Protein AF-A0A8T2MWF8-F1 (afdb_monomer)

Solvent-accessible surface area (backbone atoms only — not comparable to full-atom values): 26848 Å² total; per-residue (Å²): 131,88,81,82,77,78,81,75,65,73,73,80,50,35,11,86,84,80,70,41,70,46,53,64,22,20,60,49,97,89,69,56,54,30,21,46,65,60,54,48,57,58,42,64,73,38,58,89,72,64,57,40,62,39,92,86,79,60,53,71,37,74,70,79,80,86,86,55,73,34,67,65,62,41,50,52,52,53,50,49,60,63,66,68,69,82,64,92,77,83,88,85,64,70,54,54,98,90,49,38,56,17,71,78,52,86,74,86,47,35,28,26,58,32,22,31,74,75,77,71,43,28,22,18,70,69,55,41,52,52,51,56,65,74,38,70,93,57,92,72,57,71,42,71,44,59,85,58,54,69,78,44,36,30,89,87,73,78,34,58,40,58,27,26,31,64,75,80,71,42,71,34,22,75,64,43,46,70,57,89,44,55,89,55,56,67,44,47,32,69,62,52,47,56,53,53,51,52,52,48,54,52,50,50,52,53,51,51,51,52,48,54,53,51,53,51,53,51,50,52,51,51,50,52,53,52,52,52,57,49,55,73,71,50,80,85,76,84,75,75,89,78,78,61,58,43,56,97,90,51,38,52,17,69,79,50,92,66,89,35,32,34,24,58,30,21,31,74,75,77,65,42,28,23,19,71,70,55,40,52,51,51,50,70,76,39,75,90,59,89,68,55,70,44,69,46,58,75,66,59,68,81,47,38,30,92,88,72,79,34,58,41,57,29,26,31,64,76,79,72,41,71,35,22,77,64,43,47,71,54,89,44,51,88,51,57,67,44,46,36,70,59,51,49,57,62,61,42,52,63,50,52,53,51,50,53,52,50,52,52,53,48,53,53,49,54,49,52,51,49,54,49,54,52,51,53,53,50,52,51,52,53,53,50,51,54,50,54,51,50,54,50,54,52,52,54,51,51,55,52,51,54,49,53,52,51,54,54,52,51,52,52,51,54,51,49,50,55,51,50,57,53,49,51,59,48,49,54,50,51,52,52,52,52,52,52,51,53,52,52,49,52,53,50,55,54,48,74,71,52,87,52,66,67,62,38,65,67,45,51,64,64,75,67,62,128

Secondary structure (DSSP, 8-state):
---------GGGGB-TTT-SBPSSEEE-TTS-EEEHHHHHHHHHHHGGGS-EE-TTT--EESSPPPP-B-HHHHHHHHHHHHHS--S------B--TTPPBPSS-SSSPBBP-EEETTTTEEE-HHHHHHHHHHTTTS---EEE--S-SGGGB-TTT--B--EEETTTTEEE-HHHHHTTTTTS-EEEHHHHHHHHHHHHHHHHHHHHHHHHHHHHHHHHHHHHHHHHHHHTTSPPPPPSPP--B--TTPPBPSS-SSSPBBP-EEETTTTEEE-HHHHHHHHHHSTT----EEE--S-GGGGB-TTTS-B--EEETTTTEEE-HHHHHTTTTTS-EEEHHHHHHHHHHHHHHHHHHHHHHHHHHHHHHHHHHHHHHHHHHHHHHHHHHHHHHHHHHHHHHHHHHHHHHHHHHHHHHHHHHHHHHHHHHHHHHHHHHHHHHHHHHHHHT---HHHHHHHHHHHS--

pLDDT: mean 81.5, std 14.9, range [29.67, 98.25]

Nearest PDB structures (foldseek):
  5fer-assembly1_A  TM=9.367E-01  e=1.842E-07  Homo sapiens
  5eya-assembly1_F  TM=9.290E-01  e=5.741E-07  Homo sapiens
  6yxe-assembly1_A-3  TM=8.287E-01  e=5.771E-05  Homo sapiens
  2csv-assembly1_A  TM=7.452E-01  e=5.263E-04  Homo sapiens
  7z36-assembly1_B  TM=4.537E-01  e=7.914E-05  Homo sapiens

Radius of gyration: 51.23 Å; Cα contacts (8 Å, |Δi|>4): 463; chains: 1; bounding box: 120×43×158 Å

Mean predicted aligned error: 21.96 Å

Foldseek 3Di:
DDDPPPPDDQQVQAAPQVRHRAALWWAFPVRDIHHPVRQVVQVVVVVVVCWRADPPPRDIDPHDDDTDRDPVSVVVSVVCVVVVPPDDDDDDWDDDDPFAFFPPDDDRTTGFQKAWLVVLTTHRPVVVVVVVVVCVPPDTDIDGGDPCSVVQADPVPRAGQQKAFPVVRDRDGPVCCVPVVPPTDMDTPVVVVVVVVVVVVVVVVVVVVVVVVVVVVVVVVVVVVVVVVVVVVDDDDDDPDDQAQDDVPFQFFPPDPPRTHGFFKAFLVVRTTHRPVVVVVVCVVDPPDPTDIDGRDPDSVQQADPVPRAGQQKAFPVVRDGDGPVCCVPVVPPTDMDTPVVVCVVVVVVVVVVVVVVVVVVVVVVVVVVVVVVVVVVVVVVVVVVVVVVVVVVVVVVVVVVVVVVVVVVVVVVVVVVVVVVVVVVVVVVVVVVVVVVVLVVVVVVLVPDPPPVVNVVCVVVSPPD

Sequence (466 aa):
MAGASIAVDQDQFSCSICQDLLKDPVTIPCGHSYCMGCIKDCWDQDDHTGVYSCPQCRQTFTPRPVLNRNILVAKMVEELKKTGLQAAPPAHCYTGPGDEACDVCTGTKLKAVKSCLVCLASYCETHLKLHNEISLGKRHKLIDASGHLQEKICSHHDKLLEVYCRTDQQCICYLCTMDEHKGHDTVSAAAEWTEKQKQLGVTQRRCQQRIQEREKELQDLRQAVQSYKKLKKTGLQAAPPAHCYSGPGDVACDVCTGRKLKAIKSCLVCLASYCETHLKLHNELNPGKRHKLIDATGNLQEKICSHHDKLLEIYCRTDQQCICYLCTMDEHKGHDTVSAAAERTEKQKPLDVRRKRCLQRIQEREKELQDLRQAVQSLTRSAQAAVEDSERIFTELIRSIERRRSEVKELIRDQEKAAVSRAEGLLERLEQEIAELRRRDAELEQLSHTEDHIHFLQHQRRVLAV

Organism: NCBI:txid121402

Structure (mmCIF, N/CA/C/O backbone):
data_AF-A0A8T2MWF8-F1
#
_entry.id   AF-A0A8T2MWF8-F1
#
loop_
_atom_site.group_PDB
_atom_site.id
_atom_site.type_symbol
_atom_site.label_atom_id
_atom_site.label_alt_id
_atom_site.label_comp_id
_atom_site.label_asym_id
_atom_site.label_entity_id
_atom_site.label_seq_id
_atom_site.pdbx_PDB_ins_code
_atom_site.Cartn_x
_atom_site.Cartn_y
_atom_site.Cartn_z
_atom_site.occupancy
_atom_site.B_iso_or_equiv
_atom_site.auth_seq_id
_atom_site.auth_comp_id
_atom_site.auth_asym_id
_atom_site.auth_atom_id
_atom_site.pdbx_PDB_model_num
ATOM 1 N N . MET A 1 1 ? 1.978 -14.863 25.498 1.00 33.28 1 MET A N 1
ATOM 2 C CA . MET A 1 1 ? 0.849 -14.891 26.449 1.00 33.28 1 MET A CA 1
ATOM 3 C C . MET A 1 1 ? -0.321 -15.543 25.743 1.00 33.28 1 MET A C 1
ATOM 5 O O . MET A 1 1 ? -0.628 -15.135 24.631 1.00 33.28 1 MET A O 1
ATOM 9 N N . ALA A 1 2 ? -0.854 -16.621 26.317 1.00 31.38 2 ALA A N 1
ATOM 10 C CA . ALA A 1 2 ? -1.935 -17.405 25.733 1.00 31.38 2 ALA A CA 1
ATOM 11 C C . ALA A 1 2 ? -3.207 -16.549 25.642 1.00 31.38 2 ALA A C 1
ATOM 13 O O . ALA A 1 2 ? -3.684 -16.045 26.657 1.00 31.38 2 ALA A O 1
ATOM 14 N N . GLY A 1 3 ? -3.719 -16.351 24.427 1.00 30.62 3 GLY A N 1
ATOM 15 C CA . GLY A 1 3 ? -5.010 -15.713 24.203 1.00 30.62 3 GLY A CA 1
ATOM 16 C C . GLY A 1 3 ? -6.114 -16.699 24.556 1.00 30.62 3 GLY A C 1
ATOM 17 O O . GLY A 1 3 ? -6.364 -17.639 23.805 1.00 30.62 3 GLY A O 1
ATOM 18 N N . ALA A 1 4 ? -6.750 -16.505 25.707 1.00 30.47 4 ALA A N 1
ATOM 19 C CA . ALA A 1 4 ? -7.978 -17.206 26.042 1.00 30.47 4 ALA A CA 1
ATOM 20 C C . ALA A 1 4 ? -9.086 -16.706 25.102 1.00 30.47 4 ALA A C 1
ATOM 22 O O . ALA A 1 4 ? -9.646 -15.631 25.303 1.00 30.47 4 ALA A O 1
ATOM 23 N N . SER A 1 5 ? -9.366 -17.470 24.046 1.00 32.91 5 SER A N 1
ATOM 24 C CA . SER A 1 5 ? -10.594 -17.308 23.270 1.00 32.91 5 SER A CA 1
ATOM 25 C C . SER A 1 5 ? -11.723 -17.895 24.108 1.00 32.91 5 SER A C 1
ATOM 27 O O . SER A 1 5 ? -11.821 -19.112 24.251 1.00 32.91 5 SER A O 1
ATOM 29 N N . ILE A 1 6 ? -12.533 -17.036 24.724 1.00 39.38 6 ILE A N 1
ATOM 30 C CA . ILE A 1 6 ? -13.800 -17.458 25.321 1.00 39.38 6 ILE A CA 1
ATOM 31 C C . ILE A 1 6 ? -14.712 -17.786 24.139 1.00 39.38 6 ILE A C 1
ATOM 33 O O . ILE A 1 6 ? -15.120 -16.884 23.411 1.00 39.38 6 ILE A O 1
ATOM 37 N N . ALA A 1 7 ? -14.970 -19.072 23.905 1.00 40.97 7 ALA A N 1
ATOM 38 C CA . ALA A 1 7 ? -16.003 -19.503 22.976 1.00 40.97 7 ALA A CA 1
ATOM 39 C C . ALA A 1 7 ? -17.346 -19.013 23.532 1.00 40.97 7 ALA A C 1
ATOM 41 O O . ALA A 1 7 ? -17.855 -19.546 24.515 1.00 40.97 7 ALA A O 1
ATOM 42 N N . VAL A 1 8 ? -17.858 -17.920 22.970 1.00 50.97 8 VAL A N 1
ATOM 43 C CA . VAL A 1 8 ? -19.196 -17.421 23.278 1.00 50.97 8 VAL A CA 1
ATOM 44 C C . VAL A 1 8 ? -20.177 -18.353 22.580 1.00 50.97 8 VAL A C 1
ATOM 46 O O . VAL A 1 8 ? -20.137 -18.490 21.359 1.00 50.97 8 VAL A O 1
ATOM 49 N N . ASP A 1 9 ? -21.007 -19.025 23.370 1.00 55.78 9 ASP A N 1
ATOM 50 C CA . ASP A 1 9 ? -21.969 -20.008 22.886 1.00 55.78 9 ASP A CA 1
ATOM 51 C C . ASP A 1 9 ? -23.024 -19.327 21.996 1.00 55.78 9 ASP A C 1
ATOM 53 O O . ASP A 1 9 ? -23.631 -18.322 22.386 1.00 55.78 9 ASP A O 1
ATOM 57 N N . GLN A 1 10 ? -23.210 -19.837 20.776 1.00 58.00 10 GLN A N 1
ATOM 58 C CA . GLN A 1 10 ? -24.023 -19.205 19.726 1.00 58.00 10 GLN A CA 1
ATOM 59 C C . GLN A 1 10 ? -25.510 -19.118 20.118 1.00 58.00 10 GLN A C 1
ATOM 61 O O . GLN A 1 10 ? -26.229 -18.220 19.668 1.00 58.00 10 GLN A O 1
ATOM 66 N N . ASP A 1 11 ? -25.933 -19.983 21.039 1.00 62.59 11 ASP A N 1
ATOM 67 C CA . ASP A 1 11 ? -27.295 -20.075 21.556 1.00 62.59 11 ASP A CA 1
ATOM 68 C C . ASP A 1 11 ? -27.720 -18.836 22.363 1.00 62.59 11 ASP A C 1
ATOM 70 O O . ASP A 1 11 ? -28.906 -18.498 22.387 1.00 62.59 11 ASP A O 1
ATOM 74 N N . GLN A 1 12 ? -26.776 -18.084 22.949 1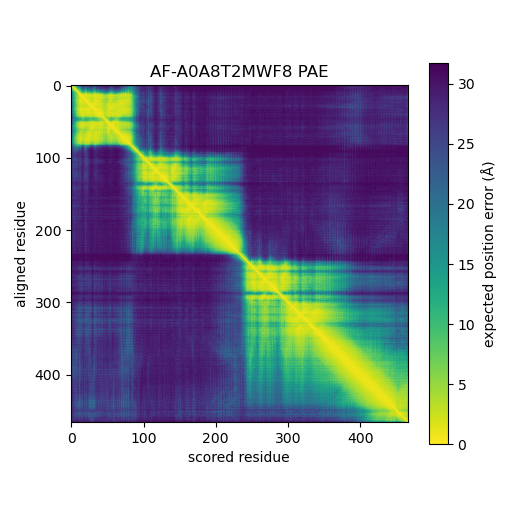.00 69.31 12 GLN A N 1
ATOM 75 C CA . GLN A 1 12 ? -27.076 -16.897 23.771 1.00 69.31 12 GLN A CA 1
ATOM 76 C C . GLN A 1 12 ? -27.609 -15.697 22.973 1.00 69.31 12 GLN A C 1
ATOM 78 O O . GLN A 1 12 ? -28.171 -14.768 23.553 1.00 69.31 12 GLN A O 1
ATOM 83 N N . PHE A 1 13 ? -27.443 -15.707 21.649 1.00 82.44 13 PHE A N 1
ATOM 84 C CA . PHE A 1 13 ? -27.857 -14.615 20.764 1.00 82.44 13 PHE A CA 1
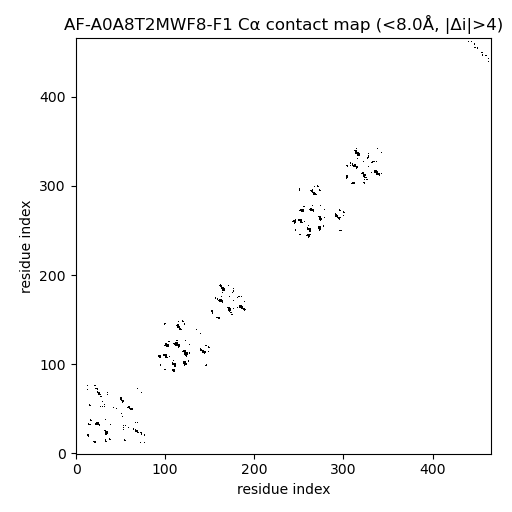ATOM 85 C C . PHE A 1 13 ? -28.941 -15.038 19.769 1.00 82.44 13 PHE A C 1
ATOM 87 O O . PHE A 1 13 ? -29.175 -14.351 18.771 1.00 82.44 13 PHE A O 1
ATOM 94 N N . SER A 1 14 ? -29.604 -16.161 20.036 1.00 88.00 14 SER A N 1
ATOM 95 C CA . SER A 1 14 ? -30.736 -16.648 19.257 1.00 88.00 14 SER A CA 1
ATOM 96 C C . SER A 1 14 ? -32.048 -16.002 19.719 1.00 88.00 14 SER A C 1
ATOM 98 O O . SER A 1 14 ? -32.272 -15.727 20.899 1.00 88.00 14 SER A O 1
ATOM 100 N N . CYS A 1 15 ? -32.933 -15.713 18.773 1.00 91.62 15 CYS A N 1
ATOM 101 C CA . CYS A 1 15 ? -34.287 -15.274 19.055 1.00 91.62 15 CYS A CA 1
ATOM 102 C C . CYS A 1 15 ? -35.143 -16.494 19.376 1.00 91.62 15 CYS A C 1
ATOM 104 O O . CYS A 1 15 ? -35.329 -17.357 18.530 1.00 91.62 15 CYS A O 1
ATOM 106 N N . SER A 1 16 ? -35.759 -16.538 20.550 1.00 88.75 16 SER A N 1
ATOM 107 C CA . SER A 1 16 ? -36.618 -17.661 20.956 1.00 88.75 16 SER A CA 1
ATOM 108 C C . SER A 1 16 ? -37.921 -17.808 20.149 1.00 88.75 16 SER A C 1
ATOM 110 O O . SER A 1 16 ? -38.573 -18.843 20.244 1.00 88.75 16 SER A O 1
ATOM 112 N N . ILE A 1 17 ? -38.297 -16.805 19.342 1.00 90.00 17 ILE A N 1
ATOM 113 C CA . ILE A 1 17 ? -39.486 -16.850 18.473 1.00 90.00 17 ILE A CA 1
ATOM 114 C C . ILE A 1 17 ? -39.148 -17.505 17.128 1.00 90.00 17 ILE A C 1
ATOM 116 O O . ILE A 1 17 ? -39.787 -18.476 16.741 1.00 90.00 17 ILE A O 1
ATOM 120 N N . CYS A 1 18 ? -38.146 -16.984 16.408 1.00 91.06 18 CYS A N 1
ATOM 121 C CA . CYS A 1 18 ? -37.778 -17.494 15.081 1.00 91.06 18 CYS A CA 1
ATOM 122 C C . CYS A 1 18 ? -36.615 -18.493 15.096 1.00 91.06 18 CYS A C 1
ATOM 124 O O . CYS A 1 18 ? -36.265 -19.011 14.045 1.00 91.06 18 CYS A O 1
ATOM 126 N N . GLN A 1 19 ? -36.001 -18.729 16.258 1.00 86.19 19 GLN A N 1
ATOM 127 C CA . GLN A 1 19 ? -34.853 -19.620 16.492 1.00 86.19 19 GLN A CA 1
ATOM 128 C C . GLN A 1 19 ? -33.569 -19.249 15.723 1.00 86.19 19 GLN A C 1
ATOM 130 O O . GLN A 1 19 ? -32.552 -19.923 15.847 1.00 86.19 19 GLN A O 1
ATOM 135 N N . ASP A 1 20 ? -33.578 -18.127 14.998 1.00 85.62 20 ASP A N 1
ATOM 136 C CA . ASP A 1 20 ? -32.415 -17.561 14.312 1.00 85.62 20 ASP A CA 1
ATOM 137 C C . ASP A 1 20 ? -31.615 -16.611 15.214 1.00 85.62 20 ASP A C 1
ATOM 139 O O . ASP A 1 20 ? -32.136 -16.024 16.162 1.00 85.62 20 ASP A O 1
ATOM 143 N N . LEU A 1 21 ? -30.362 -16.346 14.835 1.00 88.12 21 LEU A N 1
ATOM 144 C CA . LEU A 1 21 ? -29.558 -15.253 15.385 1.00 88.12 21 LEU A CA 1
ATOM 145 C C . LEU A 1 21 ? -30.295 -13.903 15.265 1.00 88.12 21 LEU A C 1
ATOM 147 O O . LEU A 1 21 ? -30.810 -13.559 14.197 1.00 88.12 21 LEU A O 1
ATOM 151 N N . LEU A 1 22 ? -30.306 -13.123 16.348 1.00 89.75 22 LEU A N 1
ATOM 152 C CA . LEU A 1 22 ? -31.108 -11.902 16.468 1.00 89.75 22 LEU A CA 1
ATOM 153 C C . LEU A 1 22 ? -30.873 -10.900 15.314 1.00 89.75 22 LEU A C 1
ATOM 155 O O . LEU A 1 22 ? -29.758 -10.420 15.089 1.00 89.75 22 LEU A O 1
ATOM 159 N N . LYS A 1 23 ? -31.950 -10.531 14.610 1.00 89.56 23 LYS A N 1
ATOM 160 C CA . LYS A 1 23 ? -31.994 -9.481 13.574 1.00 89.56 23 LYS A CA 1
ATOM 161 C C . LYS A 1 23 ? -32.647 -8.237 14.164 1.00 89.56 23 LYS A C 1
ATOM 163 O O . LYS A 1 23 ? -33.778 -8.313 14.634 1.00 89.56 23 LYS A O 1
ATOM 168 N N . ASP A 1 24 ? -31.922 -7.119 14.165 1.00 91.94 24 ASP A N 1
ATOM 169 C CA . ASP A 1 24 ? -32.314 -5.895 14.878 1.00 91.94 24 ASP A CA 1
ATOM 170 C C . ASP A 1 24 ? -32.779 -6.199 16.312 1.00 91.94 24 ASP A C 1
ATOM 172 O O . ASP A 1 24 ? -33.961 -6.053 16.629 1.00 91.94 24 ASP A O 1
ATOM 176 N N . PRO A 1 25 ? -31.864 -6.688 17.175 1.00 93.50 25 PRO A N 1
ATOM 177 C CA . PRO A 1 25 ? -32.222 -7.147 18.507 1.00 93.50 25 PRO A CA 1
ATOM 178 C C . PRO A 1 25 ? -32.888 -6.034 19.302 1.00 93.50 25 PRO A C 1
ATOM 180 O O . PRO A 1 25 ? -32.384 -4.912 19.358 1.00 93.50 25 PRO A O 1
ATOM 183 N N . VAL A 1 26 ? -33.979 -6.371 19.971 1.00 93.25 26 VAL A N 1
ATOM 184 C CA . VAL A 1 26 ? -34.636 -5.536 20.973 1.00 93.25 26 VAL A CA 1
ATOM 185 C C . VAL A 1 26 ? -34.670 -6.276 22.286 1.00 93.25 26 VAL A C 1
ATOM 187 O O . VAL A 1 26 ? -34.922 -7.476 22.312 1.00 93.25 26 VAL A O 1
ATOM 190 N N . THR A 1 27 ? -34.433 -5.553 23.372 1.00 93.38 27 THR A N 1
ATOM 191 C CA . THR A 1 27 ? -34.508 -6.098 24.725 1.00 93.38 27 THR A CA 1
ATOM 192 C C . THR A 1 27 ? -35.708 -5.475 25.414 1.00 93.38 27 THR A C 1
ATOM 194 O O . THR A 1 27 ? -35.763 -4.257 25.578 1.00 93.38 27 THR A O 1
ATOM 197 N N . ILE A 1 28 ? -36.684 -6.303 25.777 1.00 91.81 28 ILE A N 1
ATOM 198 C CA . ILE A 1 28 ? -37.899 -5.852 26.466 1.00 91.81 28 ILE A CA 1
ATOM 199 C C . ILE A 1 28 ? -37.637 -5.733 27.983 1.00 91.81 28 ILE A C 1
ATOM 201 O O . ILE A 1 28 ? -36.626 -6.256 28.456 1.00 91.81 28 ILE A O 1
ATOM 205 N N . PRO A 1 29 ? -38.509 -5.083 28.782 1.00 91.12 29 PRO A N 1
ATOM 206 C CA . PRO A 1 29 ? -38.202 -4.744 30.179 1.00 91.12 29 PRO A CA 1
ATOM 207 C C . PRO A 1 29 ? -37.847 -5.922 31.100 1.00 91.12 29 PRO A C 1
ATOM 209 O O . PRO A 1 29 ? -37.135 -5.728 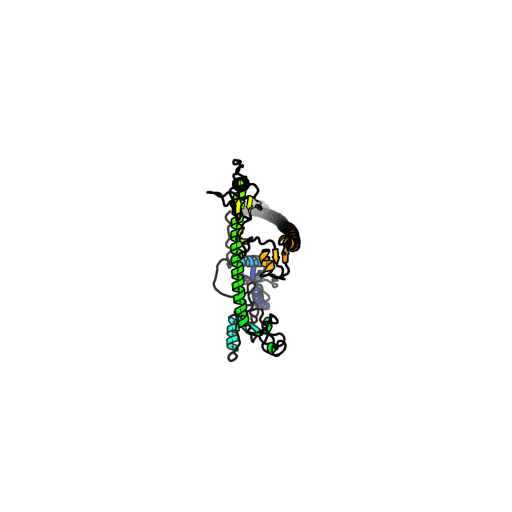32.079 1.00 91.12 29 PRO A O 1
ATOM 212 N N . CYS A 1 30 ? -38.282 -7.148 30.786 1.00 91.31 30 CYS A N 1
ATOM 213 C CA . CYS A 1 30 ? -37.876 -8.347 31.529 1.00 91.31 30 CYS A CA 1
ATOM 214 C C . CYS A 1 30 ? -36.455 -8.849 31.198 1.00 91.31 30 CYS A C 1
ATOM 216 O O . CYS A 1 30 ? -36.062 -9.907 31.676 1.00 91.31 30 CYS A O 1
ATOM 218 N N . GLY A 1 31 ? -35.711 -8.167 30.321 1.00 88.12 31 GLY A N 1
ATOM 219 C CA . GLY A 1 31 ? -34.334 -8.507 29.942 1.00 88.12 31 GLY A CA 1
ATOM 220 C C . GLY A 1 31 ? -34.185 -9.517 28.797 1.00 88.12 31 GLY A C 1
ATOM 221 O O . GLY A 1 31 ? -33.076 -9.713 28.305 1.00 88.12 31 GLY A O 1
ATOM 222 N N . HIS A 1 32 ? -35.275 -10.123 28.319 1.00 92.56 32 HIS A N 1
ATOM 223 C CA . HIS A 1 32 ? -35.236 -11.038 27.173 1.00 92.56 32 HIS A CA 1
ATOM 224 C C . HIS A 1 32 ? -35.086 -10.272 25.857 1.00 92.56 32 HIS A C 1
ATOM 226 O O . HIS A 1 32 ? -35.653 -9.187 25.695 1.00 92.56 32 HIS A O 1
ATOM 232 N N . SER A 1 33 ? -34.319 -10.844 24.925 1.00 93.12 33 SER A N 1
ATOM 233 C CA . SER A 1 33 ? -34.022 -10.216 23.639 1.00 93.12 33 SER A CA 1
ATOM 234 C C . SER A 1 33 ? -34.607 -10.998 22.468 1.00 93.12 33 SER A C 1
ATOM 236 O O . SER A 1 33 ? -34.521 -12.221 22.415 1.00 93.12 33 SER A O 1
ATOM 238 N N . TYR A 1 34 ? -35.186 -10.272 21.516 1.00 94.38 34 TYR A N 1
ATOM 239 C CA . TYR A 1 34 ? -35.872 -10.821 20.346 1.00 94.38 34 TYR A CA 1
ATOM 240 C C . TYR A 1 34 ? -35.505 -10.028 19.095 1.00 94.38 34 TYR A C 1
ATOM 242 O O . TYR A 1 34 ? -34.995 -8.912 19.191 1.00 94.38 34 TYR A O 1
ATOM 250 N N . CYS A 1 35 ? -35.783 -10.572 17.912 1.00 95.19 35 CYS A N 1
ATOM 251 C CA . CYS A 1 35 ? -35.792 -9.758 16.702 1.00 95.19 35 CYS A CA 1
ATOM 252 C C . CYS A 1 35 ? -36.917 -8.723 16.816 1.00 95.19 35 CYS A C 1
ATOM 254 O O . CYS A 1 35 ? -38.028 -9.084 17.212 1.00 95.19 35 CYS A O 1
ATOM 256 N N . MET A 1 36 ? -36.654 -7.471 16.430 1.00 93.19 36 MET A N 1
ATOM 257 C CA . MET A 1 36 ? -37.656 -6.394 16.429 1.00 93.19 36 MET A CA 1
ATOM 258 C C . MET A 1 36 ? -38.968 -6.830 15.763 1.00 93.19 36 MET A C 1
ATOM 260 O O . MET A 1 36 ? -40.035 -6.658 16.343 1.00 93.19 36 MET A O 1
ATOM 264 N N . GLY A 1 37 ? -38.878 -7.429 14.569 1.00 92.25 37 GLY A N 1
ATOM 265 C CA . GLY A 1 37 ? -40.047 -7.928 13.838 1.00 92.25 37 GLY A CA 1
ATOM 266 C C . GLY A 1 37 ? -40.797 -9.005 14.618 1.00 92.25 37 GLY A C 1
ATOM 267 O O . GLY A 1 37 ? -41.984 -8.863 14.867 1.00 92.25 37 GLY A O 1
ATOM 268 N N . CYS A 1 38 ? -40.086 -10.022 15.113 1.00 94.00 38 CYS A N 1
ATOM 269 C CA . CYS A 1 38 ? -40.707 -11.160 15.790 1.00 94.00 38 CYS A CA 1
ATOM 270 C C . CYS A 1 38 ? -41.505 -10.770 17.040 1.00 94.00 38 CYS A C 1
ATOM 272 O O . CYS A 1 38 ? -42.605 -11.276 17.238 1.00 94.00 38 CYS A O 1
ATOM 274 N N . ILE A 1 39 ? -40.973 -9.888 17.894 1.00 92.88 39 ILE A N 1
ATOM 275 C CA . ILE A 1 39 ? -41.712 -9.467 19.094 1.00 92.88 39 ILE A CA 1
ATOM 276 C C . ILE A 1 39 ? -42.838 -8.488 18.755 1.00 92.88 39 ILE A C 1
ATOM 278 O O . ILE A 1 39 ? -43.869 -8.487 19.423 1.00 92.88 39 ILE A O 1
ATOM 282 N N . LYS A 1 40 ? -42.663 -7.675 17.707 1.00 91.00 40 LYS A N 1
ATOM 283 C CA . LYS A 1 40 ? -43.710 -6.779 17.230 1.00 91.00 40 LYS A CA 1
ATOM 284 C C . LYS A 1 40 ? -44.900 -7.583 16.708 1.00 91.00 40 LYS A C 1
ATOM 286 O O . LYS A 1 40 ? -45.997 -7.362 17.201 1.00 91.00 40 LYS A O 1
ATOM 291 N N . ASP A 1 41 ? -44.656 -8.561 15.838 1.00 89.88 41 ASP A N 1
ATOM 292 C CA . ASP A 1 41 ? -45.683 -9.449 15.284 1.00 89.88 41 ASP A CA 1
ATOM 293 C C . ASP A 1 41 ? -46.377 -10.268 16.382 1.00 89.88 41 ASP A C 1
ATOM 295 O O . ASP A 1 41 ? -47.588 -10.466 16.340 1.00 89.88 41 ASP A O 1
ATOM 299 N N . CYS A 1 42 ? -45.621 -10.714 17.393 1.00 87.75 42 CYS A N 1
ATOM 300 C CA . CYS A 1 42 ? -46.171 -11.417 18.552 1.00 87.75 42 CYS A CA 1
ATOM 301 C C . CYS A 1 42 ? -47.150 -10.536 19.342 1.00 87.75 42 CYS A C 1
ATOM 303 O O . CYS A 1 42 ? -48.225 -10.993 19.709 1.00 87.75 42 CYS A O 1
ATOM 305 N N . TRP A 1 43 ? -46.798 -9.275 19.602 1.00 90.56 43 TRP A N 1
ATOM 306 C CA . TRP A 1 43 ? -47.667 -8.351 20.336 1.00 90.56 43 TRP A CA 1
ATOM 307 C C . TRP A 1 43 ? -48.805 -7.782 19.489 1.00 90.56 43 TRP A C 1
ATOM 309 O O . TRP A 1 43 ? -49.869 -7.520 20.036 1.00 90.56 43 TRP A O 1
ATOM 319 N N . ASP A 1 44 ? -48.616 -7.636 18.176 1.00 85.88 44 ASP A N 1
ATOM 320 C CA . ASP A 1 44 ? -49.666 -7.193 17.250 1.00 85.88 44 ASP A CA 1
ATOM 321 C C . ASP A 1 44 ? -50.828 -8.207 17.188 1.00 85.88 44 ASP A C 1
ATOM 323 O O . ASP A 1 44 ? -51.973 -7.821 16.963 1.00 85.88 44 ASP A O 1
ATOM 327 N N . GLN A 1 45 ? -50.569 -9.496 17.445 1.00 77.12 45 GLN A N 1
ATOM 328 C CA . GLN A 1 45 ? -51.623 -10.514 17.576 1.00 77.12 45 GLN A CA 1
ATOM 329 C C . GLN A 1 45 ? -52.446 -10.345 18.864 1.00 77.12 45 GLN A C 1
ATOM 331 O O . GLN A 1 45 ? -53.654 -10.578 18.850 1.00 77.12 45 GLN A O 1
ATOM 336 N N . ASP A 1 46 ? -51.823 -9.873 19.946 1.00 71.62 46 ASP A N 1
ATOM 337 C CA . ASP A 1 46 ? -52.426 -9.741 21.280 1.00 71.62 46 ASP A CA 1
ATOM 338 C C . ASP A 1 46 ? -53.015 -8.342 21.563 1.00 71.62 46 ASP A C 1
ATOM 340 O O . ASP A 1 46 ? -53.604 -8.126 22.627 1.00 71.62 46 ASP A O 1
ATOM 344 N N . ASP A 1 47 ? -52.922 -7.400 20.611 1.00 73.00 47 ASP A N 1
ATOM 345 C CA . ASP A 1 47 ? -53.354 -5.992 20.741 1.00 73.00 47 ASP A CA 1
ATOM 346 C C . ASP A 1 47 ? -54.820 -5.849 21.220 1.00 73.00 47 ASP A C 1
ATOM 348 O O . ASP A 1 47 ? -55.166 -4.897 21.920 1.00 73.00 47 ASP A O 1
ATOM 352 N N . HIS A 1 48 ? -55.684 -6.823 20.912 1.00 66.69 48 HIS A N 1
ATOM 353 C CA . HIS A 1 48 ? -57.099 -6.843 21.305 1.00 66.69 48 HIS A CA 1
ATOM 354 C C . HIS A 1 48 ? -57.335 -7.094 22.808 1.00 66.69 48 HIS A C 1
ATOM 356 O O . HIS A 1 48 ? -58.407 -6.774 23.321 1.00 66.69 48 HIS A O 1
ATOM 362 N N . THR A 1 49 ? -56.352 -7.648 23.523 1.00 74.38 49 THR A N 1
ATOM 363 C CA . THR A 1 49 ? -56.441 -7.930 24.969 1.00 74.38 49 THR A CA 1
ATOM 364 C C . THR A 1 49 ? -55.898 -6.792 25.835 1.00 74.38 49 THR A C 1
ATOM 366 O O . THR A 1 49 ? -56.183 -6.733 27.030 1.00 74.38 49 THR A O 1
ATOM 369 N N . GLY A 1 50 ? -55.108 -5.882 25.248 1.00 80.25 50 GLY A N 1
ATOM 370 C CA . GLY A 1 50 ? -54.458 -4.774 25.950 1.00 80.25 50 GLY A CA 1
ATOM 371 C C . GLY A 1 50 ? -53.348 -5.181 26.930 1.00 80.25 50 GLY A C 1
ATOM 372 O O . GLY A 1 50 ? -52.775 -4.298 27.569 1.00 80.25 50 GLY A O 1
ATOM 373 N N . VAL A 1 51 ? -53.027 -6.478 27.045 1.00 84.88 51 VAL A N 1
ATOM 374 C CA . VAL A 1 51 ? -52.012 -7.035 27.953 1.00 84.88 51 VAL A CA 1
ATOM 375 C C . VAL A 1 51 ? -50.942 -7.758 27.138 1.00 84.88 51 VAL A C 1
ATOM 377 O O . VAL A 1 51 ? -51.213 -8.765 26.494 1.00 84.88 51 VAL A O 1
ATOM 380 N N . TYR A 1 52 ? -49.700 -7.279 27.203 1.00 90.19 52 TYR A N 1
ATOM 381 C CA . TYR A 1 52 ? -48.604 -7.789 26.373 1.00 90.19 52 TYR A CA 1
ATOM 382 C C . TYR A 1 52 ? -47.705 -8.711 27.176 1.00 90.19 52 TYR A C 1
ATOM 384 O O . TYR A 1 52 ? -47.178 -8.297 28.205 1.00 90.19 52 TYR A O 1
ATOM 392 N N . SER A 1 53 ? -47.482 -9.938 26.715 1.00 90.88 53 SER A N 1
ATOM 393 C CA . SER A 1 53 ? -46.686 -10.920 27.458 1.00 90.88 53 SER A CA 1
ATOM 394 C C . SER A 1 53 ? -45.322 -11.161 26.819 1.00 90.88 53 SER A C 1
ATOM 396 O O . SER A 1 53 ? -45.168 -11.134 25.600 1.00 90.88 53 SER A O 1
ATOM 398 N N . CYS A 1 54 ? -44.306 -11.411 27.642 1.00 92.81 54 CYS A N 1
ATOM 399 C CA . CYS A 1 54 ? -43.011 -11.910 27.187 1.00 92.81 54 CYS A CA 1
ATOM 400 C C . CYS A 1 54 ? -43.134 -13.380 26.731 1.00 92.81 54 CYS A C 1
ATOM 402 O O . CYS A 1 54 ? -43.522 -14.214 27.551 1.00 92.81 54 CYS A O 1
ATOM 404 N N . PRO A 1 55 ? -42.731 -13.746 25.501 1.00 90.12 55 PRO A N 1
ATOM 405 C CA . PRO A 1 55 ? -42.804 -15.134 25.029 1.00 90.12 55 PRO A CA 1
ATOM 406 C C . PRO A 1 55 ? -42.002 -16.148 25.862 1.00 90.12 55 PRO A C 1
ATOM 408 O O . PRO A 1 55 ? -42.397 -17.305 25.967 1.00 90.12 55 PRO A O 1
ATOM 411 N N . GLN A 1 56 ? -40.894 -15.724 26.482 1.00 91.69 56 GLN A N 1
ATOM 412 C CA . GLN A 1 56 ? -40.018 -16.614 27.257 1.00 91.69 56 GLN A CA 1
ATOM 413 C C . GLN A 1 56 ? -40.440 -16.771 28.723 1.00 91.69 56 GLN A C 1
ATOM 415 O O . GLN A 1 56 ? -40.560 -17.892 29.206 1.00 91.69 56 GLN A O 1
ATOM 420 N N . CYS A 1 57 ? -40.666 -15.668 29.446 1.00 92.38 57 CYS A N 1
ATOM 421 C CA . CYS A 1 57 ? -40.973 -15.714 30.885 1.00 92.38 57 CYS A CA 1
ATOM 422 C C . CYS A 1 57 ? -42.434 -15.421 31.231 1.00 92.38 57 CYS A C 1
ATOM 424 O O . CYS A 1 57 ? -42.792 -15.455 32.405 1.00 92.38 57 CYS A O 1
ATOM 426 N N . ARG A 1 58 ? -43.272 -15.112 30.232 1.00 91.75 58 ARG A N 1
ATOM 427 C CA . ARG A 1 58 ? -44.699 -14.781 30.386 1.00 91.75 58 ARG A CA 1
ATOM 428 C C . ARG A 1 58 ? -44.995 -13.574 31.280 1.00 91.75 58 ARG A C 1
ATOM 430 O O . ARG A 1 58 ? -46.142 -13.357 31.648 1.00 91.75 58 ARG A O 1
ATOM 437 N N . GLN A 1 59 ? -43.988 -12.760 31.603 1.00 91.62 59 GLN A N 1
ATOM 438 C CA . GLN A 1 59 ? -44.203 -11.493 32.295 1.00 91.62 59 GLN A CA 1
ATOM 439 C C . GLN A 1 59 ? -45.076 -10.572 31.436 1.00 91.62 59 GLN A C 1
ATOM 441 O O . GLN A 1 59 ? -44.785 -10.381 30.255 1.00 91.62 59 GLN A O 1
ATOM 446 N N . THR A 1 60 ? -46.127 -10.020 32.037 1.00 91.44 60 THR A N 1
ATOM 447 C CA . THR A 1 60 ? -47.108 -9.148 31.383 1.00 91.44 60 THR A CA 1
ATOM 448 C C . THR A 1 60 ? -46.737 -7.672 31.524 1.00 91.44 60 THR A C 1
ATOM 450 O O . THR A 1 60 ? -46.204 -7.257 32.555 1.00 91.44 60 THR A O 1
ATOM 453 N N . PHE A 1 61 ? -47.084 -6.860 30.528 1.00 87.56 61 PHE A N 1
ATOM 454 C CA . PHE A 1 61 ? -46.830 -5.424 30.480 1.00 87.56 61 PHE A CA 1
ATOM 455 C C . PHE A 1 61 ? -48.088 -4.662 30.058 1.00 87.56 61 PHE A C 1
ATOM 457 O O . PHE A 1 61 ? -48.748 -5.026 29.085 1.00 87.56 61 PHE A O 1
ATOM 464 N N . THR A 1 62 ? -48.380 -3.576 30.774 1.00 87.12 62 THR A N 1
ATOM 465 C CA . THR A 1 62 ? -49.443 -2.607 30.474 1.00 87.12 62 THR A CA 1
ATOM 466 C C . THR A 1 62 ? -48.963 -1.220 30.922 1.00 87.12 62 THR A C 1
ATOM 468 O O . THR A 1 62 ? -48.732 -1.049 32.123 1.00 87.12 62 THR A O 1
ATOM 471 N N . PRO A 1 63 ? -48.782 -0.220 30.036 1.00 85.25 63 PRO A N 1
ATOM 472 C CA . PRO A 1 63 ? -49.055 -0.203 28.590 1.00 85.25 63 PRO A CA 1
ATOM 473 C C . PRO A 1 63 ? -48.009 -0.965 27.748 1.00 85.25 63 PRO A C 1
ATOM 475 O O . PRO A 1 63 ? -47.017 -1.465 28.281 1.00 85.25 63 PRO A O 1
ATOM 478 N N . ARG A 1 64 ? -48.229 -1.049 26.424 1.00 89.25 64 ARG A N 1
ATOM 479 C CA . ARG A 1 64 ? -47.323 -1.710 25.464 1.00 89.25 64 ARG A CA 1
ATOM 480 C C . ARG A 1 64 ? -45.897 -1.148 25.570 1.00 89.25 64 ARG A C 1
ATOM 482 O O . ARG A 1 64 ? -45.726 0.065 25.416 1.00 89.25 64 ARG A O 1
ATOM 489 N N . PRO A 1 65 ? -44.865 -1.981 25.796 1.00 88.31 65 PRO A N 1
ATOM 490 C CA . PRO A 1 65 ? -43.493 -1.494 25.856 1.00 88.31 65 PRO A CA 1
ATOM 491 C C . PRO A 1 65 ? -43.026 -0.907 24.521 1.00 88.31 65 PRO A C 1
ATOM 493 O O . PRO A 1 65 ? -43.276 -1.467 23.453 1.00 88.31 65 PRO A O 1
ATOM 496 N N . VAL A 1 66 ? -42.287 0.201 24.585 1.00 89.06 66 VAL A N 1
ATOM 497 C CA . VAL A 1 66 ? -41.650 0.801 23.407 1.00 89.06 66 VAL A CA 1
ATOM 498 C C . VAL A 1 66 ? -40.442 -0.039 23.003 1.00 89.06 66 VAL A C 1
ATOM 500 O O . VAL A 1 66 ? -39.540 -0.277 23.808 1.00 89.06 66 VAL A O 1
ATOM 503 N N . LEU A 1 67 ? -40.407 -0.468 21.743 1.00 91.06 67 LEU A N 1
ATOM 504 C CA . LEU A 1 67 ? -39.322 -1.276 21.201 1.00 91.06 67 LEU A CA 1
ATOM 505 C C . LEU A 1 67 ? -38.246 -0.382 20.580 1.00 91.06 67 LEU A C 1
ATOM 507 O O . LEU A 1 67 ? -38.490 0.307 19.593 1.00 91.06 67 LEU A O 1
ATOM 511 N N . ASN A 1 68 ? -37.037 -0.430 21.135 1.00 88.56 68 ASN A N 1
ATOM 512 C CA . ASN A 1 68 ? -35.859 0.244 20.593 1.00 88.56 68 ASN A CA 1
ATOM 513 C C . ASN A 1 68 ? -34.763 -0.781 20.303 1.00 88.56 68 ASN A C 1
ATOM 515 O O . ASN A 1 68 ? -34.545 -1.703 21.093 1.00 88.56 68 ASN A O 1
ATOM 519 N N . ARG A 1 69 ? -34.044 -0.604 19.188 1.00 90.44 69 ARG A N 1
ATOM 520 C CA . ARG A 1 69 ? -32.914 -1.469 18.824 1.00 90.44 69 ARG A CA 1
ATOM 521 C C . ARG A 1 69 ? -31.836 -1.407 19.908 1.00 90.44 69 ARG A C 1
ATOM 523 O O . ARG A 1 69 ? -31.306 -0.339 20.212 1.00 90.44 69 ARG A O 1
ATOM 530 N N . ASN A 1 70 ? -31.465 -2.562 20.448 1.00 89.31 70 ASN A N 1
ATOM 531 C CA . ASN A 1 70 ? -30.366 -2.701 21.387 1.00 89.31 70 ASN A CA 1
ATOM 532 C C . ASN A 1 70 ? -29.031 -2.717 20.628 1.00 89.31 70 ASN A C 1
ATOM 534 O O . ASN A 1 70 ? -28.627 -3.720 20.037 1.00 89.31 70 ASN A O 1
ATOM 538 N N . ILE A 1 71 ? -28.338 -1.580 20.662 1.00 85.62 71 ILE A N 1
ATOM 539 C CA . ILE A 1 71 ? -27.072 -1.362 19.950 1.00 85.62 71 ILE A CA 1
ATOM 540 C C . ILE A 1 71 ? -25.971 -2.320 20.440 1.00 85.62 71 ILE A C 1
ATOM 542 O O . ILE A 1 71 ? -25.142 -2.747 19.639 1.00 85.62 71 ILE A O 1
ATOM 546 N N . LEU A 1 72 ? -25.952 -2.676 21.730 1.00 81.50 72 LEU A N 1
ATOM 547 C CA . LEU A 1 72 ? -24.922 -3.552 22.298 1.00 81.50 72 LEU A CA 1
ATOM 548 C C . LEU A 1 72 ? -25.102 -4.996 21.828 1.00 81.50 72 LEU A C 1
ATOM 550 O O . LEU A 1 72 ? -24.160 -5.579 21.300 1.00 81.50 72 LEU A O 1
ATOM 554 N N . VAL A 1 73 ? -26.320 -5.537 21.930 1.00 85.50 73 VAL A N 1
ATOM 555 C CA . VAL A 1 73 ? -26.629 -6.895 21.447 1.00 85.50 73 VAL A CA 1
ATOM 556 C C . VAL A 1 73 ? -26.419 -6.983 19.934 1.00 85.50 73 VAL A C 1
ATOM 558 O O . VAL A 1 73 ? -25.862 -7.964 19.451 1.00 85.50 73 VAL A O 1
ATOM 561 N N . ALA A 1 74 ? -26.766 -5.930 19.183 1.00 86.56 74 ALA A N 1
ATOM 562 C CA . ALA A 1 74 ? -26.511 -5.869 17.744 1.00 86.56 74 ALA A CA 1
ATOM 563 C C . ALA A 1 74 ? -25.012 -5.956 17.413 1.00 86.56 74 ALA A C 1
ATOM 565 O O . ALA A 1 74 ? -24.626 -6.755 16.564 1.00 86.56 74 ALA A O 1
ATOM 566 N N . LYS A 1 75 ? -24.161 -5.197 18.119 1.00 83.12 75 LYS A N 1
ATOM 567 C CA . LYS A 1 75 ? -22.701 -5.260 17.941 1.00 83.12 75 LYS A CA 1
ATOM 568 C C . LYS A 1 75 ? -22.131 -6.630 18.308 1.00 83.12 75 LYS A C 1
ATOM 570 O O . LYS A 1 75 ? -21.282 -7.138 17.589 1.00 83.12 75 LYS A O 1
ATOM 575 N N . MET A 1 76 ? -22.606 -7.250 19.388 1.00 79.62 76 MET A N 1
ATOM 576 C CA . MET A 1 76 ? -22.150 -8.587 19.796 1.00 79.62 76 MET A CA 1
ATOM 577 C C . MET A 1 76 ? -22.534 -9.659 18.767 1.00 79.62 76 MET A C 1
ATOM 579 O O . MET A 1 76 ? -21.704 -10.491 18.413 1.00 79.62 76 MET A O 1
ATOM 583 N N . VAL A 1 77 ? -23.751 -9.590 18.218 1.00 82.50 77 VAL A N 1
ATOM 584 C CA . VAL A 1 77 ? -24.215 -10.445 17.113 1.00 82.50 77 VAL A CA 1
ATOM 585 C C . VAL A 1 77 ? -23.366 -10.248 15.852 1.00 82.50 77 VAL A C 1
ATOM 587 O O . VAL A 1 77 ? -23.051 -11.213 15.159 1.00 82.50 77 VAL A O 1
ATOM 590 N N . GLU A 1 78 ? -22.985 -9.010 15.534 1.00 82.81 78 GLU A N 1
ATOM 591 C CA . GLU A 1 78 ? -22.108 -8.699 14.400 1.00 82.81 78 GLU A CA 1
ATOM 592 C C . GLU A 1 78 ? -20.684 -9.242 14.594 1.00 82.81 78 GLU A C 1
ATOM 594 O O . GLU A 1 78 ? -20.120 -9.810 13.660 1.00 82.81 78 GLU A O 1
ATOM 599 N N . GLU A 1 79 ? -20.113 -9.129 15.793 1.00 73.38 79 GLU A N 1
ATOM 600 C CA . GLU A 1 79 ? -18.792 -9.692 16.106 1.00 73.38 79 GLU A CA 1
ATOM 601 C C . GLU A 1 79 ? -18.799 -11.229 16.119 1.00 73.38 79 GLU A C 1
ATOM 603 O O . GLU A 1 79 ? -17.863 -11.845 15.607 1.00 73.38 79 GLU A O 1
ATOM 608 N N . LEU A 1 80 ? -19.881 -11.861 16.588 1.00 70.31 80 LEU A N 1
ATOM 609 C CA . LEU A 1 80 ? -20.094 -13.313 16.484 1.00 70.31 80 LEU A CA 1
ATOM 610 C C . LEU A 1 80 ? -20.164 -13.783 15.028 1.00 70.31 80 LEU A C 1
ATOM 612 O O . LEU A 1 80 ? -19.544 -14.783 14.669 1.00 70.31 80 LEU A O 1
ATOM 616 N N . LYS A 1 81 ? -20.845 -13.031 14.154 1.00 70.81 81 LYS A N 1
ATOM 617 C CA . LYS A 1 81 ? -20.853 -13.309 12.707 1.00 70.81 81 LYS A CA 1
ATOM 618 C C . LYS A 1 81 ? -19.452 -13.221 12.096 1.00 70.81 81 LYS A C 1
ATOM 620 O O . LYS A 1 81 ? -19.153 -13.981 11.182 1.00 70.81 81 LYS A O 1
ATOM 625 N N . LYS A 1 82 ? -18.592 -12.320 12.588 1.00 65.12 82 LYS A N 1
ATOM 626 C CA . LYS A 1 82 ? -17.203 -12.168 12.115 1.00 65.12 82 LYS A CA 1
ATOM 627 C C . LYS A 1 82 ? -16.273 -13.266 12.637 1.00 65.12 82 LYS A C 1
ATOM 629 O O . LYS A 1 82 ? -15.387 -13.693 11.905 1.00 65.12 82 LYS A O 1
ATOM 634 N N . THR A 1 83 ? -16.469 -13.729 13.873 1.00 52.56 83 THR A N 1
ATOM 635 C CA . THR A 1 83 ? -15.635 -14.772 14.507 1.00 52.56 83 THR A CA 1
ATOM 636 C C . THR A 1 83 ? -16.059 -16.199 14.144 1.00 52.56 83 THR A C 1
ATOM 638 O O . THR A 1 83 ? -15.201 -17.072 14.064 1.00 52.56 83 THR A O 1
ATOM 641 N N . GLY A 1 84 ? -17.337 -16.437 13.824 1.00 47.00 84 GLY A N 1
ATOM 642 C CA . GLY A 1 84 ? -17.856 -17.729 13.346 1.00 47.00 84 GLY A CA 1
ATOM 643 C C . GLY A 1 84 ? -17.504 -18.088 11.892 1.00 47.00 84 GLY A C 1
ATOM 644 O O . GLY A 1 84 ? -17.847 -19.172 11.426 1.00 47.00 84 GLY A O 1
ATOM 645 N N . LEU A 1 85 ? -16.799 -17.215 11.163 1.00 38.56 85 LEU A N 1
ATOM 646 C CA . LEU A 1 85 ? -16.361 -17.427 9.776 1.00 38.56 85 LEU A CA 1
ATOM 647 C C . LEU A 1 85 ? -14.883 -17.867 9.695 1.00 38.56 85 LEU A C 1
ATOM 649 O O . LEU A 1 85 ? -14.092 -17.316 8.934 1.00 38.56 85 LEU A O 1
ATOM 653 N N . GLN A 1 86 ? -14.502 -18.890 10.465 1.00 40.25 86 GLN A N 1
ATOM 654 C CA . GLN A 1 86 ? -13.360 -19.767 10.152 1.00 40.25 86 GLN A CA 1
ATOM 655 C C . GLN A 1 86 ? -13.753 -21.241 10.307 1.00 40.25 86 GLN A C 1
ATOM 657 O O . GLN A 1 86 ? -13.163 -22.011 11.054 1.00 40.25 86 GLN A O 1
ATOM 662 N N . ALA A 1 87 ? -14.764 -21.645 9.552 1.00 29.67 87 ALA A N 1
ATOM 663 C CA . ALA A 1 87 ? -14.957 -23.026 9.145 1.00 29.67 87 ALA A CA 1
ATOM 664 C C . ALA A 1 87 ? -15.487 -22.959 7.717 1.00 29.67 87 ALA A C 1
ATOM 666 O O . ALA A 1 87 ? -16.510 -22.328 7.474 1.00 29.67 87 ALA A O 1
ATOM 667 N N . ALA A 1 88 ? -14.748 -23.511 6.757 1.00 42.62 88 ALA A N 1
ATOM 668 C CA . ALA A 1 88 ? -15.178 -23.539 5.365 1.00 42.62 88 ALA A CA 1
ATOM 669 C C . ALA A 1 88 ? -16.446 -24.400 5.215 1.00 42.62 88 ALA A C 1
ATOM 671 O O . ALA A 1 88 ? -16.442 -25.533 5.703 1.00 42.62 88 ALA A O 1
ATOM 672 N N . PRO A 1 89 ? -17.483 -23.931 4.492 1.00 32.72 89 PRO A N 1
ATOM 673 C CA . PRO A 1 89 ? -18.499 -24.828 3.955 1.00 32.72 89 PRO A CA 1
ATOM 674 C C . PRO A 1 89 ? -18.704 -24.653 2.435 1.00 32.72 89 PRO A C 1
ATOM 676 O O . PRO A 1 89 ? -18.342 -23.624 1.854 1.00 32.72 89 PRO A O 1
ATOM 679 N N . PRO A 1 90 ? -19.283 -25.663 1.764 1.00 40.38 90 PRO A N 1
ATOM 680 C CA . PRO A 1 90 ? -19.453 -25.681 0.320 1.00 40.38 90 PRO A CA 1
ATOM 681 C C . PRO A 1 90 ? -20.675 -24.865 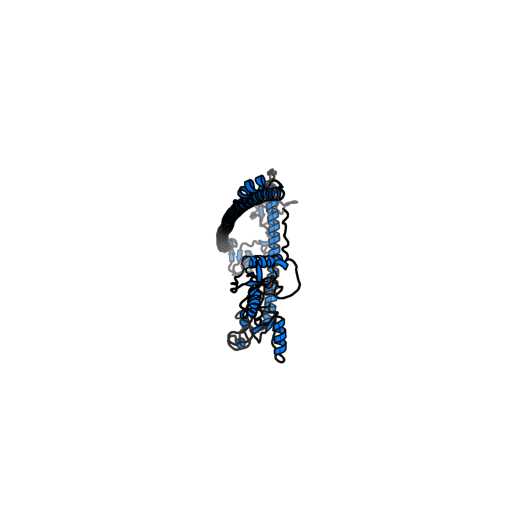-0.132 1.00 40.38 90 PRO A C 1
ATOM 683 O O . PRO A 1 90 ? -21.719 -24.897 0.506 1.00 40.38 90 PRO A O 1
ATOM 686 N N . ALA A 1 91 ? -20.509 -24.183 -1.271 1.00 41.69 91 ALA A N 1
ATOM 687 C CA . ALA A 1 91 ? -21.520 -23.685 -2.213 1.00 41.69 91 ALA A CA 1
ATOM 688 C C . ALA A 1 91 ? -22.835 -23.099 -1.636 1.00 41.69 91 ALA A C 1
ATOM 690 O O . ALA A 1 91 ? -23.767 -23.833 -1.335 1.00 41.69 91 ALA A O 1
ATOM 691 N N . HIS A 1 92 ? -22.955 -21.760 -1.596 1.00 40.25 92 HIS A N 1
ATOM 692 C CA . HIS A 1 92 ? -23.869 -20.976 -2.460 1.00 40.25 92 HIS A CA 1
ATOM 693 C C . HIS A 1 92 ? -24.133 -19.531 -1.952 1.00 40.25 92 HIS A C 1
ATOM 695 O O . HIS A 1 92 ? -24.828 -19.298 -0.972 1.00 40.25 92 HIS A O 1
ATOM 701 N N . CYS A 1 93 ? -23.647 -18.567 -2.747 1.00 49.84 93 CYS A N 1
ATOM 702 C CA . CYS A 1 93 ? -24.420 -17.444 -3.310 1.00 49.84 93 CYS A CA 1
ATOM 703 C C . CYS A 1 93 ? -24.935 -16.281 -2.427 1.00 49.84 93 CYS A C 1
ATOM 705 O O . CYS A 1 93 ? -26.088 -15.879 -2.591 1.00 49.84 93 CYS A O 1
ATOM 707 N N . TYR A 1 94 ? -24.068 -15.608 -1.664 1.00 45.47 94 TYR A N 1
ATOM 708 C CA . TYR A 1 94 ? -24.277 -14.182 -1.336 1.00 45.47 94 TYR A CA 1
ATOM 709 C C . TYR A 1 94 ? -23.285 -13.301 -2.100 1.00 45.47 94 TYR A C 1
ATOM 711 O O . TYR A 1 94 ? -22.144 -13.708 -2.308 1.00 45.47 94 TYR A O 1
ATOM 719 N N . THR A 1 95 ? -23.738 -12.126 -2.552 1.00 48.56 95 THR A N 1
ATOM 720 C CA . THR A 1 95 ? -22.941 -11.176 -3.342 1.00 48.56 95 THR A CA 1
ATOM 721 C C . THR A 1 95 ? -21.845 -10.537 -2.486 1.00 48.56 95 THR A C 1
ATOM 723 O O . THR A 1 95 ? -22.141 -9.725 -1.606 1.00 48.56 95 THR A O 1
ATOM 726 N N . GLY A 1 96 ? -20.586 -10.896 -2.733 1.00 51.97 96 GLY A N 1
ATOM 727 C CA . GLY A 1 96 ? -19.416 -10.169 -2.247 1.00 51.97 96 GLY A CA 1
ATOM 728 C C . GLY A 1 96 ? -19.106 -8.920 -3.091 1.00 51.97 96 GLY A C 1
ATOM 729 O O . GLY A 1 96 ? -19.782 -8.652 -4.087 1.00 51.97 96 GLY A O 1
ATOM 730 N N . PRO A 1 97 ? -18.078 -8.134 -2.722 1.00 38.16 97 PRO A N 1
ATOM 731 C CA . PRO A 1 97 ? -17.634 -6.985 -3.509 1.00 38.16 97 PRO A CA 1
ATOM 732 C C . PRO A 1 97 ? -17.181 -7.442 -4.907 1.00 38.16 97 PRO A C 1
ATOM 734 O O . PRO A 1 97 ? -16.156 -8.108 -5.037 1.00 38.16 97 PRO A O 1
ATOM 737 N N . GLY A 1 98 ? -17.962 -7.103 -5.937 1.00 51.41 98 GLY A N 1
ATOM 738 C CA . GLY A 1 98 ? -17.731 -7.511 -7.330 1.00 51.41 98 GLY A CA 1
ATOM 739 C C . GLY A 1 98 ? -18.616 -8.657 -7.841 1.00 51.41 98 GLY A C 1
ATOM 740 O O . GLY A 1 98 ? -18.457 -9.058 -8.990 1.00 51.41 98 GLY A O 1
ATOM 741 N N . ASP A 1 99 ? -19.540 -9.185 -7.030 1.00 61.75 99 ASP A N 1
ATOM 742 C CA . ASP A 1 99 ? -20.523 -10.175 -7.482 1.00 61.75 99 ASP A CA 1
ATOM 743 C C . ASP A 1 99 ? -21.786 -9.516 -8.052 1.00 61.75 99 ASP A C 1
ATOM 745 O O . ASP A 1 99 ? -22.389 -8.642 -7.427 1.00 61.75 99 ASP A O 1
ATOM 749 N N . GLU A 1 100 ? -22.235 -10.010 -9.206 1.00 69.62 100 GLU A N 1
ATOM 750 C CA . GLU A 1 100 ? -23.447 -9.533 -9.872 1.00 69.62 100 GLU A CA 1
ATOM 751 C C . GLU A 1 100 ? -24.719 -10.015 -9.173 1.00 69.62 100 GLU A C 1
ATOM 753 O O . GLU A 1 100 ? -24.859 -11.196 -8.839 1.00 69.62 100 GLU A O 1
ATOM 758 N N . ALA A 1 101 ? -25.663 -9.101 -8.956 1.00 81.44 101 ALA A N 1
ATOM 759 C CA . ALA A 1 101 ? -26.890 -9.351 -8.207 1.00 81.44 101 ALA A CA 1
ATOM 760 C C . ALA A 1 101 ? -28.049 -9.787 -9.120 1.00 81.44 101 ALA A C 1
ATOM 762 O O . ALA A 1 101 ? -28.154 -9.363 -10.266 1.00 81.44 101 ALA A O 1
ATOM 763 N N . CYS A 1 102 ? -28.951 -10.626 -8.609 1.00 83.25 102 CYS A N 1
ATOM 764 C CA . CYS A 1 102 ? -30.174 -10.986 -9.318 1.00 83.25 102 CYS A CA 1
ATOM 765 C C . CYS A 1 102 ? -31.178 -9.823 -9.336 1.00 83.25 102 CYS A C 1
ATOM 767 O O . CYS A 1 102 ? -31.499 -9.257 -8.288 1.00 83.25 102 CYS A O 1
ATOM 769 N N . ASP A 1 103 ? -31.726 -9.529 -10.515 1.00 80.56 103 ASP A N 1
ATOM 770 C CA . ASP A 1 103 ? -32.651 -8.413 -10.749 1.00 80.56 103 ASP A CA 1
ATOM 771 C C . ASP A 1 103 ? -34.095 -8.706 -10.322 1.00 80.56 103 ASP A C 1
ATOM 773 O O . ASP A 1 103 ? -34.875 -7.784 -10.107 1.00 80.56 103 ASP A O 1
ATOM 777 N N . VAL A 1 104 ? -34.447 -9.985 -10.162 1.00 80.31 104 VAL A N 1
ATOM 778 C CA . VAL A 1 104 ? -35.814 -10.439 -9.841 1.00 80.31 104 VAL A CA 1
ATOM 779 C C . VAL A 1 104 ? -36.030 -10.634 -8.334 1.00 80.31 104 VAL A C 1
ATOM 781 O O . VAL A 1 104 ? -37.162 -10.635 -7.862 1.00 80.31 104 VAL A O 1
ATOM 784 N N . CYS A 1 105 ? -34.957 -10.783 -7.550 1.00 81.69 105 CYS A N 1
ATOM 785 C CA . CYS A 1 105 ? -35.057 -10.965 -6.102 1.00 81.69 105 CYS A CA 1
ATOM 786 C C . CYS A 1 105 ? -35.713 -9.758 -5.417 1.00 81.69 105 CYS A C 1
ATOM 788 O O . CYS A 1 105 ? -35.178 -8.651 -5.442 1.00 81.69 105 CYS A O 1
ATOM 790 N N . THR A 1 106 ? -36.816 -9.998 -4.712 1.00 63.88 106 THR A N 1
ATOM 791 C CA . THR A 1 106 ? -37.420 -9.032 -3.790 1.00 63.88 106 THR A CA 1
ATOM 792 C C . THR A 1 106 ? -36.777 -9.180 -2.406 1.00 63.88 106 THR A C 1
ATOM 794 O O . THR A 1 106 ? -36.924 -10.223 -1.771 1.00 63.88 106 THR A O 1
ATOM 797 N N . GLY A 1 107 ? -36.046 -8.161 -1.938 1.00 71.94 107 GLY A N 1
ATOM 798 C CA . GLY A 1 107 ? -35.320 -8.180 -0.656 1.00 71.94 107 GLY A CA 1
ATOM 799 C C . GLY A 1 107 ? -33.798 -8.288 -0.824 1.00 71.94 107 GLY A C 1
ATOM 800 O O . GLY A 1 107 ? -33.213 -7.579 -1.642 1.00 71.94 107 GLY A O 1
ATOM 801 N N . THR A 1 108 ? -33.134 -9.147 -0.040 1.00 67.50 108 THR A N 1
ATOM 802 C CA . THR A 1 108 ? -31.687 -9.403 -0.178 1.00 67.50 108 THR A CA 1
ATOM 803 C C . THR A 1 108 ? -31.409 -10.081 -1.519 1.00 67.50 108 THR A C 1
ATOM 805 O O . THR A 1 108 ? -31.863 -11.199 -1.765 1.00 67.50 108 THR A O 1
ATOM 808 N N . LYS A 1 109 ? -30.671 -9.405 -2.406 1.00 77.25 109 LYS A N 1
ATOM 809 C CA . LYS A 1 109 ? -30.391 -9.922 -3.749 1.00 77.25 109 LYS A CA 1
ATOM 810 C C . LYS A 1 109 ? -29.396 -11.082 -3.693 1.00 77.25 109 LYS A C 1
ATOM 812 O O . LYS A 1 109 ? -28.317 -10.962 -3.120 1.00 77.25 109 LYS A O 1
ATOM 817 N N . LEU A 1 110 ? -29.764 -12.202 -4.311 1.00 77.69 110 LEU A N 1
ATOM 818 C CA . LEU A 1 110 ? -28.886 -13.362 -4.468 1.00 77.69 110 LEU A CA 1
ATOM 819 C C . LEU A 1 110 ? -27.894 -13.136 -5.611 1.00 77.69 110 LEU A C 1
ATOM 821 O O . LEU A 1 110 ? -28.188 -12.393 -6.549 1.00 77.69 110 LEU A O 1
ATOM 825 N N . LYS A 1 111 ? -26.750 -13.829 -5.569 1.00 84.00 111 LYS A N 1
ATOM 826 C CA . LYS A 1 111 ? -25.782 -13.820 -6.674 1.00 84.00 111 LYS A CA 1
ATOM 827 C C . LYS A 1 111 ? -26.436 -14.341 -7.956 1.00 84.00 111 LYS A C 1
ATOM 829 O O . LYS A 1 111 ? -26.988 -15.445 -7.977 1.00 84.00 111 LYS A O 1
ATOM 834 N N . ALA A 1 112 ? -26.367 -13.550 -9.018 1.00 82.75 112 ALA A N 1
ATOM 835 C CA . ALA A 1 112 ? -26.788 -13.967 -10.340 1.00 82.75 112 ALA A CA 1
ATOM 836 C C . ALA A 1 112 ? -25.824 -15.023 -10.898 1.00 82.75 112 ALA A C 1
ATOM 838 O O . ALA A 1 112 ? -24.607 -14.928 -10.745 1.00 82.75 112 ALA A O 1
ATOM 839 N N . VAL A 1 113 ? -26.382 -16.040 -11.553 1.00 82.38 113 VAL A N 1
ATOM 840 C CA . VAL A 1 113 ? -25.631 -17.124 -12.205 1.00 82.38 113 VAL A CA 1
ATOM 841 C C . VAL A 1 113 ? -25.629 -16.970 -13.724 1.00 82.38 113 VAL A C 1
ATOM 843 O O . VAL A 1 113 ? -24.642 -17.304 -14.377 1.00 82.38 113 VAL A O 1
ATOM 846 N N . LYS A 1 114 ? -26.706 -16.419 -14.295 1.00 83.19 114 LYS A N 1
ATOM 847 C CA . LYS A 1 114 ? -26.827 -16.140 -15.727 1.00 83.19 114 LYS A CA 1
ATOM 848 C C . LYS A 1 114 ? -27.549 -14.826 -15.960 1.00 83.19 114 LYS A C 1
ATOM 850 O O . LYS A 1 114 ? -28.434 -14.458 -15.194 1.00 83.19 114 LYS A O 1
ATOM 855 N N . SER A 1 115 ? -27.235 -14.185 -17.072 1.00 85.00 115 SER A N 1
ATOM 856 C CA . SER A 1 115 ? -27.967 -13.031 -17.581 1.00 85.00 115 SER A CA 1
ATOM 857 C C . SER A 1 115 ? -28.609 -13.361 -18.921 1.00 85.00 115 SER A C 1
ATOM 859 O O . SER A 1 115 ? -27.994 -14.007 -19.772 1.00 85.00 115 SER A O 1
ATOM 861 N N . CYS A 1 116 ? -29.846 -12.920 -19.125 1.00 82.62 116 CYS A N 1
ATOM 862 C CA . CYS A 1 116 ? -30.537 -13.044 -20.399 1.00 82.62 116 CYS A CA 1
ATOM 863 C C . CYS A 1 116 ? -30.324 -11.786 -21.236 1.00 82.62 116 CYS A C 1
ATOM 865 O O . CYS A 1 116 ? -30.694 -10.692 -20.824 1.00 82.62 116 CYS A O 1
ATOM 867 N N . LEU A 1 117 ? -29.788 -11.956 -22.444 1.00 73.31 117 LEU A N 1
ATOM 868 C CA . LEU A 1 117 ? -29.569 -10.852 -23.382 1.00 73.31 117 LEU A CA 1
ATOM 869 C C . LEU A 1 117 ? -30.858 -10.347 -24.045 1.00 73.31 117 LEU A C 1
ATOM 871 O O . LEU A 1 117 ? -30.842 -9.301 -24.677 1.00 73.31 117 LEU A O 1
ATOM 875 N N . VAL A 1 118 ? -31.956 -11.098 -23.924 1.00 77.62 118 VAL A N 1
ATOM 876 C CA . VAL A 1 118 ? -33.272 -10.715 -24.457 1.00 77.62 118 VAL A CA 1
ATOM 877 C C . VAL A 1 118 ? -34.087 -9.969 -23.400 1.00 77.62 118 VAL A C 1
ATOM 879 O O . VAL A 1 118 ? -34.691 -8.952 -23.705 1.00 77.62 118 VAL A O 1
ATOM 882 N N . CYS A 1 119 ? -34.076 -10.449 -22.153 1.00 80.94 119 CYS A N 1
ATOM 883 C CA . CYS A 1 119 ? -34.786 -9.812 -21.039 1.00 80.94 119 CYS A CA 1
ATOM 884 C C . CYS A 1 119 ? -33.978 -8.692 -20.364 1.00 80.94 119 CYS A C 1
ATOM 886 O O . CYS A 1 119 ? -34.512 -8.026 -19.485 1.00 80.94 119 CYS A O 1
ATOM 888 N N . LEU A 1 120 ? -32.696 -8.534 -20.727 1.00 76.62 120 LEU A N 1
ATOM 889 C CA . LEU A 1 120 ? -31.741 -7.599 -20.116 1.00 76.62 120 LEU A CA 1
ATOM 890 C C . LEU A 1 120 ? -31.706 -7.687 -18.582 1.00 76.62 120 LEU A C 1
ATOM 892 O O . LEU A 1 120 ? -31.572 -6.683 -17.892 1.00 76.62 120 LEU A O 1
ATOM 896 N N . ALA A 1 121 ? -31.821 -8.910 -18.060 1.00 81.25 121 ALA A N 1
ATOM 897 C CA . ALA A 1 121 ? -31.896 -9.181 -16.631 1.00 81.25 121 ALA A CA 1
ATOM 898 C C . ALA A 1 121 ? -30.985 -10.346 -16.229 1.00 81.25 121 ALA A C 1
ATOM 900 O O . ALA A 1 121 ? -30.791 -11.310 -16.980 1.00 81.25 121 ALA A O 1
ATOM 901 N N . SER A 1 122 ? -30.446 -10.248 -15.021 1.00 87.38 122 SER A N 1
ATOM 902 C CA . SER A 1 122 ? -29.593 -11.221 -14.355 1.00 87.38 122 SER A CA 1
ATOM 903 C C . SER A 1 122 ? -30.395 -12.034 -13.339 1.00 87.38 122 SER A C 1
ATOM 905 O O . SER A 1 122 ? -31.111 -11.503 -12.488 1.00 87.38 122 SER A O 1
ATOM 907 N N . TYR A 1 123 ? -30.264 -13.354 -13.404 1.00 84.12 123 TYR A N 1
ATOM 908 C CA . TYR A 1 123 ? -31.040 -14.303 -12.616 1.00 84.12 123 TYR A CA 1
ATOM 909 C C . TYR A 1 123 ? -30.122 -15.114 -11.705 1.00 84.12 123 TYR A C 1
ATOM 911 O O . TYR A 1 123 ? -29.097 -15.638 -12.146 1.00 84.12 123 TYR A O 1
ATOM 919 N N . CYS A 1 124 ? -30.492 -15.248 -10.431 1.00 84.94 124 CYS A N 1
ATOM 920 C CA . CYS A 1 124 ? -29.954 -16.295 -9.567 1.00 84.94 124 CYS A CA 1
ATOM 921 C C . CYS A 1 124 ? -30.506 -17.663 -9.997 1.00 84.94 124 CYS A C 1
ATOM 923 O O . CYS A 1 124 ? -31.444 -17.739 -10.788 1.00 84.94 124 CYS A O 1
ATOM 925 N N . GLU A 1 125 ? -29.939 -18.747 -9.470 1.00 82.69 125 GLU A N 1
ATOM 926 C CA . GLU A 1 125 ? -30.280 -20.121 -9.871 1.00 82.69 125 GLU A CA 1
ATOM 927 C C . GLU A 1 125 ? -31.792 -20.410 -9.817 1.00 82.69 125 GLU A C 1
ATOM 929 O O . GLU A 1 125 ? -32.348 -21.028 -10.724 1.00 82.69 125 GLU A O 1
ATOM 934 N N . THR A 1 126 ? -32.484 -19.916 -8.787 1.00 80.19 126 THR A N 1
ATOM 935 C CA . THR A 1 126 ? -33.931 -20.113 -8.615 1.00 80.19 126 THR A CA 1
ATOM 936 C C . THR A 1 126 ? -34.744 -19.340 -9.652 1.00 80.19 126 THR A C 1
ATOM 938 O O . THR A 1 126 ? -35.619 -19.911 -10.301 1.00 80.19 126 THR A O 1
ATOM 941 N N . HIS A 1 127 ? -34.428 -18.062 -9.871 1.00 84.31 127 HIS A N 1
ATOM 942 C CA . HIS A 1 127 ? -35.124 -17.245 -10.866 1.00 84.31 127 HIS A CA 1
ATOM 943 C C . HIS A 1 127 ? -34.764 -17.619 -12.305 1.00 84.31 127 HIS A C 1
ATOM 945 O O . HIS A 1 127 ? -35.576 -17.411 -13.201 1.00 84.31 127 HIS A O 1
ATOM 951 N N . LEU A 1 128 ? -33.589 -18.208 -12.540 1.00 84.12 128 LEU A N 1
ATOM 952 C CA . LEU A 1 128 ? -33.202 -18.721 -13.851 1.00 84.12 128 LEU A CA 1
ATOM 953 C C . LEU A 1 128 ? -34.042 -19.944 -14.230 1.00 84.12 128 LEU A C 1
ATOM 955 O O . LEU A 1 128 ? -34.501 -20.040 -15.368 1.00 84.12 128 LEU A O 1
ATOM 959 N N . LYS A 1 129 ? -34.262 -20.863 -13.281 1.00 79.81 129 LYS A N 1
ATOM 960 C CA . LYS A 1 129 ? -35.140 -22.025 -13.481 1.00 79.81 129 LYS A CA 1
ATOM 961 C C . LYS A 1 129 ? -36.556 -21.579 -13.837 1.00 79.81 129 LYS A C 1
ATOM 963 O O . LYS A 1 129 ? -37.058 -21.969 -14.886 1.00 79.81 129 LYS A O 1
ATOM 968 N N . LEU A 1 130 ? -37.118 -20.657 -13.054 1.00 78.88 130 LEU A N 1
ATOM 969 C CA . LEU A 1 130 ? -38.438 -20.085 -13.325 1.00 78.88 130 LEU A CA 1
ATOM 970 C C . LEU A 1 130 ? -38.495 -19.364 -14.686 1.00 78.88 130 LEU A C 1
ATOM 972 O O . LEU A 1 130 ? -39.441 -19.540 -15.449 1.00 78.88 130 LEU A O 1
ATOM 976 N N . HIS A 1 131 ? -37.463 -18.590 -15.038 1.00 81.06 131 HIS A N 1
ATOM 977 C CA . HIS A 1 131 ? -37.367 -17.934 -16.345 1.00 81.06 131 HIS A CA 1
ATOM 978 C C . HIS A 1 131 ? -37.387 -18.945 -17.505 1.00 81.06 131 HIS A C 1
ATOM 980 O O . HIS A 1 131 ? -38.043 -18.701 -18.520 1.00 81.06 131 HIS A O 1
ATOM 986 N N . ASN A 1 132 ? -36.695 -20.079 -17.367 1.00 78.31 132 ASN A N 1
ATOM 987 C CA . ASN A 1 132 ? -36.663 -21.126 -18.391 1.00 78.31 132 ASN A CA 1
ATOM 988 C C . ASN A 1 132 ? -38.010 -21.853 -18.525 1.00 78.31 132 ASN A C 1
ATOM 990 O O . ASN A 1 132 ? -38.406 -22.181 -19.641 1.00 78.31 132 ASN A O 1
ATOM 994 N N . GLU A 1 133 ? -38.720 -22.060 -17.415 1.00 79.19 133 GLU A N 1
ATOM 995 C CA . GLU A 1 133 ? -40.059 -22.666 -17.391 1.00 79.19 133 GLU A CA 1
ATOM 996 C C . GLU A 1 133 ? -41.122 -21.752 -18.019 1.00 79.19 133 GLU A C 1
ATOM 998 O O . GLU A 1 133 ? -41.964 -22.211 -18.785 1.00 79.19 133 GLU A O 1
ATOM 1003 N N . ILE A 1 134 ? -41.062 -20.442 -17.761 1.00 74.69 134 ILE A N 1
ATOM 1004 C CA . ILE A 1 134 ? -42.012 -19.466 -18.323 1.00 74.69 134 ILE A CA 1
ATOM 1005 C C . ILE A 1 134 ? -41.736 -19.203 -19.812 1.00 74.69 134 ILE A C 1
ATOM 1007 O O . ILE A 1 134 ? -42.657 -18.948 -20.587 1.00 74.69 134 ILE A O 1
ATOM 1011 N N . SER A 1 135 ? -40.474 -19.281 -20.241 1.00 67.00 135 SER A N 1
ATOM 1012 C CA . SER A 1 135 ? -40.062 -18.968 -21.619 1.00 67.00 135 SER A CA 1
ATOM 1013 C C . SER A 1 135 ? -40.227 -20.137 -22.602 1.00 67.00 135 SER A C 1
ATOM 1015 O O . SER A 1 135 ? -39.627 -20.120 -23.681 1.00 67.00 135 SER A O 1
ATOM 1017 N N . LEU A 1 136 ? -41.029 -21.156 -22.268 1.00 51.41 136 LEU A N 1
ATOM 1018 C CA . LEU A 1 136 ? -41.270 -22.322 -23.123 1.00 51.41 136 LEU A CA 1
ATOM 1019 C C . LEU A 1 136 ? -41.715 -21.897 -24.536 1.00 51.41 136 LEU A C 1
ATOM 1021 O O . LEU A 1 136 ? -42.775 -21.311 -24.739 1.00 51.41 136 LEU A O 1
ATOM 1025 N N . GLY A 1 137 ? -40.861 -22.184 -25.524 1.00 55.41 137 GLY A N 1
ATOM 1026 C CA . GLY A 1 137 ? -41.078 -21.869 -26.941 1.00 55.41 137 GLY A CA 1
ATOM 1027 C C . GLY A 1 137 ? -40.323 -20.644 -27.479 1.00 55.41 137 GLY A C 1
ATOM 1028 O O . GLY A 1 137 ? -40.208 -20.509 -28.697 1.00 55.41 137 GLY A O 1
ATOM 1029 N N . LYS A 1 138 ? -39.734 -19.787 -26.629 1.00 59.28 138 LYS A N 1
ATOM 1030 C CA . LYS A 1 138 ? -38.869 -18.667 -27.054 1.00 59.28 138 LYS A CA 1
ATOM 1031 C C . LYS A 1 138 ? -37.409 -18.954 -26.694 1.00 59.28 138 LYS A C 1
ATOM 1033 O O . LYS A 1 138 ? -37.062 -19.138 -25.533 1.00 59.28 138 LYS A O 1
ATOM 1038 N N . ARG A 1 139 ? -36.515 -18.983 -27.690 1.00 56.84 139 ARG A N 1
ATOM 1039 C CA . ARG A 1 139 ? -35.072 -19.187 -27.456 1.00 56.84 139 ARG A CA 1
ATOM 1040 C C . ARG A 1 139 ? -34.432 -17.900 -26.927 1.00 56.84 139 ARG A C 1
ATOM 1042 O O . ARG A 1 139 ? -34.029 -17.045 -27.709 1.00 56.84 139 ARG A O 1
ATOM 1049 N N . HIS A 1 140 ? -34.336 -17.765 -25.608 1.00 76.56 140 HIS A N 1
ATOM 1050 C CA . HIS A 1 140 ? -33.600 -16.680 -24.955 1.00 76.56 140 HIS A CA 1
ATOM 1051 C C . HIS A 1 140 ? -32.097 -17.014 -24.864 1.00 76.56 140 HIS A C 1
ATOM 1053 O O . HIS A 1 140 ? -31.724 -18.097 -24.414 1.00 76.56 140 HIS A O 1
ATOM 1059 N N . LYS A 1 141 ? -31.218 -16.093 -25.290 1.00 77.31 141 LYS A N 1
ATOM 1060 C CA . LYS A 1 141 ? -29.751 -16.261 -25.223 1.00 77.31 141 LYS A CA 1
ATOM 1061 C C . LYS A 1 141 ? -29.249 -15.886 -23.823 1.00 77.31 141 LYS A C 1
ATOM 1063 O O . LYS A 1 141 ? -29.342 -14.724 -23.425 1.00 77.31 141 LYS A O 1
ATOM 1068 N N . LEU A 1 142 ? -28.733 -16.873 -23.092 1.00 80.25 142 LEU A N 1
ATOM 1069 C CA . LEU A 1 142 ? -28.190 -16.726 -21.738 1.00 80.25 142 LEU A CA 1
ATOM 1070 C C . LEU A 1 142 ? -26.655 -16.682 -21.766 1.00 80.25 142 LEU A C 1
ATOM 1072 O O . LEU A 1 142 ? -26.026 -17.484 -22.456 1.00 80.25 142 LEU A O 1
ATOM 1076 N N . ILE A 1 143 ? -26.062 -15.781 -20.989 1.00 78.62 143 ILE A N 1
ATOM 1077 C CA . ILE A 1 143 ? -24.612 -15.676 -20.756 1.00 78.62 143 ILE A CA 1
ATOM 1078 C C . ILE A 1 143 ? -24.309 -15.753 -19.257 1.00 78.62 143 ILE A C 1
ATOM 1080 O O . ILE A 1 143 ? -25.230 -15.682 -18.446 1.00 78.62 143 ILE A O 1
ATOM 1084 N N . ASP A 1 144 ? -23.038 -15.905 -18.881 1.00 80.12 144 ASP A N 1
ATOM 1085 C CA . ASP A 1 144 ? -22.626 -15.786 -17.475 1.00 80.12 144 ASP A CA 1
ATOM 1086 C C . ASP A 1 144 ? -22.990 -14.406 -16.917 1.00 80.12 144 ASP A C 1
ATOM 1088 O O . ASP A 1 144 ? -22.988 -13.411 -17.652 1.00 80.12 144 ASP A O 1
ATOM 1092 N N . ALA A 1 145 ? -23.351 -14.374 -15.631 1.00 74.56 145 ALA A N 1
ATOM 1093 C CA . ALA A 1 145 ? -23.808 -13.161 -14.965 1.00 74.56 145 ALA A CA 1
ATOM 1094 C C . ALA A 1 145 ? -22.810 -12.007 -15.144 1.00 74.56 145 ALA A C 1
ATOM 1096 O O . ALA A 1 145 ? -21.608 -12.167 -14.933 1.00 74.56 145 ALA A O 1
ATOM 1097 N N . SER A 1 146 ? -23.315 -10.853 -15.577 1.00 71.69 146 SER A N 1
ATOM 1098 C CA . SER A 1 146 ? -22.511 -9.679 -15.919 1.00 71.69 146 SER A CA 1
ATOM 1099 C C . SER A 1 146 ? -23.322 -8.415 -15.640 1.00 71.69 146 SER A C 1
ATOM 1101 O O . SER A 1 146 ? -24.453 -8.327 -16.101 1.00 71.69 146 SER A O 1
ATOM 1103 N N . GLY A 1 147 ? -22.757 -7.436 -14.932 1.00 64.19 147 GLY A N 1
ATOM 1104 C CA . GLY A 1 147 ? -23.461 -6.216 -14.491 1.00 64.19 147 GLY A CA 1
ATOM 1105 C C . GLY A 1 147 ? -23.610 -5.152 -15.561 1.00 64.19 147 GLY A C 1
ATOM 1106 O O . GLY A 1 147 ? -24.341 -4.181 -15.405 1.00 64.19 147 GLY A O 1
ATOM 1107 N N . HIS A 1 148 ? -22.949 -5.370 -16.690 1.00 66.50 148 HIS A N 1
ATOM 1108 C CA . HIS A 1 148 ? -22.857 -4.440 -17.802 1.00 66.50 148 HIS A CA 1
ATOM 1109 C C . HIS A 1 148 ? -23.703 -4.928 -18.987 1.00 66.50 148 HIS A C 1
ATOM 1111 O O . HIS A 1 148 ? -23.248 -4.927 -20.129 1.00 66.50 148 HIS A O 1
ATOM 1117 N N . LEU A 1 149 ? -24.923 -5.430 -18.741 1.00 66.62 149 LEU A N 1
ATOM 1118 C CA . LEU A 1 149 ? -25.805 -5.894 -19.827 1.00 66.62 149 LEU A CA 1
ATOM 1119 C C . LEU A 1 149 ? -26.215 -4.750 -20.748 1.00 66.62 149 LEU A C 1
ATOM 1121 O O . LEU A 1 149 ? -26.223 -4.935 -21.961 1.00 66.62 149 LEU A O 1
ATOM 1125 N N . GLN A 1 150 ? -26.472 -3.568 -20.182 1.00 66.44 150 GLN A N 1
ATOM 1126 C CA . GLN A 1 150 ? -26.832 -2.379 -20.951 1.00 66.44 150 GLN A CA 1
ATOM 1127 C C . GLN A 1 150 ? -25.695 -1.927 -21.879 1.00 66.44 150 GLN A C 1
ATOM 1129 O O . GLN A 1 150 ? -25.946 -1.506 -23.001 1.00 66.44 150 GLN A O 1
ATOM 1134 N N . GLU A 1 151 ? -24.437 -2.090 -21.459 1.00 71.25 151 GLU A N 1
ATOM 1135 C CA . GLU A 1 151 ? -23.252 -1.761 -22.270 1.00 71.25 151 GLU A CA 1
ATOM 1136 C C . GLU A 1 151 ? -23.039 -2.732 -23.441 1.00 71.25 151 GLU A C 1
ATOM 1138 O O . GLU A 1 151 ? -22.254 -2.456 -24.344 1.00 71.25 151 GLU A O 1
ATOM 1143 N N . LYS A 1 152 ? -23.737 -3.876 -23.454 1.00 75.12 152 LYS A N 1
ATOM 1144 C CA . LYS A 1 152 ? -23.705 -4.852 -24.555 1.00 75.12 152 LYS A CA 1
ATOM 1145 C C . LYS A 1 152 ? -24.777 -4.583 -25.610 1.00 75.12 152 LYS A C 1
ATOM 1147 O O . LYS A 1 152 ? -24.867 -5.339 -26.582 1.00 75.12 152 LYS A O 1
ATOM 1152 N N . ILE A 1 153 ? -25.572 -3.530 -25.429 1.00 75.19 153 ILE A N 1
ATOM 1153 C CA . ILE A 1 153 ? -26.659 -3.130 -26.317 1.00 75.19 153 ILE A CA 1
ATOM 1154 C C . ILE A 1 153 ? -26.310 -1.799 -26.979 1.00 75.19 153 ILE A C 1
ATOM 1156 O O . ILE A 1 153 ? -25.835 -0.862 -26.345 1.00 75.19 153 ILE A O 1
ATOM 1160 N N . CYS A 1 154 ? -26.545 -1.715 -28.283 1.00 80.25 154 CYS A N 1
ATOM 1161 C CA . CYS A 1 154 ? -26.400 -0.480 -29.034 1.00 80.25 154 CYS A CA 1
ATOM 1162 C C . CYS A 1 154 ? -27.438 0.541 -28.572 1.00 80.25 154 CYS A C 1
ATOM 1164 O O . CYS A 1 154 ? -28.637 0.309 -28.715 1.00 80.25 154 CYS A O 1
ATOM 1166 N N . SER A 1 155 ? -26.968 1.698 -28.110 1.00 81.38 155 SER A N 1
ATOM 1167 C CA . SER A 1 155 ? -27.797 2.827 -27.676 1.00 81.38 155 SER A CA 1
ATOM 1168 C C . SER A 1 155 ? -28.751 3.352 -28.753 1.00 81.38 155 SER A C 1
ATOM 1170 O O . SER A 1 155 ? -29.791 3.907 -28.417 1.00 81.38 155 SER A O 1
ATOM 1172 N N . HIS A 1 156 ? -28.409 3.187 -30.034 1.00 78.62 156 HIS A N 1
ATOM 1173 C CA . HIS A 1 156 ? -29.194 3.706 -31.159 1.00 78.62 156 HIS A CA 1
ATOM 1174 C C . HIS A 1 156 ? -30.229 2.710 -31.686 1.00 78.62 156 HIS A C 1
ATOM 1176 O O . HIS A 1 156 ? -31.310 3.107 -32.111 1.00 78.62 156 HIS A O 1
ATOM 1182 N N . HIS A 1 157 ? -29.905 1.417 -31.659 1.00 78.88 157 HIS A N 1
ATOM 1183 C CA . HIS A 1 157 ? -30.678 0.390 -32.363 1.00 78.88 157 HIS A CA 1
ATOM 1184 C C . HIS A 1 157 ? -31.308 -0.660 -31.446 1.00 78.88 157 HIS A C 1
ATOM 1186 O O . HIS A 1 157 ? -32.061 -1.508 -31.927 1.00 78.88 157 HIS A O 1
ATOM 1192 N N . ASP A 1 158 ? -30.973 -0.644 -30.154 1.00 75.75 158 ASP A N 1
ATOM 1193 C CA . ASP A 1 158 ? -31.421 -1.635 -29.173 1.00 75.75 158 ASP A CA 1
ATOM 1194 C C . ASP A 1 158 ? -31.127 -3.083 -29.631 1.00 75.75 158 ASP A C 1
ATOM 1196 O O . ASP A 1 158 ? -31.932 -4.011 -29.526 1.00 75.75 158 ASP A O 1
ATOM 1200 N N . LYS A 1 159 ? -29.953 -3.263 -30.257 1.00 78.19 159 LYS A N 1
ATOM 1201 C CA . LYS A 1 159 ? -29.421 -4.547 -30.745 1.00 78.19 159 LYS A CA 1
ATOM 1202 C C . LYS A 1 159 ? -28.077 -4.851 -30.102 1.00 78.19 159 LYS A C 1
ATOM 1204 O O . LYS A 1 159 ? -27.308 -3.940 -29.806 1.00 78.19 159 LYS A O 1
ATOM 1209 N N . LEU A 1 160 ? -27.772 -6.137 -29.942 1.00 74.75 160 LEU A N 1
ATOM 1210 C CA . LEU A 1 160 ? -26.512 -6.597 -29.359 1.00 74.75 160 LEU A CA 1
ATOM 1211 C C . LEU A 1 160 ? -25.294 -6.138 -30.168 1.00 74.75 160 LEU A C 1
ATOM 1213 O O . LEU A 1 160 ? -25.287 -6.180 -31.402 1.00 74.75 160 LEU A O 1
ATOM 1217 N N . LEU A 1 161 ? -24.243 -5.757 -29.446 1.00 84.00 161 LEU A N 1
ATOM 1218 C CA . LEU A 1 161 ? -22.954 -5.365 -30.007 1.00 84.00 161 LEU A CA 1
ATOM 1219 C C . LEU A 1 161 ? -22.114 -6.600 -30.386 1.00 84.00 161 LEU A C 1
ATOM 1221 O O . LEU A 1 161 ? -21.145 -6.949 -29.715 1.00 84.00 161 LEU A O 1
ATOM 1225 N N . GLU A 1 162 ? -22.522 -7.314 -31.438 1.00 81.88 162 GLU A N 1
ATOM 1226 C CA . GLU A 1 162 ? -21.872 -8.563 -31.880 1.00 81.88 162 GLU A CA 1
ATOM 1227 C C . GLU A 1 162 ? -20.767 -8.354 -32.934 1.00 81.88 162 GLU A C 1
ATOM 1229 O O . GLU A 1 162 ? -20.077 -9.308 -33.310 1.00 81.88 162 GLU A O 1
ATOM 1234 N N . VAL A 1 163 ? -20.560 -7.118 -33.392 1.00 83.50 163 VAL A N 1
ATOM 1235 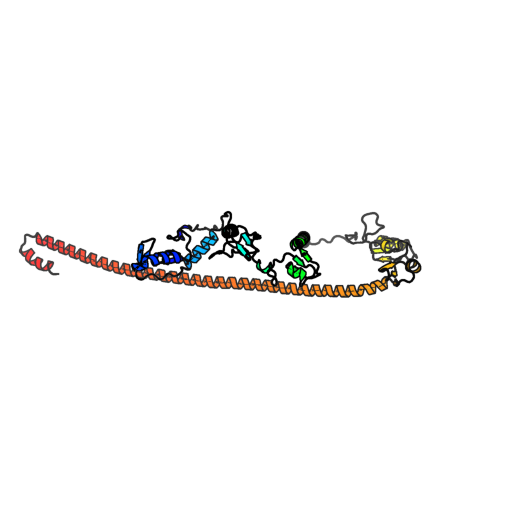C CA . VAL A 1 163 ? -19.556 -6.745 -34.398 1.00 83.50 163 VAL A CA 1
ATOM 1236 C C . VAL A 1 163 ? -18.520 -5.823 -33.759 1.00 83.50 163 VAL A C 1
ATOM 1238 O O . VAL A 1 163 ? -18.861 -4.973 -32.947 1.00 83.50 163 VAL A O 1
ATOM 1241 N N . TYR A 1 164 ? -17.248 -5.975 -34.109 1.00 86.50 164 TYR A N 1
ATOM 1242 C CA . TYR A 1 164 ? -16.176 -5.068 -33.713 1.00 86.50 164 TYR A CA 1
ATOM 1243 C C . TYR A 1 164 ? -15.675 -4.303 -34.933 1.00 86.50 164 TYR A C 1
ATOM 1245 O O . TYR A 1 164 ? -15.240 -4.906 -35.917 1.00 86.50 164 TYR A O 1
ATOM 1253 N N . CYS A 1 165 ? -15.725 -2.977 -34.860 1.00 87.81 165 CYS A N 1
ATOM 1254 C CA . CYS A 1 165 ? -15.131 -2.100 -35.855 1.00 87.81 165 CYS A CA 1
ATOM 1255 C C . CYS A 1 165 ? -13.669 -1.844 -35.485 1.00 87.81 165 CYS A C 1
ATOM 1257 O O . CYS A 1 165 ? -13.388 -1.215 -34.467 1.00 87.81 165 CYS A O 1
ATOM 1259 N N . ARG A 1 166 ? -12.728 -2.315 -36.305 1.00 87.31 166 ARG A N 1
ATOM 1260 C CA . ARG A 1 166 ? -11.288 -2.096 -36.099 1.00 87.31 166 ARG A CA 1
ATOM 1261 C C . ARG A 1 166 ? -10.871 -0.666 -36.401 1.00 87.31 166 ARG A C 1
ATOM 1263 O O . ARG A 1 166 ? -9.968 -0.163 -35.738 1.00 87.31 166 ARG A O 1
ATOM 1270 N N . THR A 1 167 ? -11.540 -0.024 -37.358 1.00 90.12 167 THR A N 1
ATOM 1271 C CA . THR A 1 167 ? -11.297 1.379 -37.717 1.00 90.12 167 THR A CA 1
ATOM 1272 C C . THR A 1 167 ? -11.539 2.297 -36.518 1.00 90.12 167 THR A C 1
ATOM 1274 O O . THR A 1 167 ? -10.666 3.088 -36.173 1.00 90.12 167 THR A O 1
ATOM 1277 N N . ASP A 1 168 ? -12.670 2.119 -35.829 1.00 83.44 168 ASP A N 1
ATOM 1278 C CA . ASP A 1 168 ? -13.074 2.979 -34.703 1.00 83.44 168 ASP A CA 1
ATOM 1279 C C . ASP A 1 168 ? -12.811 2.352 -33.328 1.00 83.44 168 ASP A C 1
ATOM 1281 O O . ASP A 1 168 ? -13.072 2.963 -32.298 1.00 83.44 168 ASP A O 1
ATOM 1285 N N . GLN A 1 169 ? -12.287 1.126 -33.305 1.00 84.75 169 GLN A N 1
ATOM 1286 C CA . GLN A 1 169 ? -11.934 0.360 -32.107 1.00 84.75 169 GLN A CA 1
ATOM 1287 C C . GLN A 1 169 ? -13.079 0.159 -31.101 1.00 84.75 169 GLN A C 1
ATOM 1289 O O . GLN A 1 169 ? -12.847 0.113 -29.891 1.00 84.75 169 GLN A O 1
ATOM 1294 N N . GLN A 1 170 ? -14.305 -0.035 -31.587 1.00 85.12 170 GLN A N 1
ATOM 1295 C CA . GLN A 1 170 ? -15.491 -0.190 -30.740 1.00 85.12 170 GLN A CA 1
ATOM 1296 C C . GLN A 1 170 ? -16.388 -1.355 -31.164 1.00 85.12 170 GLN A C 1
ATOM 1298 O O . GLN A 1 170 ? -16.438 -1.740 -32.337 1.00 85.12 170 GLN A O 1
ATOM 1303 N N . CYS A 1 171 ? -17.119 -1.911 -30.194 1.00 83.88 171 CYS A N 1
ATOM 1304 C CA . CYS A 1 171 ? -18.174 -2.883 -30.460 1.00 83.88 171 CYS A CA 1
ATOM 1305 C C . CYS A 1 171 ? -19.426 -2.150 -30.967 1.00 83.88 171 CYS A C 1
ATOM 1307 O O . CYS A 1 171 ? -19.879 -1.192 -30.349 1.00 83.88 171 CYS A O 1
ATOM 1309 N N . ILE A 1 172 ? -19.990 -2.617 -32.076 1.00 87.12 172 ILE A N 1
ATOM 1310 C CA . ILE A 1 172 ? -21.166 -2.069 -32.759 1.00 87.12 172 ILE A CA 1
ATOM 1311 C C . ILE A 1 172 ? -22.192 -3.186 -33.011 1.00 87.12 172 ILE A C 1
ATOM 1313 O O . ILE A 1 172 ? -21.866 -4.375 -32.963 1.00 87.12 172 ILE A O 1
ATOM 1317 N N . CYS A 1 173 ? -23.447 -2.826 -33.288 1.00 84.06 173 CYS A N 1
ATOM 1318 C CA . CYS A 1 173 ? -24.454 -3.796 -33.733 1.00 84.06 173 CYS A CA 1
ATOM 1319 C C . CYS A 1 173 ? -24.455 -3.949 -35.264 1.00 84.06 173 CYS A C 1
ATOM 1321 O O . CYS A 1 173 ? -23.879 -3.131 -35.978 1.00 84.06 173 CYS A O 1
ATOM 1323 N N . TYR A 1 174 ? -25.143 -4.970 -35.782 1.00 81.12 174 TYR A N 1
ATOM 1324 C CA . TYR A 1 174 ? -25.189 -5.236 -37.228 1.00 81.12 174 TYR A CA 1
ATOM 1325 C C . TYR A 1 174 ? -25.850 -4.109 -38.047 1.00 81.12 174 TYR A C 1
ATOM 1327 O O . TYR A 1 174 ? -25.508 -3.934 -39.214 1.00 81.12 174 TYR A O 1
ATOM 1335 N N . LEU A 1 175 ? -26.774 -3.341 -37.450 1.00 85.62 175 LEU A N 1
ATOM 1336 C CA . LEU A 1 175 ? -27.407 -2.189 -38.108 1.00 85.62 175 LEU A CA 1
ATOM 1337 C C . LEU A 1 175 ? -26.410 -1.034 -38.265 1.00 85.62 175 LEU A C 1
ATOM 1339 O O . LEU A 1 175 ? -26.247 -0.514 -39.362 1.00 85.62 175 LEU A O 1
ATOM 1343 N N . CYS A 1 176 ? -25.610 -0.755 -37.230 1.00 85.94 176 CYS A N 1
ATOM 1344 C CA . CYS A 1 176 ? -24.522 0.227 -37.298 1.00 85.94 176 CYS A CA 1
ATOM 1345 C C . CYS A 1 176 ? -23.519 -0.065 -38.425 1.00 85.94 176 CYS A C 1
ATOM 1347 O O . CYS A 1 176 ? -22.975 0.870 -39.001 1.00 85.94 176 CYS A O 1
ATOM 1349 N N . THR A 1 177 ? -23.270 -1.337 -38.759 1.00 86.31 177 THR A N 1
ATOM 1350 C CA . THR A 1 177 ? -22.394 -1.713 -39.884 1.00 86.31 177 THR A CA 1
ATOM 1351 C C . THR A 1 177 ? -22.954 -1.265 -41.237 1.00 86.31 177 THR A C 1
ATOM 1353 O O . THR A 1 177 ? -22.188 -0.994 -42.160 1.00 86.31 177 THR A O 1
ATOM 1356 N N . MET A 1 178 ? -24.280 -1.210 -41.374 1.00 84.31 178 MET A N 1
ATOM 1357 C CA . MET A 1 178 ? -24.959 -0.815 -42.612 1.00 84.31 178 MET A CA 1
ATOM 1358 C C . MET A 1 178 ? -25.198 0.697 -42.702 1.00 84.31 178 MET A C 1
ATOM 1360 O O . MET A 1 178 ? -25.289 1.216 -43.817 1.00 84.31 178 MET A O 1
ATOM 1364 N N . ASP A 1 179 ? -25.243 1.376 -41.554 1.00 87.81 179 ASP A N 1
ATOM 1365 C CA . ASP A 1 179 ? -25.497 2.810 -41.435 1.00 87.81 179 ASP A CA 1
ATOM 1366 C C . ASP A 1 179 ? -24.190 3.596 -41.208 1.00 87.81 179 ASP A C 1
ATOM 1368 O O . ASP A 1 179 ? -23.448 3.874 -42.150 1.00 87.81 179 ASP A O 1
ATOM 1372 N N . GLU A 1 180 ? -23.888 3.943 -39.954 1.00 84.12 180 GLU A N 1
ATOM 1373 C CA . GLU A 1 180 ? -22.803 4.860 -39.571 1.00 84.12 180 GLU A CA 1
ATOM 1374 C C . GLU A 1 180 ? -21.394 4.321 -39.861 1.00 84.12 180 GLU A C 1
ATOM 1376 O O . GLU A 1 180 ? -20.490 5.095 -40.158 1.00 84.12 180 GLU A O 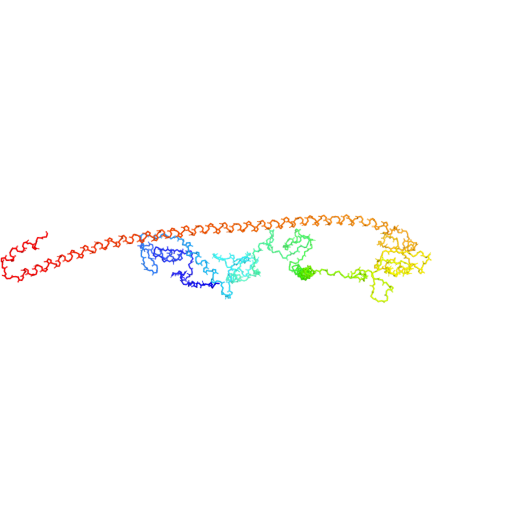1
ATOM 1381 N N . HIS A 1 181 ? -21.203 2.999 -39.816 1.00 84.94 181 HIS A N 1
ATOM 1382 C CA . HIS A 1 181 ? -19.907 2.339 -40.025 1.00 84.94 181 HIS A CA 1
ATOM 1383 C C . HIS A 1 181 ? -19.795 1.669 -41.400 1.00 84.94 181 HIS A C 1
ATOM 1385 O O . HIS A 1 181 ? -19.034 0.712 -41.590 1.00 84.94 181 HIS A O 1
ATOM 1391 N N . LYS A 1 182 ? -20.561 2.154 -42.382 1.00 87.31 182 LYS A N 1
ATOM 1392 C CA . LYS A 1 182 ? -20.561 1.599 -43.733 1.00 87.31 182 LYS A CA 1
ATOM 1393 C C . LYS A 1 182 ? -19.192 1.770 -44.398 1.00 87.31 182 LYS A C 1
ATOM 1395 O O . LYS A 1 182 ? -18.754 2.878 -44.687 1.00 87.31 182 LYS A O 1
ATOM 1400 N N . GLY A 1 183 ? -18.546 0.644 -44.704 1.00 85.19 183 GLY A N 1
ATOM 1401 C CA . GLY A 1 183 ? -17.231 0.604 -45.356 1.00 85.19 183 GLY A CA 1
ATOM 1402 C C . GLY A 1 183 ? -16.033 0.574 -44.399 1.00 85.19 183 GLY A C 1
ATOM 1403 O O . GLY A 1 183 ? -14.898 0.599 -44.870 1.00 85.19 183 GLY A O 1
ATOM 1404 N N . HIS A 1 184 ? -16.255 0.502 -43.084 1.00 92.06 184 HIS A N 1
ATOM 1405 C CA . HIS A 1 184 ? -15.180 0.308 -42.107 1.00 92.06 184 HIS A CA 1
ATOM 1406 C C . HIS A 1 184 ? -14.724 -1.161 -42.038 1.00 92.06 184 HIS A C 1
ATOM 1408 O O . HIS A 1 184 ? -15.465 -2.068 -42.421 1.00 92.06 184 HIS A O 1
ATOM 1414 N N . ASP A 1 185 ? -13.505 -1.407 -41.537 1.00 91.44 185 ASP A N 1
ATOM 1415 C CA . ASP A 1 185 ? -13.022 -2.774 -41.297 1.00 91.44 185 ASP A CA 1
ATOM 1416 C C . ASP A 1 185 ? -13.740 -3.349 -40.074 1.00 91.44 185 ASP A C 1
ATOM 1418 O O . ASP A 1 185 ? -13.450 -2.990 -38.928 1.00 91.44 185 ASP A O 1
ATOM 1422 N N . THR A 1 186 ? -14.710 -4.223 -40.326 1.00 89.25 186 THR A N 1
ATOM 1423 C CA . THR A 1 186 ? -15.529 -4.841 -39.288 1.00 89.25 186 THR A CA 1
ATOM 1424 C C . THR A 1 186 ? -15.366 -6.350 -39.279 1.00 89.25 186 THR A C 1
ATOM 1426 O O . THR A 1 186 ? -15.456 -7.010 -40.314 1.00 89.25 186 THR A O 1
ATOM 1429 N N . VAL A 1 187 ? -15.217 -6.909 -38.085 1.00 87.88 187 VAL A N 1
ATOM 1430 C CA . VAL A 1 187 ? -15.154 -8.353 -37.839 1.00 87.88 187 VAL A CA 1
ATOM 1431 C C . VAL A 1 187 ? -16.151 -8.736 -36.752 1.00 87.88 187 VAL A C 1
ATOM 1433 O O . VAL A 1 187 ? -16.639 -7.881 -36.020 1.00 87.88 187 VAL A O 1
ATOM 1436 N N . SER A 1 188 ? -16.466 -10.023 -36.596 1.00 85.81 188 SER A N 1
ATOM 1437 C CA . SER A 1 188 ? -17.272 -10.441 -35.440 1.00 85.81 188 SER A CA 1
ATOM 1438 C C . SER A 1 188 ? -16.527 -10.155 -34.131 1.00 85.81 188 SER A C 1
ATOM 1440 O O . SER A 1 188 ? -15.317 -10.390 -34.034 1.00 85.81 188 SER A O 1
ATOM 1442 N N . ALA A 1 189 ? -17.249 -9.705 -33.104 1.00 80.88 189 ALA A N 1
ATOM 1443 C CA . ALA A 1 189 ? -16.670 -9.423 -31.793 1.00 80.88 189 ALA A CA 1
ATOM 1444 C C . ALA A 1 189 ? -15.992 -10.664 -31.181 1.00 80.88 189 ALA A C 1
ATOM 1446 O O . ALA A 1 189 ? -14.960 -10.546 -30.529 1.00 80.88 189 ALA A O 1
ATOM 1447 N N . ALA A 1 190 ? -16.506 -11.870 -31.454 1.00 75.62 190 ALA A N 1
ATOM 1448 C CA . ALA A 1 190 ? -15.904 -13.127 -31.002 1.00 75.62 190 ALA A CA 1
ATOM 1449 C C . ALA A 1 190 ? -14.538 -13.415 -31.658 1.00 75.62 190 ALA A C 1
ATOM 1451 O O . ALA A 1 190 ? -13.606 -13.881 -30.991 1.00 75.62 190 ALA A O 1
ATOM 1452 N N . ALA A 1 191 ? -14.404 -13.129 -32.957 1.00 78.69 191 ALA A N 1
ATOM 1453 C CA . ALA A 1 191 ? -13.144 -13.303 -33.674 1.00 78.69 191 ALA A CA 1
ATOM 1454 C C . ALA A 1 191 ? -12.085 -12.308 -33.180 1.00 78.69 191 ALA A C 1
ATOM 1456 O O . ALA A 1 191 ? -10.964 -12.716 -32.872 1.00 78.69 191 ALA A O 1
ATOM 1457 N N . GLU A 1 192 ? -12.452 -11.031 -33.029 1.00 82.94 192 GLU A N 1
ATOM 1458 C CA . GLU A 1 192 ? -11.530 -10.020 -32.503 1.00 82.94 192 GLU A CA 1
ATOM 1459 C C . GLU A 1 192 ? -11.146 -10.302 -31.049 1.00 82.94 192 GLU A C 1
ATOM 1461 O O . GLU A 1 192 ? -9.973 -10.214 -30.692 1.00 82.94 192 GLU A O 1
ATOM 1466 N N . TRP A 1 193 ? -12.105 -10.715 -30.215 1.00 72.88 193 TRP A N 1
ATOM 1467 C CA . TRP A 1 193 ? -11.840 -11.111 -28.834 1.00 72.88 193 TRP A CA 1
ATOM 1468 C C . TRP A 1 193 ? -10.797 -12.228 -28.763 1.00 72.88 193 TRP A C 1
ATOM 1470 O O . TRP A 1 193 ? -9.850 -12.138 -27.986 1.00 72.88 193 TRP A O 1
ATOM 1480 N N . THR A 1 194 ? -10.912 -13.244 -29.621 1.00 74.44 194 THR A N 1
ATOM 1481 C CA . THR A 1 194 ? -9.953 -14.358 -29.669 1.00 74.44 194 THR A CA 1
ATOM 1482 C C . THR A 1 194 ? -8.543 -13.878 -30.026 1.00 74.44 194 THR A C 1
ATOM 1484 O O . THR A 1 194 ? -7.562 -14.333 -29.432 1.00 74.44 194 THR A O 1
ATOM 1487 N N . GLU A 1 195 ? -8.422 -12.943 -30.969 1.00 79.94 195 GLU A N 1
ATOM 1488 C CA . GLU A 1 195 ? -7.138 -12.360 -31.371 1.00 79.94 195 GLU A CA 1
ATOM 1489 C C . GLU A 1 195 ? -6.537 -11.482 -30.260 1.00 79.94 195 GLU A C 1
ATOM 1491 O O . GLU A 1 195 ? -5.386 -11.674 -29.857 1.00 79.94 195 GLU A O 1
ATOM 1496 N N . LYS A 1 196 ? -7.332 -10.582 -29.672 1.00 74.69 196 LYS A N 1
ATOM 1497 C CA . LYS A 1 196 ? -6.904 -9.733 -28.548 1.00 74.69 196 LYS A CA 1
ATOM 1498 C C . LYS A 1 196 ? -6.515 -10.558 -27.323 1.00 74.69 196 LYS A C 1
ATOM 1500 O O . LYS A 1 196 ? -5.524 -10.239 -26.668 1.00 74.69 196 LYS A O 1
ATOM 1505 N N . GLN A 1 197 ? -7.211 -11.661 -27.055 1.00 61.97 197 GLN A N 1
ATOM 1506 C CA . GLN A 1 197 ? -6.886 -12.572 -25.959 1.00 61.97 197 GLN A CA 1
ATOM 1507 C C . GLN A 1 197 ? -5.527 -13.259 -26.167 1.00 61.97 197 GLN A C 1
ATOM 1509 O O . GLN A 1 197 ? -4.728 -13.364 -25.231 1.00 61.97 197 GLN A O 1
ATOM 1514 N N . LYS A 1 198 ? -5.200 -13.664 -27.403 1.00 77.81 198 LYS A N 1
ATOM 1515 C CA . LYS A 1 198 ? -3.860 -14.177 -27.742 1.00 77.81 198 LYS A CA 1
ATOM 1516 C C . LYS A 1 198 ? -2.782 -13.109 -27.537 1.00 77.81 198 LYS A C 1
ATOM 1518 O O . LYS A 1 198 ? -1.742 -13.402 -26.941 1.00 77.81 198 LYS A O 1
ATOM 1523 N N . GLN A 1 199 ? -3.030 -11.875 -27.979 1.00 75.00 199 GLN A N 1
ATOM 1524 C CA . GLN A 1 199 ? -2.101 -10.747 -27.808 1.00 75.00 199 GLN A CA 1
ATOM 1525 C C . GLN A 1 199 ? -1.868 -10.401 -26.330 1.00 75.00 199 GLN A C 1
ATOM 1527 O O . GLN A 1 199 ? -0.724 -10.169 -25.919 1.00 75.00 199 GLN A O 1
ATOM 1532 N N . LEU A 1 200 ? -2.922 -10.436 -25.508 1.00 61.09 200 LEU A N 1
ATOM 1533 C CA . LEU A 1 200 ? -2.826 -10.285 -24.057 1.00 61.09 200 LEU A CA 1
ATOM 1534 C C . LEU A 1 200 ? -1.975 -11.398 -23.442 1.00 61.09 200 LEU A C 1
ATOM 1536 O O . LEU A 1 200 ? -1.058 -11.097 -22.683 1.00 61.09 200 LEU A O 1
ATOM 1540 N N . GLY A 1 201 ? -2.177 -12.658 -23.836 1.00 73.38 201 GLY A N 1
ATOM 1541 C CA . GLY A 1 201 ? -1.367 -13.780 -23.352 1.00 73.38 201 GLY A CA 1
ATOM 1542 C C . GLY A 1 201 ? 0.120 -13.682 -23.729 1.00 73.38 201 GLY A C 1
ATOM 1543 O O . GLY A 1 201 ? 0.995 -14.073 -22.955 1.00 73.38 201 GLY A O 1
ATOM 1544 N N . VAL A 1 202 ? 0.452 -13.135 -24.904 1.00 77.44 202 VAL A N 1
ATOM 1545 C CA . VAL A 1 202 ? 1.848 -12.836 -25.288 1.00 77.44 202 VAL A CA 1
ATOM 1546 C C . VAL A 1 202 ? 2.421 -11.700 -24.437 1.00 77.44 202 VAL A C 1
ATOM 1548 O O . VAL A 1 202 ? 3.542 -11.808 -23.934 1.00 77.44 202 VAL A O 1
ATOM 1551 N N . THR A 1 203 ? 1.655 -10.627 -24.242 1.00 70.94 203 THR A N 1
ATOM 1552 C CA . THR A 1 203 ? 2.074 -9.471 -23.437 1.00 70.94 203 THR A CA 1
ATOM 1553 C C . THR A 1 203 ? 2.270 -9.852 -21.969 1.00 70.94 203 THR A C 1
ATOM 1555 O O . THR A 1 203 ? 3.285 -9.494 -21.375 1.00 70.94 203 THR A O 1
ATOM 1558 N N . GLN A 1 204 ? 1.366 -10.653 -21.404 1.00 71.75 204 GLN A N 1
ATOM 1559 C CA . GLN A 1 204 ? 1.453 -11.174 -20.042 1.00 71.75 204 GLN A CA 1
ATOM 1560 C C . GLN A 1 204 ? 2.714 -12.020 -19.848 1.00 71.75 204 GLN A C 1
ATOM 1562 O O . GLN A 1 204 ? 3.463 -11.771 -18.905 1.00 71.75 204 GLN A O 1
ATOM 1567 N N . ARG A 1 205 ? 3.000 -12.955 -20.768 1.00 82.62 205 ARG A N 1
ATOM 1568 C CA . ARG A 1 205 ? 4.235 -13.757 -20.734 1.00 82.62 205 ARG A CA 1
ATOM 1569 C C . ARG A 1 205 ? 5.488 -12.881 -20.790 1.00 82.62 205 ARG A C 1
ATOM 1571 O O . ARG A 1 205 ? 6.407 -13.082 -20.003 1.00 82.62 205 ARG A O 1
ATOM 1578 N N . ARG A 1 206 ? 5.503 -11.856 -21.652 1.00 82.56 206 ARG A N 1
ATOM 1579 C CA . ARG A 1 206 ? 6.608 -10.882 -21.731 1.00 82.56 206 ARG A CA 1
ATOM 1580 C C . ARG A 1 206 ? 6.785 -10.104 -20.425 1.00 82.56 206 ARG A C 1
ATOM 1582 O O . ARG A 1 206 ? 7.913 -9.883 -19.993 1.00 82.56 206 ARG A O 1
ATOM 1589 N N . CYS A 1 207 ? 5.693 -9.681 -19.790 1.00 65.88 207 CYS A N 1
ATOM 1590 C CA . CYS A 1 207 ? 5.740 -9.009 -18.493 1.00 65.88 207 CYS A CA 1
ATOM 1591 C C . CYS A 1 207 ? 6.272 -9.935 -17.394 1.00 65.88 207 CYS A C 1
ATOM 1593 O O . CYS A 1 207 ? 7.158 -9.526 -16.651 1.00 65.88 207 CYS A O 1
ATOM 1595 N N . GLN A 1 208 ? 5.797 -11.182 -17.329 1.00 72.06 208 GLN A N 1
ATOM 1596 C CA . GLN A 1 208 ? 6.283 -12.183 -16.373 1.00 72.06 208 GLN A CA 1
ATOM 1597 C C . GLN A 1 208 ? 7.780 -12.457 -16.543 1.00 72.06 208 GLN A C 1
ATOM 1599 O O . GLN A 1 208 ? 8.513 -12.449 -15.559 1.00 72.06 208 GLN A O 1
ATOM 1604 N N . GLN A 1 209 ? 8.255 -12.606 -17.782 1.00 82.38 209 GLN A N 1
ATOM 1605 C CA . GLN A 1 209 ? 9.679 -12.785 -18.066 1.00 82.38 209 GLN A CA 1
ATOM 1606 C C . GLN A 1 209 ? 10.512 -11.589 -17.578 1.00 82.38 209 GLN A C 1
ATOM 1608 O O . GLN A 1 209 ? 11.521 -11.769 -16.903 1.00 82.38 209 GLN A O 1
ATOM 1613 N N . ARG A 1 210 ? 10.058 -10.356 -17.843 1.00 79.88 210 ARG A N 1
ATOM 1614 C CA . ARG A 1 210 ? 10.736 -9.142 -17.358 1.00 79.88 210 ARG A CA 1
ATOM 1615 C C . ARG A 1 210 ? 10.750 -9.046 -15.834 1.00 79.88 210 ARG A C 1
ATOM 1617 O O . ARG A 1 210 ? 11.718 -8.535 -15.283 1.00 79.88 210 ARG A O 1
ATOM 1624 N N . ILE A 1 211 ? 9.692 -9.497 -15.159 1.00 75.12 211 ILE A N 1
ATOM 1625 C CA . ILE A 1 211 ? 9.648 -9.552 -13.692 1.00 75.12 211 ILE A CA 1
ATOM 1626 C C . ILE A 1 211 ? 10.718 -10.523 -13.187 1.00 75.12 211 ILE A C 1
ATOM 1628 O O . ILE A 1 211 ? 11.549 -10.117 -12.383 1.00 75.12 211 ILE A O 1
ATOM 1632 N N . GLN A 1 212 ? 10.775 -11.741 -13.733 1.00 82.00 212 GLN A N 1
ATOM 1633 C CA . GLN A 1 212 ? 11.776 -12.747 -13.355 1.00 82.00 212 GLN A CA 1
ATOM 1634 C C . GLN A 1 212 ? 13.217 -12.265 -13.597 1.00 82.00 212 GLN A C 1
ATOM 1636 O O . GLN A 1 212 ? 14.081 -12.427 -12.736 1.00 82.00 212 GLN A O 1
ATOM 1641 N N . GLU A 1 213 ? 13.484 -11.627 -14.741 1.00 85.19 213 GLU A N 1
ATOM 1642 C CA . GLU A 1 213 ? 14.791 -11.024 -15.040 1.00 85.19 213 GLU A CA 1
ATOM 1643 C C . GLU A 1 213 ? 15.163 -9.946 -14.009 1.00 85.19 213 GLU A C 1
ATOM 1645 O O . GLU A 1 213 ? 16.279 -9.945 -13.489 1.00 85.19 213 GLU A O 1
ATOM 1650 N N . ARG A 1 214 ? 14.221 -9.062 -13.652 1.00 76.56 214 ARG A N 1
ATOM 1651 C CA . ARG A 1 214 ? 14.456 -7.994 -12.667 1.00 76.56 214 ARG A CA 1
ATOM 1652 C C . ARG A 1 214 ? 14.608 -8.515 -11.245 1.00 76.56 214 ARG A C 1
ATOM 1654 O O . ARG A 1 214 ? 15.414 -7.970 -10.495 1.00 76.56 214 ARG A O 1
ATOM 1661 N N . GLU A 1 215 ? 13.881 -9.561 -10.870 1.00 77.38 215 GLU A N 1
ATOM 1662 C CA . GLU A 1 215 ? 14.046 -10.235 -9.581 1.00 77.38 215 GLU A CA 1
ATOM 1663 C C . GLU A 1 215 ? 15.441 -10.857 -9.458 1.00 77.38 215 GLU A C 1
ATOM 1665 O O . GLU A 1 215 ? 16.098 -10.683 -8.427 1.00 77.38 215 GLU A O 1
ATOM 1670 N N . LYS A 1 216 ? 15.934 -11.491 -10.531 1.00 89.69 216 LYS A N 1
ATOM 1671 C CA . LYS A 1 216 ? 17.296 -12.031 -10.593 1.00 89.69 216 LYS A CA 1
ATOM 1672 C C . LYS A 1 216 ? 18.356 -10.931 -10.491 1.00 89.69 216 LYS A C 1
ATOM 1674 O O . LYS A 1 216 ? 19.228 -11.014 -9.630 1.00 89.69 216 LYS A O 1
ATOM 1679 N N . GLU A 1 217 ? 18.250 -9.868 -11.292 1.00 86.44 217 GLU A N 1
ATOM 1680 C CA . GLU A 1 217 ? 19.164 -8.715 -11.212 1.00 86.44 217 GLU A CA 1
ATOM 1681 C C . GLU A 1 217 ? 19.190 -8.101 -9.802 1.00 86.44 217 GLU A C 1
ATOM 1683 O O . GLU A 1 217 ? 20.246 -7.732 -9.285 1.00 86.44 217 GLU A O 1
ATOM 1688 N N . LEU A 1 218 ? 18.027 -8.006 -9.153 1.00 77.81 218 LEU A N 1
ATOM 1689 C CA . LEU A 1 218 ? 17.897 -7.471 -7.802 1.00 77.81 218 LEU A CA 1
ATOM 1690 C C . LEU A 1 218 ? 18.555 -8.386 -6.758 1.00 77.81 218 LEU A C 1
ATOM 1692 O O . LEU A 1 218 ? 19.149 -7.891 -5.795 1.00 77.81 218 LEU A O 1
ATOM 1696 N N . GLN A 1 219 ? 18.492 -9.704 -6.942 1.00 87.44 219 GLN A N 1
ATOM 1697 C CA . GLN A 1 219 ? 19.203 -10.668 -6.106 1.00 87.44 219 GLN A CA 1
ATOM 1698 C C . GLN A 1 219 ? 20.726 -10.563 -6.284 1.00 87.44 219 GLN A C 1
ATOM 1700 O O . GLN A 1 219 ? 21.443 -10.497 -5.280 1.00 87.44 219 GLN A O 1
ATOM 1705 N N . ASP A 1 220 ? 21.210 -10.451 -7.522 1.00 86.31 220 ASP A N 1
ATOM 1706 C CA . ASP A 1 220 ? 22.634 -10.277 -7.837 1.00 86.31 220 ASP A CA 1
ATOM 1707 C C . ASP A 1 220 ? 23.176 -8.964 -7.244 1.00 86.31 220 ASP A C 1
ATOM 1709 O O . ASP A 1 220 ? 24.219 -8.943 -6.585 1.00 86.31 220 ASP A O 1
ATOM 1713 N N . LEU A 1 221 ? 22.420 -7.867 -7.370 1.00 76.69 221 LEU A N 1
ATOM 1714 C CA . LEU A 1 221 ? 22.739 -6.576 -6.750 1.00 76.69 221 LEU A CA 1
ATOM 1715 C C . LEU A 1 221 ? 22.788 -6.666 -5.221 1.00 76.69 221 LEU A C 1
ATOM 1717 O O . LEU A 1 221 ? 23.704 -6.124 -4.599 1.00 76.69 221 LEU A O 1
ATOM 1721 N N . ARG A 1 222 ? 21.838 -7.370 -4.590 1.00 80.56 222 ARG A N 1
ATOM 1722 C CA . ARG A 1 222 ? 21.858 -7.602 -3.135 1.00 80.56 222 ARG A CA 1
ATOM 1723 C C . ARG A 1 222 ? 23.114 -8.360 -2.712 1.00 80.56 222 ARG A C 1
ATOM 1725 O O . ARG A 1 222 ? 23.740 -7.964 -1.727 1.00 80.56 222 ARG A O 1
ATOM 1732 N N . GLN A 1 223 ? 23.506 -9.399 -3.450 1.00 84.75 223 GLN A N 1
ATOM 1733 C CA . GLN A 1 223 ? 24.740 -10.143 -3.183 1.00 84.75 223 GLN A CA 1
ATOM 1734 C C . GLN A 1 223 ? 25.982 -9.267 -3.374 1.00 84.75 223 GLN A C 1
ATOM 1736 O O . GLN A 1 223 ? 26.837 -9.237 -2.492 1.00 84.75 223 GLN A O 1
ATOM 1741 N N . ALA A 1 224 ? 26.064 -8.486 -4.454 1.00 77.94 224 ALA A N 1
ATOM 1742 C CA . ALA A 1 224 ? 27.174 -7.566 -4.699 1.00 77.94 224 ALA A CA 1
ATOM 1743 C C . ALA A 1 224 ? 27.315 -6.519 -3.580 1.00 77.94 224 ALA A C 1
ATOM 1745 O O . ALA A 1 224 ? 28.416 -6.281 -3.081 1.00 77.94 224 ALA A O 1
ATOM 1746 N N . VAL A 1 225 ? 26.199 -5.952 -3.108 1.00 74.38 225 VAL A N 1
ATOM 1747 C CA . VAL A 1 225 ? 26.180 -5.007 -1.980 1.00 74.38 225 VAL A CA 1
ATOM 1748 C C . VAL A 1 225 ? 26.628 -5.678 -0.679 1.00 74.38 225 VAL A C 1
ATOM 1750 O O . VAL A 1 225 ? 27.369 -5.076 0.100 1.00 74.38 225 VAL A O 1
ATOM 1753 N N . GLN A 1 226 ? 26.215 -6.921 -0.420 1.00 75.81 226 GLN A N 1
ATOM 1754 C CA . GLN A 1 226 ? 26.675 -7.680 0.747 1.00 75.81 226 GLN A CA 1
ATOM 1755 C C . GLN A 1 226 ? 28.174 -8.006 0.668 1.00 75.81 226 GLN A C 1
ATOM 1757 O O . GLN A 1 226 ? 28.881 -7.836 1.661 1.00 75.81 226 GLN A O 1
ATOM 1762 N N . SER A 1 227 ? 28.674 -8.406 -0.502 1.00 73.62 227 SER A N 1
ATOM 1763 C CA . SER A 1 227 ? 30.099 -8.646 -0.758 1.00 73.62 227 SER A CA 1
ATOM 1764 C C . SER A 1 227 ? 30.926 -7.371 -0.585 1.00 73.62 227 SER A C 1
ATOM 1766 O O . SER A 1 227 ? 31.956 -7.395 0.083 1.00 73.62 227 SER A O 1
ATOM 1768 N N . TYR A 1 228 ? 30.434 -6.228 -1.067 1.00 66.25 228 TYR A N 1
ATOM 1769 C CA . TYR A 1 228 ? 31.064 -4.923 -0.855 1.00 66.25 228 TYR A CA 1
ATOM 1770 C C . TYR A 1 228 ? 31.084 -4.517 0.629 1.00 66.25 228 TYR A C 1
ATOM 1772 O O . TYR A 1 228 ? 32.101 -4.051 1.141 1.00 66.25 228 TYR A O 1
ATOM 1780 N N . LYS A 1 229 ? 29.993 -4.762 1.370 1.00 67.69 229 LYS A N 1
ATOM 1781 C CA . LYS A 1 229 ? 29.948 -4.552 2.830 1.00 67.69 229 LYS A CA 1
ATOM 1782 C C . LYS A 1 229 ? 30.933 -5.454 3.585 1.00 67.69 229 LYS A C 1
ATOM 1784 O O . LYS A 1 229 ? 31.493 -5.007 4.584 1.00 67.69 229 LYS A O 1
ATOM 1789 N N . LYS A 1 230 ? 31.158 -6.691 3.120 1.00 65.44 230 LYS A N 1
ATOM 1790 C CA . LYS A 1 230 ? 32.177 -7.606 3.667 1.00 65.44 230 LYS A CA 1
ATOM 1791 C C . LYS A 1 230 ? 33.595 -7.110 3.368 1.00 65.44 230 LYS A C 1
ATOM 1793 O O . LYS A 1 230 ? 34.395 -7.032 4.292 1.00 65.44 230 LYS A O 1
ATOM 1798 N N . LEU A 1 231 ? 33.865 -6.676 2.135 1.00 58.22 231 LEU A N 1
ATOM 1799 C CA . LEU A 1 231 ? 35.151 -6.093 1.729 1.00 58.22 231 LEU A CA 1
ATOM 1800 C C . LEU A 1 231 ? 35.497 -4.823 2.520 1.00 58.22 231 LEU A C 1
ATOM 1802 O O . LEU A 1 231 ? 36.659 -4.603 2.830 1.00 58.22 231 LEU A O 1
ATOM 1806 N N . LYS A 1 232 ? 34.500 -4.026 2.926 1.00 51.19 232 LYS A N 1
ATOM 1807 C CA . LYS A 1 232 ? 34.705 -2.844 3.782 1.00 51.19 232 LYS A CA 1
ATOM 1808 C C . LYS A 1 232 ? 35.019 -3.187 5.254 1.00 51.19 232 LYS A C 1
ATOM 1810 O O . LYS A 1 232 ? 35.462 -2.310 5.989 1.00 51.19 232 LYS A O 1
ATOM 1815 N N . LYS A 1 233 ? 34.780 -4.431 5.700 1.00 48.31 233 LYS A N 1
ATOM 1816 C CA . LYS A 1 233 ? 35.065 -4.919 7.069 1.00 48.31 233 LYS A CA 1
ATOM 1817 C C . LYS A 1 233 ? 36.444 -5.571 7.219 1.00 48.31 233 LYS A C 1
ATOM 1819 O O . LYS A 1 233 ? 36.940 -5.667 8.335 1.00 48.31 233 LYS A O 1
ATOM 1824 N N . THR A 1 234 ? 37.071 -5.982 6.127 1.00 41.50 234 THR A N 1
ATOM 1825 C CA . THR A 1 234 ? 38.472 -6.420 6.087 1.00 41.50 234 THR A CA 1
ATOM 1826 C C . THR A 1 234 ? 39.322 -5.270 5.565 1.00 41.50 234 THR A C 1
ATOM 1828 O O . THR A 1 234 ? 39.217 -4.913 4.395 1.00 41.50 234 THR A O 1
ATOM 1831 N N . GLY A 1 235 ? 40.124 -4.659 6.440 1.00 42.72 235 GLY A N 1
ATOM 1832 C CA . GLY A 1 235 ? 41.056 -3.596 6.064 1.00 42.72 235 GLY A CA 1
ATOM 1833 C C . GLY A 1 235 ? 41.923 -4.013 4.875 1.00 42.72 235 GLY A C 1
ATOM 1834 O O . GLY A 1 235 ? 42.448 -5.126 4.845 1.00 42.72 235 GLY A O 1
ATOM 1835 N N . LEU A 1 236 ? 42.033 -3.122 3.885 1.00 40.41 236 LEU A N 1
ATOM 1836 C CA . LEU A 1 236 ? 42.872 -3.322 2.709 1.00 40.41 236 LEU A CA 1
ATOM 1837 C C . LEU A 1 236 ? 44.331 -3.520 3.139 1.00 40.41 236 LEU A C 1
ATOM 1839 O O . LEU A 1 236 ? 44.961 -2.588 3.635 1.00 40.41 236 LEU A O 1
ATOM 1843 N N . GLN A 1 237 ? 44.887 -4.698 2.867 1.00 32.69 237 GLN A N 1
ATOM 1844 C CA . GLN A 1 237 ? 46.314 -4.812 2.595 1.00 32.69 237 GLN A CA 1
ATOM 1845 C C . GLN A 1 237 ? 46.532 -4.522 1.112 1.00 32.69 237 GLN A C 1
ATOM 1847 O O . GLN A 1 237 ? 45.953 -5.168 0.237 1.00 32.69 237 GLN A O 1
ATOM 1852 N N . ALA A 1 238 ? 47.336 -3.494 0.852 1.00 36.78 238 ALA A N 1
ATOM 1853 C CA . ALA A 1 238 ? 47.792 -3.137 -0.476 1.00 36.78 238 ALA A CA 1
ATOM 1854 C C . ALA A 1 238 ? 48.643 -4.278 -1.049 1.00 36.78 238 ALA A C 1
ATOM 1856 O O . ALA A 1 238 ? 49.634 -4.692 -0.448 1.00 36.78 238 ALA A O 1
ATOM 1857 N N . ALA A 1 239 ? 48.233 -4.779 -2.213 1.00 34.03 239 ALA A N 1
ATOM 1858 C CA . ALA A 1 239 ? 49.039 -5.684 -3.016 1.00 34.03 239 ALA A CA 1
ATOM 1859 C C . ALA A 1 239 ? 50.163 -4.906 -3.744 1.00 34.03 239 ALA A C 1
ATOM 1861 O O . ALA A 1 239 ? 50.008 -3.704 -3.984 1.00 34.03 239 ALA A O 1
ATOM 1862 N N . PRO A 1 240 ? 51.280 -5.569 -4.106 1.00 39.16 240 PRO A N 1
ATOM 1863 C CA . PRO A 1 240 ? 52.444 -4.949 -4.749 1.00 39.16 240 PRO A CA 1
ATOM 1864 C C . PRO A 1 240 ? 52.119 -4.442 -6.172 1.00 39.16 240 PRO A C 1
ATOM 1866 O O . PRO A 1 240 ? 51.043 -4.754 -6.689 1.00 39.16 240 PRO A O 1
ATOM 1869 N N . PRO A 1 241 ? 53.017 -3.676 -6.827 1.00 42.75 241 PRO A N 1
ATOM 1870 C CA . PRO A 1 241 ? 52.688 -2.914 -8.029 1.00 42.75 241 PRO A CA 1
ATOM 1871 C C . PRO A 1 241 ? 52.106 -3.806 -9.129 1.00 42.75 241 PRO A C 1
ATOM 1873 O O . PRO A 1 241 ? 52.713 -4.788 -9.554 1.00 42.75 241 PRO A O 1
ATOM 1876 N N . ALA A 1 242 ? 50.896 -3.456 -9.562 1.00 42.84 242 ALA A N 1
ATOM 1877 C CA . ALA A 1 242 ? 50.114 -4.221 -10.514 1.00 42.84 242 ALA A CA 1
ATOM 1878 C C . ALA A 1 242 ? 50.803 -4.281 -11.884 1.00 42.84 242 ALA A C 1
ATOM 1880 O O . ALA A 1 242 ? 50.925 -3.276 -12.583 1.00 42.84 242 ALA A O 1
ATOM 1881 N N . HIS A 1 243 ? 51.159 -5.485 -12.326 1.00 54.69 243 HIS A N 1
ATOM 1882 C CA . HIS A 1 243 ? 51.199 -5.766 -13.754 1.00 54.69 243 HIS A CA 1
ATOM 1883 C C . HIS A 1 243 ? 49.747 -5.821 -14.261 1.00 54.69 243 HIS A C 1
ATOM 1885 O O . HIS A 1 243 ? 48.969 -6.687 -13.862 1.00 54.69 243 HIS A O 1
ATOM 1891 N N . CYS A 1 244 ? 49.358 -4.856 -15.100 1.00 62.28 244 CYS A N 1
ATOM 1892 C CA . CYS A 1 244 ? 47.998 -4.714 -15.630 1.00 62.28 244 CYS A CA 1
ATOM 1893 C C . CYS A 1 244 ? 47.677 -5.803 -16.669 1.00 62.28 244 CYS A C 1
ATOM 1895 O O . CYS A 1 244 ? 47.855 -5.620 -17.878 1.00 62.28 244 CYS A O 1
ATOM 1897 N N . TYR A 1 245 ? 47.194 -6.950 -16.202 1.00 74.88 245 TYR A N 1
ATOM 1898 C CA . TYR A 1 245 ? 46.573 -7.965 -17.055 1.00 74.88 245 TYR A CA 1
ATOM 1899 C C . TYR A 1 245 ? 45.249 -7.446 -17.642 1.00 74.88 245 TYR A C 1
ATOM 1901 O O . TYR A 1 245 ? 44.570 -6.650 -16.995 1.00 74.88 245 TYR A O 1
ATOM 1909 N N . SER A 1 246 ? 44.877 -7.874 -18.856 1.00 76.50 246 SER A N 1
ATOM 1910 C CA . SER A 1 246 ? 43.624 -7.420 -19.486 1.00 76.50 246 SER A CA 1
ATOM 1911 C C . SER A 1 246 ? 42.397 -8.009 -18.776 1.00 76.50 246 SER A C 1
ATOM 1913 O O . SER A 1 246 ? 42.276 -9.234 -18.689 1.00 76.50 246 SER A O 1
ATOM 1915 N N . GLY A 1 247 ? 41.488 -7.157 -18.292 1.00 75.81 247 GLY A N 1
ATOM 1916 C CA . GLY A 1 247 ? 40.198 -7.552 -17.719 1.00 75.81 247 GLY A CA 1
ATOM 1917 C C . GLY A 1 247 ? 39.047 -7.566 -18.742 1.00 75.81 247 GLY A C 1
ATOM 1918 O O . GLY A 1 247 ? 39.260 -7.302 -19.927 1.00 75.81 247 GLY A O 1
ATOM 1919 N N . PRO A 1 248 ? 37.804 -7.863 -18.310 1.00 61.34 248 PRO A N 1
ATOM 1920 C CA . PRO A 1 248 ? 36.626 -7.820 -19.178 1.00 61.34 248 PRO A CA 1
ATOM 1921 C C . PRO A 1 248 ? 36.415 -6.414 -19.764 1.00 61.34 248 PRO A C 1
ATOM 1923 O O . PRO A 1 248 ? 36.181 -5.462 -19.024 1.00 61.34 248 PRO A O 1
ATOM 1926 N N . GLY A 1 249 ? 36.502 -6.292 -21.092 1.00 68.38 249 GLY A N 1
ATOM 1927 C CA . GLY A 1 249 ? 36.382 -5.020 -21.820 1.00 68.38 249 GLY A CA 1
ATOM 1928 C C . GLY A 1 249 ? 37.710 -4.344 -22.187 1.00 68.38 249 GLY A C 1
ATOM 1929 O O . GLY A 1 249 ? 37.693 -3.368 -22.934 1.00 68.38 249 GLY A O 1
ATOM 1930 N N . ASP A 1 250 ? 38.854 -4.859 -21.722 1.00 82.75 250 ASP A N 1
ATOM 1931 C CA . ASP A 1 250 ? 40.171 -4.387 -22.158 1.00 82.75 250 ASP A CA 1
ATOM 1932 C C . ASP A 1 250 ? 40.599 -5.038 -23.483 1.00 82.75 250 ASP A C 1
ATOM 1934 O O . ASP A 1 250 ? 40.333 -6.212 -23.745 1.00 82.75 250 ASP A O 1
ATOM 1938 N N . VAL A 1 251 ? 41.343 -4.291 -24.302 1.00 86.19 251 VAL A N 1
ATOM 1939 C CA . VAL A 1 251 ? 42.001 -4.823 -25.504 1.00 86.19 251 VAL A CA 1
ATOM 1940 C C . VAL A 1 251 ? 43.289 -5.524 -25.082 1.00 86.19 251 VAL A C 1
ATOM 1942 O O . VAL A 1 251 ? 44.129 -4.934 -24.401 1.00 86.19 251 VAL A O 1
ATOM 1945 N N . ALA A 1 252 ? 43.445 -6.789 -25.458 1.00 89.12 252 ALA A N 1
ATOM 1946 C CA . ALA A 1 252 ? 44.595 -7.602 -25.083 1.00 89.12 252 ALA A CA 1
ATOM 1947 C C . ALA A 1 252 ? 45.789 -7.374 -26.030 1.00 89.12 252 ALA A C 1
ATOM 1949 O O . ALA A 1 252 ? 45.606 -7.097 -27.211 1.00 89.12 252 ALA A O 1
ATOM 1950 N N . CYS A 1 253 ? 47.019 -7.502 -25.526 1.00 90.06 253 CYS A N 1
ATOM 1951 C CA . CYS A 1 253 ? 48.216 -7.448 -26.364 1.00 90.06 253 CYS A CA 1
ATOM 1952 C C . CYS A 1 253 ? 48.367 -8.715 -27.220 1.00 90.06 253 CYS A C 1
ATOM 1954 O O . CYS A 1 253 ? 48.299 -9.832 -26.704 1.00 90.06 253 CYS A O 1
ATOM 1956 N N . ASP A 1 254 ? 48.638 -8.534 -28.512 1.00 87.62 254 ASP A N 1
ATOM 1957 C CA . ASP A 1 254 ? 48.713 -9.617 -29.498 1.00 87.62 254 ASP A CA 1
ATOM 1958 C C . ASP A 1 254 ? 50.055 -10.359 -29.507 1.00 87.62 254 ASP A C 1
ATOM 1960 O O . ASP A 1 254 ? 50.125 -11.492 -29.970 1.00 87.62 254 ASP A O 1
ATOM 1964 N N . VAL A 1 255 ? 51.106 -9.757 -28.942 1.00 87.25 255 VAL A N 1
ATOM 1965 C CA . VAL A 1 255 ? 52.476 -10.307 -28.934 1.00 87.25 255 VAL A CA 1
ATOM 1966 C C . VAL A 1 255 ? 52.780 -11.126 -27.671 1.00 87.25 255 VAL A C 1
ATOM 1968 O O . VAL A 1 255 ? 53.702 -11.934 -27.658 1.00 87.25 255 VAL A O 1
ATOM 1971 N N . CYS A 1 256 ? 52.008 -10.952 -26.592 1.00 89.00 256 CYS A N 1
ATOM 1972 C CA . CYS A 1 256 ? 52.230 -11.680 -25.341 1.00 89.00 256 CYS A CA 1
ATOM 1973 C C . CYS A 1 256 ? 52.079 -13.200 -25.525 1.00 89.00 256 CYS A C 1
ATOM 1975 O O . CYS A 1 256 ? 50.978 -13.700 -25.753 1.00 89.00 256 CYS A O 1
ATOM 1977 N N . THR A 1 257 ? 53.163 -13.942 -25.308 1.00 75.06 257 THR A N 1
ATOM 1978 C CA . THR A 1 257 ? 53.197 -15.409 -25.267 1.00 75.06 257 THR A CA 1
ATOM 1979 C C . THR A 1 257 ? 52.818 -15.909 -23.866 1.00 75.06 257 THR A C 1
ATOM 1981 O O . THR A 1 257 ? 53.655 -16.318 -23.069 1.00 75.06 257 THR A O 1
ATOM 1984 N N . GLY A 1 258 ? 51.537 -15.798 -23.500 1.00 80.00 258 GLY A N 1
ATOM 1985 C CA . GLY A 1 258 ? 51.036 -16.206 -22.180 1.00 80.00 258 GLY A CA 1
ATOM 1986 C C . GLY A 1 258 ? 49.777 -15.447 -21.760 1.00 80.00 258 GLY A C 1
ATOM 1987 O O . GLY A 1 258 ? 48.927 -15.130 -22.593 1.00 80.00 258 GLY A O 1
ATOM 1988 N N . ARG A 1 259 ? 49.640 -15.124 -20.463 1.00 78.44 259 ARG A N 1
ATOM 1989 C CA . ARG A 1 259 ? 48.547 -14.257 -19.988 1.00 78.44 259 ARG A CA 1
ATOM 1990 C C . ARG A 1 259 ? 48.715 -12.863 -20.603 1.00 78.44 259 ARG A C 1
ATOM 1992 O O . ARG A 1 259 ? 49.677 -12.162 -20.293 1.00 78.44 259 ARG A O 1
ATOM 1999 N N . LYS A 1 260 ? 47.780 -12.475 -21.473 1.00 86.06 260 LYS A N 1
ATOM 2000 C CA . LYS A 1 260 ? 47.865 -11.222 -22.228 1.00 86.06 260 LYS A CA 1
ATOM 2001 C C . LYS A 1 260 ? 47.757 -10.003 -21.306 1.00 86.06 260 LYS A C 1
ATOM 2003 O O . LYS A 1 260 ? 46.884 -9.915 -20.440 1.00 86.06 260 LYS A O 1
ATOM 2008 N N . LEU A 1 261 ? 48.672 -9.059 -21.500 1.00 86.12 261 LEU A N 1
ATOM 2009 C CA . LEU A 1 261 ? 48.642 -7.756 -20.840 1.00 86.12 261 LEU A CA 1
ATOM 2010 C C . LEU A 1 261 ? 47.664 -6.824 -21.555 1.00 86.12 261 LEU A C 1
ATOM 2012 O O . LEU A 1 261 ? 47.392 -6.999 -22.746 1.00 86.12 261 LEU A O 1
ATOM 2016 N N . LYS A 1 262 ? 47.166 -5.811 -20.842 1.00 89.38 262 LYS A N 1
ATOM 2017 C CA . LYS A 1 262 ? 46.366 -4.744 -21.447 1.00 89.38 262 LYS A CA 1
ATOM 2018 C C . LYS A 1 262 ? 47.189 -4.010 -22.509 1.00 89.38 262 LYS A C 1
ATOM 2020 O O . LYS A 1 262 ? 48.283 -3.513 -22.230 1.00 89.38 262 LYS A O 1
ATOM 2025 N N . ALA A 1 263 ? 46.667 -3.951 -23.728 1.00 89.25 263 ALA A N 1
ATOM 2026 C CA . ALA A 1 263 ? 47.240 -3.146 -24.788 1.00 89.25 263 ALA A CA 1
ATOM 2027 C C . ALA A 1 263 ? 46.986 -1.659 -24.518 1.00 89.25 263 ALA A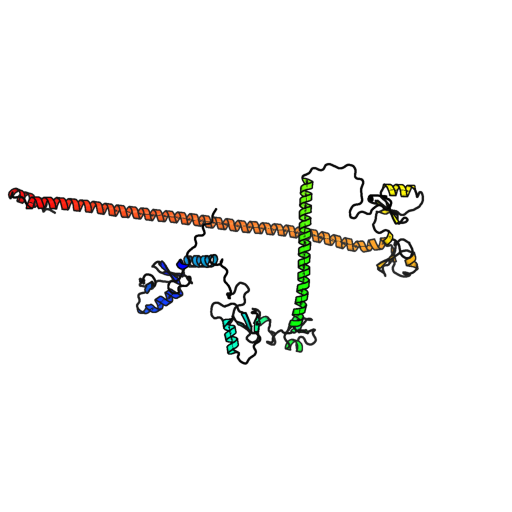 C 1
ATOM 2029 O O . ALA A 1 263 ? 45.921 -1.270 -24.039 1.00 89.25 263 ALA A O 1
ATOM 2030 N N . ILE A 1 264 ? 47.970 -0.827 -24.848 1.00 87.75 264 ILE A N 1
ATOM 2031 C CA . ILE A 1 264 ? 47.902 0.633 -24.704 1.00 87.75 264 ILE A CA 1
ATOM 2032 C C . ILE A 1 264 ? 47.791 1.332 -26.058 1.00 87.75 264 ILE A C 1
ATOM 2034 O O . ILE A 1 264 ? 47.162 2.383 -26.167 1.00 87.75 264 ILE A O 1
ATOM 2038 N N . LYS A 1 265 ? 48.363 0.730 -27.106 1.00 89.12 265 LYS A N 1
ATOM 2039 C CA . LYS A 1 265 ? 48.326 1.239 -28.473 1.00 89.12 265 LYS A CA 1
ATOM 2040 C C . LYS A 1 265 ? 48.104 0.102 -29.451 1.00 89.12 265 LYS A C 1
ATOM 2042 O O . LYS A 1 265 ? 48.558 -1.017 -29.228 1.00 89.12 265 LYS A O 1
ATOM 2047 N N . SER A 1 266 ? 47.473 0.425 -30.566 1.00 89.88 266 SER A N 1
ATOM 2048 C CA . SER A 1 266 ? 47.350 -0.453 -31.721 1.00 89.88 266 SER A CA 1
ATOM 2049 C C . SER A 1 266 ? 48.035 0.182 -32.924 1.00 89.88 266 SER A C 1
ATOM 2051 O O . SER A 1 266 ? 47.899 1.383 -33.163 1.00 89.88 266 SER A O 1
ATOM 2053 N N . CYS A 1 267 ? 48.777 -0.616 -33.687 1.00 87.25 267 CYS A N 1
ATOM 2054 C CA . CYS A 1 267 ? 49.395 -0.186 -34.936 1.00 87.25 267 CYS A CA 1
ATOM 2055 C C . CYS A 1 267 ? 48.468 -0.503 -36.104 1.00 87.25 267 CYS A C 1
ATOM 2057 O O . CYS A 1 267 ? 48.142 -1.664 -36.341 1.00 87.25 267 CYS A O 1
ATOM 2059 N N . LEU A 1 268 ? 48.089 0.524 -36.863 1.00 79.19 268 LEU A N 1
ATOM 2060 C CA . LEU A 1 268 ? 47.224 0.376 -38.037 1.00 79.19 268 LEU A CA 1
ATOM 2061 C C . LEU A 1 268 ? 47.927 -0.277 -39.235 1.00 79.19 268 LEU A C 1
ATOM 2063 O O . LEU A 1 268 ? 47.260 -0.690 -40.172 1.00 79.19 268 LEU A O 1
ATOM 2067 N N . VAL A 1 269 ? 49.260 -0.365 -39.206 1.00 81.62 269 VAL A N 1
ATOM 2068 C CA . VAL A 1 269 ? 50.058 -1.015 -40.258 1.00 81.62 269 VAL A CA 1
ATOM 2069 C C . VAL A 1 269 ? 50.278 -2.493 -39.939 1.00 81.62 269 VAL A C 1
ATOM 2071 O O . VAL A 1 269 ? 50.116 -3.340 -40.805 1.00 81.62 269 VAL A O 1
ATOM 2074 N N . CYS A 1 270 ? 50.613 -2.816 -38.686 1.00 85.56 270 CYS A N 1
ATOM 2075 C CA . CYS A 1 270 ? 50.819 -4.201 -38.250 1.00 85.56 270 CYS A CA 1
ATOM 2076 C C . CYS A 1 270 ? 49.515 -4.927 -37.898 1.00 85.56 270 CYS A C 1
ATOM 2078 O O . CYS A 1 270 ? 49.560 -6.122 -37.631 1.00 85.56 270 CYS A O 1
ATOM 2080 N N . LEU A 1 271 ? 48.391 -4.201 -37.820 1.00 83.75 271 LEU A N 1
ATOM 2081 C CA . LEU A 1 271 ? 47.086 -4.700 -37.368 1.00 83.75 271 LEU A CA 1
ATOM 2082 C C . LEU A 1 271 ? 47.160 -5.447 -36.027 1.00 83.75 271 LEU A C 1
ATOM 2084 O O . LEU A 1 271 ? 46.427 -6.400 -35.787 1.00 83.75 271 LEU A O 1
ATOM 2088 N N . ALA A 1 272 ? 48.040 -4.973 -35.142 1.00 87.06 272 ALA A N 1
ATOM 2089 C CA . ALA A 1 272 ? 48.318 -5.577 -33.846 1.00 87.06 272 ALA A CA 1
ATOM 2090 C C . ALA A 1 272 ? 48.276 -4.534 -32.723 1.00 87.06 272 ALA A C 1
ATOM 2092 O O . ALA A 1 272 ? 48.647 -3.367 -32.903 1.00 87.06 272 ALA A O 1
ATOM 2093 N N . SER A 1 273 ? 47.828 -4.977 -31.554 1.00 91.50 273 SER A N 1
ATOM 2094 C CA . SER A 1 273 ? 47.736 -4.222 -30.311 1.00 91.50 273 SER A CA 1
ATOM 2095 C C . SER A 1 273 ? 48.864 -4.610 -29.360 1.00 91.50 273 SER A C 1
ATOM 2097 O O . SER A 1 273 ? 49.135 -5.785 -29.107 1.00 91.50 273 SER A O 1
ATOM 2099 N N . TYR A 1 274 ? 49.526 -3.608 -28.793 1.00 90.50 274 TYR A N 1
ATOM 2100 C CA . TYR A 1 274 ? 50.730 -3.771 -27.990 1.00 90.50 274 TYR A CA 1
ATOM 2101 C C . TYR A 1 274 ? 50.509 -3.247 -26.570 1.00 90.50 274 TYR A C 1
ATOM 2103 O O . TYR A 1 274 ? 49.981 -2.150 -26.371 1.00 90.50 274 TYR A O 1
ATOM 2111 N N . CYS A 1 275 ? 50.927 -4.024 -25.569 1.00 89.75 275 CYS A N 1
ATOM 2112 C CA . CYS A 1 275 ? 51.166 -3.508 -24.221 1.00 89.75 275 CYS A CA 1
ATOM 2113 C C . CYS A 1 275 ? 52.430 -2.637 -24.212 1.00 89.75 275 CYS A C 1
ATOM 2115 O O . CYS A 1 275 ? 53.203 -2.666 -25.166 1.00 89.75 275 CYS A O 1
ATOM 2117 N N . GLU A 1 276 ? 52.662 -1.892 -23.131 1.00 88.19 276 GLU A N 1
ATOM 2118 C CA . GLU A 1 276 ? 53.799 -0.963 -22.998 1.00 88.19 276 GLU A CA 1
ATOM 2119 C C . GLU A 1 276 ? 55.144 -1.581 -23.411 1.00 88.19 276 GLU A C 1
ATOM 2121 O O . GLU A 1 276 ? 55.873 -1.022 -24.229 1.00 88.19 276 GLU A O 1
ATOM 2126 N N . THR A 1 277 ? 55.443 -2.787 -22.924 1.00 86.38 277 THR A N 1
ATOM 2127 C CA . THR A 1 277 ? 56.706 -3.479 -23.212 1.00 86.38 277 THR A CA 1
ATOM 2128 C C . THR A 1 277 ? 56.850 -3.849 -24.688 1.00 86.38 277 THR A C 1
ATOM 2130 O O . THR A 1 277 ? 57.887 -3.586 -25.294 1.00 86.38 277 THR A O 1
ATOM 2133 N N . HIS A 1 278 ? 55.805 -4.418 -25.294 1.00 90.31 278 HIS A N 1
ATOM 2134 C CA . HIS A 1 278 ? 55.832 -4.798 -26.706 1.00 90.31 278 HIS A CA 1
ATOM 2135 C C . HIS A 1 278 ? 55.711 -3.598 -27.646 1.00 90.31 278 HIS A C 1
ATOM 2137 O O . HIS A 1 278 ? 56.201 -3.668 -28.769 1.00 90.31 278 HIS A O 1
ATOM 2143 N N . LEU A 1 279 ? 55.115 -2.489 -27.202 1.00 87.81 279 LEU A N 1
ATOM 2144 C CA . LEU A 1 279 ? 55.074 -1.248 -27.968 1.00 87.81 279 LEU A CA 1
ATOM 2145 C C . LEU A 1 279 ? 56.466 -0.624 -28.048 1.00 87.81 279 LEU A C 1
ATOM 2147 O O . LEU A 1 279 ? 56.888 -0.189 -29.119 1.00 87.81 279 LEU A O 1
ATOM 2151 N N . LYS A 1 280 ? 57.187 -0.606 -26.922 1.00 85.25 280 LYS A N 1
ATOM 2152 C CA . LYS A 1 280 ? 58.567 -0.126 -26.869 1.00 85.25 280 LYS A CA 1
ATOM 2153 C C . LYS A 1 280 ? 59.459 -0.933 -27.814 1.00 85.25 280 LYS A C 1
ATOM 2155 O O . LYS A 1 280 ? 60.104 -0.344 -28.677 1.00 85.25 280 LYS A O 1
ATOM 2160 N N . LEU A 1 281 ? 59.383 -2.264 -27.740 1.00 85.31 281 LEU A N 1
ATOM 2161 C CA . LEU A 1 281 ? 60.106 -3.158 -28.648 1.00 85.31 281 LEU A CA 1
ATOM 2162 C C . LEU A 1 281 ? 59.705 -2.943 -30.119 1.00 85.31 281 LEU A C 1
ATOM 2164 O O . LEU A 1 281 ? 60.562 -2.882 -30.996 1.00 85.31 281 LEU A O 1
ATOM 2168 N N . HIS A 1 282 ? 58.410 -2.775 -30.406 1.00 87.19 282 HIS A N 1
ATOM 2169 C CA . HIS A 1 282 ? 57.923 -2.477 -31.755 1.00 87.19 282 HIS A CA 1
ATOM 2170 C C . HIS A 1 282 ? 58.539 -1.186 -32.322 1.00 87.19 282 HIS A C 1
ATOM 2172 O O . HIS A 1 282 ? 58.901 -1.153 -33.498 1.00 87.19 282 HIS A O 1
ATOM 2178 N N . ASN A 1 283 ? 58.678 -0.138 -31.507 1.00 84.19 283 ASN A N 1
ATOM 2179 C CA . ASN A 1 283 ? 59.272 1.130 -31.935 1.00 84.19 283 ASN A CA 1
ATOM 2180 C C . ASN A 1 283 ? 60.791 1.017 -32.141 1.00 84.19 283 ASN A C 1
ATOM 2182 O O . ASN A 1 283 ? 61.312 1.569 -33.107 1.00 84.19 283 ASN A O 1
ATOM 2186 N N . GLU A 1 284 ? 61.483 0.273 -31.275 1.00 84.56 284 GLU A N 1
ATOM 2187 C CA . GLU A 1 284 ? 62.929 0.019 -31.373 1.00 84.56 284 GLU A CA 1
ATOM 2188 C C . GLU A 1 284 ? 63.300 -0.806 -32.614 1.00 84.56 284 GLU A C 1
ATOM 2190 O O . GLU A 1 284 ? 64.316 -0.533 -33.247 1.00 84.56 284 GLU A O 1
ATOM 2195 N N . LEU A 1 285 ? 62.464 -1.778 -32.999 1.00 81.44 285 LEU A N 1
ATOM 2196 C CA . LEU A 1 285 ? 62.674 -2.622 -34.183 1.00 81.44 285 LEU A CA 1
ATOM 2197 C C . LEU A 1 285 ? 62.269 -1.951 -35.505 1.00 81.44 285 LEU A C 1
ATOM 2199 O O . LEU A 1 285 ? 62.611 -2.449 -36.577 1.00 81.44 285 LEU A O 1
ATOM 2203 N N . ASN A 1 286 ? 61.545 -0.830 -35.453 1.00 75.69 286 ASN A N 1
ATOM 2204 C CA . ASN A 1 286 ? 61.089 -0.098 -36.637 1.00 75.69 286 ASN A CA 1
ATOM 2205 C C . ASN A 1 286 ? 61.572 1.367 -36.654 1.00 75.69 286 ASN A C 1
ATOM 2207 O O . ASN A 1 286 ? 60.757 2.277 -36.851 1.00 75.69 286 ASN A O 1
ATOM 2211 N N . PRO A 1 287 ? 62.883 1.635 -36.492 1.00 64.50 287 PRO A N 1
ATOM 2212 C CA . PRO A 1 287 ? 63.395 2.995 -36.492 1.00 64.50 287 PRO A CA 1
ATOM 2213 C C . PRO A 1 287 ? 63.218 3.610 -37.887 1.00 64.50 287 PRO A C 1
ATOM 2215 O O . PRO A 1 287 ? 63.641 3.054 -38.899 1.00 64.50 287 PRO A O 1
ATOM 2218 N N . GLY A 1 288 ? 62.538 4.755 -37.953 1.00 60.69 288 GLY A N 1
ATOM 2219 C CA . GLY A 1 288 ? 62.319 5.500 -39.198 1.00 60.69 288 GLY A CA 1
ATOM 2220 C C . GLY A 1 288 ? 61.130 5.047 -40.060 1.00 60.69 288 GLY A C 1
ATOM 2221 O O . GLY A 1 288 ? 60.788 5.749 -41.013 1.00 60.69 288 GLY A O 1
ATOM 2222 N N . LYS A 1 289 ? 60.433 3.947 -39.730 1.00 62.59 289 LYS A N 1
ATOM 2223 C CA . LYS A 1 289 ? 59.166 3.585 -40.396 1.00 62.59 289 LYS A CA 1
ATOM 2224 C C . LYS A 1 289 ? 57.995 4.300 -39.717 1.00 62.59 289 LYS A C 1
ATOM 2226 O O . LYS A 1 289 ? 57.763 4.143 -38.523 1.00 62.59 289 LYS A O 1
ATOM 2231 N N . ARG A 1 290 ? 57.216 5.079 -40.480 1.00 60.78 290 ARG A N 1
ATOM 2232 C CA . ARG A 1 290 ? 56.040 5.820 -39.977 1.00 60.78 290 ARG A CA 1
ATOM 2233 C C . ARG A 1 290 ? 54.839 4.889 -39.747 1.00 60.78 290 ARG A C 1
ATOM 2235 O O . ARG A 1 290 ? 53.859 4.940 -40.484 1.00 60.78 290 ARG A O 1
ATOM 2242 N N . HIS A 1 291 ? 54.910 4.016 -38.745 1.00 79.88 291 HIS A N 1
ATOM 2243 C CA . HIS A 1 291 ? 53.760 3.223 -38.302 1.00 79.88 291 HIS A CA 1
ATOM 2244 C C . HIS A 1 291 ? 52.768 4.122 -37.542 1.00 79.88 291 HIS A C 1
ATOM 2246 O O . HIS A 1 291 ? 53.121 4.736 -36.536 1.00 79.88 291 HIS A O 1
ATOM 2252 N N . LYS A 1 292 ? 51.518 4.224 -38.021 1.00 80.81 292 LYS A N 1
ATOM 2253 C CA . LYS A 1 292 ? 50.466 5.028 -37.371 1.00 80.81 292 LYS A CA 1
ATOM 2254 C C . LYS A 1 292 ? 49.900 4.267 -36.168 1.00 80.81 292 LYS A C 1
ATOM 2256 O O . LYS A 1 292 ? 49.213 3.257 -36.335 1.00 80.81 292 LYS A O 1
ATOM 2261 N N . LEU A 1 293 ? 50.201 4.757 -34.967 1.00 84.69 293 LEU A N 1
ATOM 2262 C CA . LEU A 1 293 ? 49.721 4.216 -33.695 1.00 84.69 293 LEU A CA 1
ATOM 2263 C C . LEU A 1 293 ? 48.482 4.981 -33.217 1.00 84.69 293 LEU A C 1
ATOM 2265 O O . LEU A 1 293 ? 48.466 6.210 -33.219 1.00 84.69 293 LEU A O 1
ATOM 2269 N N . ILE A 1 294 ? 47.466 4.251 -32.767 1.00 83.69 294 ILE A N 1
ATOM 2270 C CA . ILE A 1 294 ? 46.257 4.790 -32.129 1.00 83.69 294 ILE A CA 1
ATOM 2271 C C . ILE A 1 294 ? 46.066 4.158 -30.751 1.00 83.69 294 ILE A C 1
ATOM 2273 O O . ILE A 1 294 ? 46.737 3.177 -30.433 1.00 83.69 294 ILE A O 1
ATOM 2277 N N . ASP A 1 295 ? 45.176 4.709 -29.926 1.00 86.25 295 ASP A N 1
ATOM 2278 C CA . ASP A 1 295 ? 44.806 4.075 -28.655 1.00 86.25 295 ASP A CA 1
ATOM 2279 C C . ASP A 1 295 ? 44.292 2.656 -28.886 1.00 86.25 295 ASP A C 1
ATOM 2281 O O . ASP A 1 295 ? 43.636 2.379 -29.898 1.00 86.25 295 ASP A O 1
ATOM 2285 N N . ALA A 1 296 ? 44.633 1.758 -27.958 1.00 83.75 296 ALA A N 1
ATOM 2286 C CA . ALA A 1 296 ? 44.257 0.359 -28.064 1.00 83.75 296 ALA A CA 1
ATOM 2287 C C . ALA A 1 296 ? 42.746 0.223 -28.263 1.00 83.75 296 ALA A C 1
ATOM 2289 O O . ALA A 1 296 ? 41.937 0.725 -27.483 1.00 83.75 296 ALA A O 1
ATOM 2290 N N . THR A 1 297 ? 42.375 -0.452 -29.340 1.00 81.00 297 THR A N 1
ATOM 2291 C CA . THR A 1 297 ? 40.992 -0.566 -29.797 1.00 81.00 297 THR A CA 1
ATOM 2292 C C . THR A 1 297 ? 40.754 -1.993 -30.252 1.00 81.00 297 THR A C 1
ATOM 2294 O O . THR A 1 297 ? 41.589 -2.575 -30.943 1.00 81.00 297 THR A O 1
ATOM 2297 N N . GLY A 1 298 ? 39.605 -2.554 -29.882 1.00 73.12 298 GLY A N 1
ATOM 2298 C CA . GLY A 1 298 ? 39.149 -3.804 -30.480 1.00 73.12 298 GLY A CA 1
ATOM 2299 C C . GLY A 1 298 ? 38.898 -3.619 -31.979 1.00 73.12 298 GLY A C 1
ATOM 2300 O O . GLY A 1 298 ? 38.707 -2.488 -32.443 1.00 73.12 298 GLY A O 1
ATOM 2301 N N . ASN A 1 299 ? 38.906 -4.734 -32.709 1.00 74.44 299 ASN A N 1
ATOM 2302 C CA . ASN A 1 299 ? 38.478 -4.832 -34.104 1.00 74.44 299 ASN A CA 1
ATOM 2303 C C . ASN A 1 299 ? 39.275 -3.962 -35.095 1.00 74.44 299 ASN A C 1
ATOM 2305 O O . ASN A 1 299 ? 38.711 -3.209 -35.885 1.00 74.44 299 ASN A O 1
ATOM 2309 N N . LEU A 1 300 ? 40.609 -4.063 -35.085 1.00 76.31 300 LEU A N 1
ATOM 2310 C CA . LEU A 1 300 ? 41.457 -3.362 -36.065 1.00 76.31 300 LEU A CA 1
ATOM 2311 C C . LEU A 1 300 ? 41.117 -3.729 -37.514 1.00 76.31 300 LEU A C 1
ATOM 2313 O O . LEU A 1 300 ? 41.178 -2.862 -38.382 1.00 76.31 300 LEU A O 1
ATOM 2317 N N . GLN A 1 301 ? 40.698 -4.975 -37.751 1.00 74.81 301 GLN A N 1
ATOM 2318 C CA . GLN A 1 301 ? 40.304 -5.459 -39.073 1.00 74.81 301 GLN A CA 1
ATOM 2319 C C . GLN A 1 301 ? 39.075 -4.725 -39.631 1.00 74.81 301 GLN A C 1
ATOM 2321 O O . GLN A 1 301 ? 39.029 -4.444 -40.820 1.00 74.81 301 GLN A O 1
ATOM 2326 N N . GLU A 1 302 ? 38.121 -4.327 -38.780 1.00 81.38 302 GLU A N 1
ATOM 2327 C CA . GLU A 1 302 ? 36.926 -3.565 -39.189 1.00 81.38 302 GLU A CA 1
ATOM 2328 C C . GLU A 1 302 ? 37.263 -2.135 -39.646 1.00 81.38 302 GLU A C 1
ATOM 2330 O O . GLU A 1 302 ? 36.417 -1.440 -40.202 1.00 81.38 302 GLU A O 1
ATOM 2335 N N . LYS A 1 303 ? 38.498 -1.669 -39.415 1.00 82.69 303 LYS A N 1
ATOM 2336 C CA . LYS A 1 303 ? 38.982 -0.351 -39.859 1.00 82.69 303 LYS A CA 1
ATOM 2337 C C . LYS A 1 303 ? 39.685 -0.405 -41.214 1.00 82.69 303 LYS A C 1
ATOM 2339 O O . LYS A 1 303 ? 40.133 0.635 -41.703 1.00 82.69 303 LYS A O 1
ATOM 2344 N N . ILE A 1 304 ? 39.798 -1.595 -41.801 1.00 82.44 304 ILE A N 1
ATOM 2345 C CA . ILE A 1 304 ? 40.441 -1.845 -43.086 1.00 82.44 304 ILE A CA 1
ATOM 2346 C C . ILE A 1 304 ? 39.368 -2.203 -44.111 1.00 82.44 304 ILE A C 1
ATOM 2348 O O . ILE A 1 304 ? 38.467 -2.993 -43.849 1.00 82.44 304 ILE A O 1
ATOM 2352 N N . CYS A 1 305 ? 39.462 -1.602 -45.292 1.00 86.88 305 CYS A N 1
ATOM 2353 C CA . CYS A 1 305 ? 38.614 -1.936 -46.423 1.00 86.88 305 CYS A CA 1
ATOM 2354 C C . CYS A 1 305 ? 38.884 -3.371 -46.867 1.00 86.88 305 CYS A C 1
ATOM 2356 O O . CYS A 1 305 ? 40.004 -3.683 -47.267 1.00 86.88 305 CYS A O 1
ATOM 2358 N N . SER A 1 306 ? 37.840 -4.197 -46.873 1.00 86.75 306 SER A N 1
ATOM 2359 C CA . SER A 1 306 ? 37.882 -5.597 -47.309 1.00 86.75 306 SER A CA 1
ATOM 2360 C C . SER A 1 306 ? 38.312 -5.791 -48.765 1.00 86.75 306 SER A C 1
ATOM 2362 O O . SER A 1 306 ? 38.771 -6.872 -49.110 1.00 86.75 306 SER A O 1
ATOM 2364 N N . HIS A 1 307 ? 38.151 -4.775 -49.618 1.00 83.50 307 HIS A N 1
ATOM 2365 C CA . HIS A 1 307 ? 38.454 -4.862 -51.052 1.00 83.50 307 HIS A CA 1
ATOM 2366 C C . HIS A 1 307 ? 39.854 -4.360 -51.412 1.00 83.50 307 HIS A C 1
ATOM 2368 O O . HIS A 1 307 ? 40.447 -4.817 -52.383 1.00 83.50 307 HIS A O 1
ATOM 2374 N N . HIS A 1 308 ? 40.383 -3.408 -50.641 1.00 83.25 308 HIS A N 1
ATOM 2375 C CA . HIS A 1 308 ? 41.563 -2.635 -51.036 1.00 83.25 308 HIS A CA 1
ATOM 2376 C C . HIS A 1 308 ? 42.715 -2.690 -50.025 1.00 83.25 308 HIS A C 1
ATOM 2378 O O . HIS A 1 308 ? 43.784 -2.127 -50.281 1.00 83.25 308 HIS A O 1
ATOM 2384 N N . ASP A 1 309 ? 42.496 -3.291 -48.851 1.00 81.75 309 ASP A N 1
ATOM 2385 C CA . ASP A 1 309 ? 43.454 -3.324 -47.741 1.00 81.75 309 ASP A CA 1
ATOM 2386 C C . ASP A 1 309 ? 43.991 -1.925 -47.380 1.00 81.75 309 ASP A C 1
ATOM 2388 O O . ASP A 1 309 ? 45.172 -1.715 -47.082 1.00 81.75 309 ASP A O 1
ATOM 2392 N N . LYS A 1 310 ? 43.112 -0.918 -47.464 1.00 83.69 310 LYS A N 1
ATOM 2393 C CA . LYS A 1 310 ? 43.374 0.480 -47.086 1.00 83.69 310 LYS A CA 1
ATOM 2394 C C . LYS A 1 310 ? 42.450 0.905 -45.953 1.00 83.69 310 LYS A C 1
ATOM 2396 O O . LYS A 1 310 ? 41.332 0.412 -45.843 1.00 83.69 310 LYS A O 1
ATOM 2401 N N . LEU A 1 311 ? 42.905 1.847 -45.129 1.00 81.69 311 LEU A N 1
ATOM 2402 C CA . LEU A 1 311 ? 42.133 2.359 -43.995 1.00 81.69 311 LEU A CA 1
ATOM 2403 C C . LEU A 1 311 ? 40.834 3.042 -44.441 1.00 81.69 311 LEU A C 1
ATOM 2405 O O . LEU A 1 311 ? 40.809 3.798 -45.416 1.00 81.69 311 LEU A O 1
ATOM 2409 N N . LEU A 1 312 ? 39.772 2.806 -43.674 1.00 89.31 312 LEU A N 1
ATOM 2410 C CA . LEU A 1 312 ? 38.461 3.423 -43.854 1.00 89.31 312 LEU A CA 1
ATOM 2411 C C . LEU A 1 312 ? 38.426 4.829 -43.228 1.00 89.31 312 LEU A C 1
ATOM 2413 O O . LEU A 1 312 ? 37.875 5.035 -42.147 1.00 89.31 312 LEU A O 1
ATOM 2417 N N . GLU A 1 313 ? 39.076 5.799 -43.874 1.00 88.50 313 GLU A N 1
ATOM 2418 C CA . GLU A 1 313 ? 39.202 7.180 -43.367 1.00 88.50 313 GLU A CA 1
ATOM 2419 C C . GLU A 1 313 ? 38.166 8.158 -43.957 1.00 88.50 313 GLU A C 1
ATOM 2421 O O . GLU A 1 313 ? 38.083 9.311 -43.519 1.00 88.50 313 GLU A O 1
ATOM 2426 N N . ILE A 1 314 ? 37.351 7.709 -44.914 1.00 90.88 314 ILE A N 1
ATOM 2427 C CA . ILE A 1 314 ? 36.335 8.509 -45.611 1.00 90.88 314 ILE A CA 1
ATOM 2428 C C . ILE A 1 314 ? 34.953 7.968 -45.244 1.00 90.88 314 ILE A C 1
ATOM 2430 O O . ILE A 1 314 ? 34.775 6.765 -45.105 1.00 90.88 314 ILE A O 1
ATOM 2434 N N . TYR A 1 315 ? 33.967 8.841 -45.072 1.00 94.75 315 TYR A N 1
ATOM 2435 C CA . TYR A 1 315 ? 32.572 8.472 -44.874 1.00 94.75 315 TYR A CA 1
ATOM 2436 C C . TYR A 1 315 ? 31.755 8.885 -46.093 1.00 94.75 315 TYR A C 1
ATOM 2438 O O . TYR A 1 315 ? 31.733 10.061 -46.463 1.00 94.75 315 TYR A O 1
ATOM 2446 N N . CYS A 1 316 ? 31.077 7.920 -46.705 1.00 94.19 316 CYS A N 1
ATOM 2447 C CA . CYS A 1 316 ? 30.109 8.177 -47.756 1.00 94.19 316 CYS A CA 1
ATOM 2448 C C . CYS A 1 316 ? 28.743 8.439 -47.118 1.00 94.19 316 CYS A C 1
ATOM 2450 O O . CYS A 1 316 ? 28.174 7.554 -46.482 1.00 94.19 316 CYS A O 1
ATOM 2452 N N . ARG A 1 317 ? 28.209 9.653 -47.270 1.00 92.81 317 ARG A N 1
ATOM 2453 C CA . ARG A 1 317 ? 26.889 10.032 -46.743 1.00 92.81 317 ARG A CA 1
ATOM 2454 C C . ARG A 1 317 ? 25.751 9.401 -47.527 1.00 92.81 317 ARG A C 1
ATOM 2456 O O . ARG A 1 317 ? 24.734 9.077 -46.920 1.00 92.81 317 ARG A O 1
ATOM 2463 N N . THR A 1 318 ? 25.943 9.203 -48.831 1.00 93.88 318 THR A N 1
ATOM 2464 C CA . THR A 1 318 ? 24.974 8.532 -49.703 1.00 93.88 318 THR A CA 1
ATOM 2465 C C . THR A 1 318 ? 24.694 7.112 -49.209 1.00 93.88 318 THR A C 1
ATOM 2467 O O . THR A 1 318 ? 23.541 6.770 -48.963 1.00 93.88 318 THR A O 1
ATOM 2470 N N . ASP A 1 319 ? 25.748 6.331 -48.958 1.00 91.69 319 ASP A N 1
ATOM 2471 C CA . ASP A 1 319 ? 25.627 4.917 -48.559 1.00 91.69 319 ASP A CA 1
ATOM 2472 C C . ASP A 1 319 ? 25.753 4.690 -47.046 1.00 91.69 319 ASP A C 1
ATOM 2474 O O . ASP A 1 319 ? 25.661 3.567 -46.562 1.00 91.69 319 ASP A O 1
ATOM 2478 N N . GLN A 1 320 ? 25.968 5.763 -46.283 1.00 90.94 320 GLN A N 1
ATOM 2479 C CA . GLN A 1 320 ? 26.084 5.778 -44.822 1.00 90.94 320 GLN A CA 1
ATOM 2480 C C . GLN A 1 320 ? 27.156 4.845 -44.233 1.00 90.94 320 GLN A C 1
ATOM 2482 O O . GLN A 1 320 ? 27.011 4.357 -43.108 1.00 90.94 320 GLN A O 1
ATOM 2487 N N . GLN A 1 321 ? 28.270 4.654 -44.938 1.00 91.06 321 GLN A N 1
ATOM 2488 C CA . GLN A 1 321 ? 29.347 3.752 -44.526 1.00 91.06 321 GLN A CA 1
ATOM 2489 C C . GLN A 1 321 ? 30.738 4.386 -44.624 1.00 91.06 321 GLN A C 1
ATOM 2491 O O . GLN A 1 321 ? 30.972 5.318 -45.399 1.00 91.06 321 GLN A O 1
ATOM 2496 N N . CYS A 1 322 ? 31.677 3.866 -43.829 1.00 91.06 322 CYS A N 1
ATOM 2497 C CA . CYS A 1 322 ? 33.086 4.229 -43.943 1.00 91.06 322 CYS A CA 1
ATOM 2498 C C . CYS A 1 322 ? 33.727 3.459 -45.107 1.00 91.06 322 CYS A C 1
ATOM 2500 O O . CYS A 1 322 ? 33.592 2.242 -45.189 1.00 91.06 322 CYS A O 1
ATOM 2502 N N . ILE A 1 323 ? 34.453 4.165 -45.969 1.00 92.00 323 ILE A N 1
ATOM 2503 C CA . ILE A 1 323 ? 35.125 3.663 -47.172 1.00 92.00 323 ILE A CA 1
ATOM 2504 C C . ILE A 1 323 ? 36.599 4.107 -47.183 1.00 92.00 323 ILE A C 1
ATOM 2506 O O . ILE A 1 323 ? 37.000 5.004 -46.433 1.00 92.00 323 ILE A O 1
ATOM 2510 N N . CYS A 1 324 ? 37.431 3.483 -48.020 1.00 90.62 324 CYS A N 1
ATOM 2511 C CA . CYS A 1 324 ? 38.811 3.929 -48.244 1.00 90.62 324 CYS A CA 1
ATOM 2512 C C . CYS A 1 324 ? 38.912 4.868 -49.459 1.00 90.62 324 CYS A C 1
ATOM 2514 O O . CYS A 1 324 ? 37.964 5.004 -50.228 1.00 90.62 324 CYS A O 1
ATOM 2516 N N . TYR A 1 325 ? 40.076 5.493 -49.665 1.00 87.75 325 TYR A N 1
ATOM 2517 C CA . TYR A 1 325 ? 40.270 6.442 -50.771 1.00 87.75 325 TYR A CA 1
ATOM 2518 C C . TYR A 1 325 ? 40.166 5.814 -52.171 1.00 87.75 325 TYR A C 1
ATOM 2520 O O . TYR A 1 325 ? 39.828 6.522 -53.114 1.00 87.75 325 TYR A O 1
ATOM 2528 N N . LEU A 1 326 ? 40.440 4.510 -52.315 1.00 89.75 326 LEU A N 1
ATOM 2529 C CA . LEU A 1 326 ? 40.278 3.801 -53.592 1.00 89.75 326 LEU A CA 1
ATOM 2530 C C . LEU A 1 326 ? 38.792 3.598 -53.917 1.00 89.75 326 LEU A C 1
ATOM 2532 O O . LEU A 1 326 ? 38.353 3.966 -54.999 1.00 89.75 326 LEU A O 1
ATOM 2536 N N . CYS A 1 327 ? 37.984 3.190 -52.931 1.00 91.50 327 CYS A N 1
ATOM 2537 C CA . CYS A 1 327 ? 36.526 3.095 -53.070 1.00 91.50 327 CYS A CA 1
ATOM 2538 C C . CYS A 1 327 ? 35.878 4.404 -53.551 1.00 91.50 327 CYS A C 1
ATOM 2540 O O . CYS A 1 327 ? 34.909 4.355 -54.299 1.00 91.50 327 CYS A O 1
ATOM 2542 N N . THR A 1 328 ? 36.396 5.572 -53.148 1.00 90.31 328 THR A N 1
ATOM 2543 C CA . THR A 1 328 ? 35.892 6.881 -53.610 1.00 90.31 328 THR A CA 1
ATOM 2544 C C . THR A 1 328 ? 36.098 7.106 -55.111 1.00 90.31 328 THR A C 1
ATOM 2546 O O . THR A 1 328 ? 35.317 7.822 -55.734 1.00 90.31 328 THR A O 1
ATOM 2549 N N . MET A 1 329 ? 37.143 6.517 -55.694 1.00 89.00 329 MET A N 1
ATOM 2550 C CA . MET A 1 329 ? 37.464 6.656 -57.118 1.00 89.00 329 MET A CA 1
ATOM 2551 C C . MET A 1 329 ? 36.769 5.595 -57.981 1.00 89.00 329 MET A C 1
ATOM 2553 O O . MET A 1 329 ? 36.558 5.842 -59.171 1.00 89.00 329 MET A O 1
ATOM 2557 N N . ASP A 1 330 ? 36.385 4.474 -57.366 1.00 90.12 330 ASP A N 1
ATOM 2558 C CA . ASP A 1 330 ? 35.779 3.317 -58.019 1.00 90.12 330 ASP A CA 1
ATOM 2559 C C . ASP A 1 330 ? 34.265 3.247 -57.738 1.00 90.12 330 ASP A C 1
ATOM 2561 O O . ASP A 1 330 ? 33.477 3.963 -58.356 1.00 90.12 330 ASP A O 1
ATOM 2565 N N . GLU A 1 331 ? 33.846 2.403 -56.792 1.00 89.06 331 GLU A N 1
ATOM 2566 C CA . GLU A 1 331 ? 32.439 2.071 -56.515 1.00 89.06 331 GLU A CA 1
ATOM 2567 C C . GLU A 1 331 ? 31.599 3.260 -56.024 1.00 89.06 331 GLU A C 1
ATOM 2569 O O . GLU A 1 331 ? 30.408 3.331 -56.312 1.00 89.06 331 GLU A O 1
ATOM 2574 N N . HIS A 1 332 ? 32.210 4.212 -55.313 1.00 90.19 332 HIS A N 1
ATOM 2575 C CA . HIS A 1 332 ? 31.535 5.382 -54.738 1.00 90.19 332 HIS A CA 1
ATOM 2576 C C . HIS A 1 332 ? 31.820 6.673 -55.519 1.00 90.19 332 HIS A C 1
ATOM 2578 O O . HIS A 1 332 ? 31.746 7.781 -54.972 1.00 90.19 332 HIS A O 1
ATOM 2584 N N . LYS A 1 333 ? 32.173 6.553 -56.803 1.00 91.38 333 LYS A N 1
ATOM 2585 C CA . LYS A 1 333 ? 32.497 7.702 -57.647 1.00 91.38 333 LYS A CA 1
ATOM 2586 C C . LYS A 1 333 ? 31.284 8.619 -57.823 1.00 91.38 333 LYS A C 1
ATOM 2588 O O . LYS A 1 333 ? 30.271 8.241 -58.401 1.00 91.38 333 LYS A O 1
ATOM 2593 N N . GLY A 1 334 ? 31.425 9.865 -57.372 1.00 89.38 334 GLY A N 1
ATOM 2594 C CA . GLY A 1 334 ? 30.375 10.887 -57.456 1.00 89.38 334 GLY A CA 1
ATOM 2595 C C . GLY A 1 334 ? 29.387 10.896 -56.283 1.00 89.38 334 GLY A C 1
ATOM 2596 O O . GLY A 1 334 ? 28.455 11.696 -56.301 1.00 89.38 334 GLY A O 1
ATOM 2597 N N . HIS A 1 335 ? 29.579 10.055 -55.262 1.00 96.12 335 HIS A N 1
ATOM 2598 C CA . HIS A 1 335 ? 28.787 10.114 -54.031 1.00 96.12 335 HIS A CA 1
ATOM 2599 C C . HIS A 1 335 ? 29.233 11.270 -53.120 1.00 96.12 335 HIS A C 1
ATOM 2601 O O . HIS A 1 335 ? 30.366 11.743 -53.210 1.00 96.12 335 HIS A O 1
ATOM 2607 N N . ASP A 1 336 ? 28.355 11.712 -52.209 1.00 95.38 336 ASP A N 1
ATOM 2608 C CA . ASP A 1 336 ? 28.721 12.712 -51.199 1.00 95.38 336 ASP A CA 1
ATOM 2609 C C . ASP A 1 336 ? 29.643 12.062 -50.163 1.00 95.38 336 ASP A C 1
ATOM 2611 O O . ASP A 1 336 ? 29.218 11.236 -49.347 1.00 95.38 336 ASP A O 1
ATOM 2615 N N . THR A 1 337 ? 30.926 12.407 -50.224 1.00 93.94 337 THR A N 1
ATOM 2616 C CA . THR A 1 337 ? 31.954 11.861 -49.342 1.00 93.94 337 THR A CA 1
ATOM 2617 C C . THR A 1 337 ? 32.635 12.959 -48.548 1.00 93.94 337 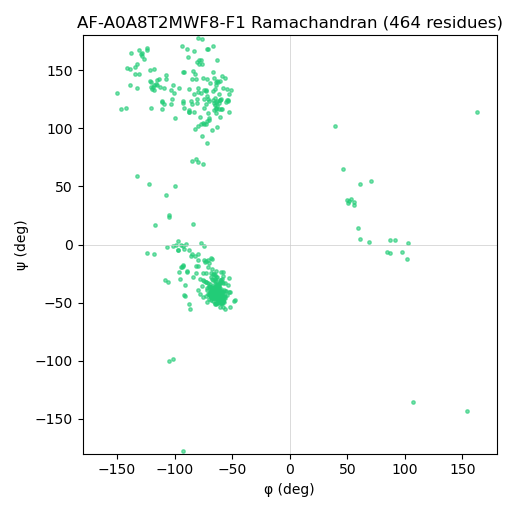THR A C 1
ATOM 2619 O O . THR A 1 337 ? 33.061 13.976 -49.094 1.00 93.94 337 THR A O 1
ATOM 2622 N N . VAL A 1 338 ? 32.822 12.706 -47.259 1.00 93.44 338 VAL A N 1
ATOM 2623 C CA . VAL A 1 338 ? 33.559 13.570 -46.331 1.00 93.44 338 VAL A CA 1
ATOM 2624 C C . VAL A 1 338 ? 34.570 12.737 -45.551 1.00 93.44 338 VAL A C 1
ATOM 2626 O O . VAL A 1 338 ? 34.505 11.511 -45.553 1.00 93.44 338 VAL A O 1
ATOM 2629 N N . SER A 1 339 ? 35.514 13.360 -44.846 1.00 91.94 339 SER A N 1
ATOM 2630 C CA . SER A 1 339 ? 36.376 12.583 -43.947 1.00 91.94 339 SER A CA 1
ATOM 2631 C C . SER A 1 339 ? 35.555 11.990 -42.796 1.00 91.94 339 SER A C 1
ATOM 2633 O O . SER A 1 339 ? 34.655 12.639 -42.254 1.00 91.94 339 SER A O 1
ATOM 2635 N N . ALA A 1 340 ? 35.891 10.772 -42.367 1.00 88.19 340 ALA A N 1
ATOM 2636 C CA . ALA A 1 340 ? 35.213 10.120 -41.246 1.00 88.19 340 ALA A CA 1
ATOM 2637 C C . ALA A 1 340 ? 35.320 10.945 -39.946 1.00 88.19 340 ALA A C 1
ATOM 2639 O O . ALA A 1 340 ? 34.414 10.934 -39.115 1.00 88.19 340 ALA A O 1
ATOM 2640 N N . ALA A 1 341 ? 36.405 11.710 -39.780 1.00 86.25 341 ALA A N 1
ATOM 2641 C CA . ALA A 1 341 ? 36.588 12.624 -38.654 1.00 86.25 341 ALA A CA 1
ATOM 2642 C C . ALA A 1 341 ? 35.621 13.824 -38.693 1.00 86.25 341 ALA A C 1
ATOM 2644 O O . ALA A 1 341 ? 35.068 14.202 -37.654 1.00 86.25 341 ALA A O 1
ATOM 2645 N N . ALA A 1 342 ? 35.391 14.405 -39.875 1.00 89.62 342 ALA A N 1
ATOM 2646 C CA . ALA A 1 342 ? 34.434 15.495 -40.044 1.00 89.62 342 ALA A CA 1
ATOM 2647 C C . ALA A 1 342 ? 33.001 15.008 -39.790 1.00 89.62 342 ALA A C 1
ATOM 2649 O O . ALA A 1 342 ? 32.294 15.600 -38.973 1.00 89.62 342 ALA A O 1
ATOM 2650 N N . GLU A 1 343 ? 32.599 13.881 -40.390 1.00 91.69 343 GLU A N 1
ATOM 2651 C CA . GLU A 1 343 ? 31.249 13.341 -40.181 1.00 91.69 343 GLU A CA 1
ATOM 2652 C C . GLU A 1 343 ? 31.006 12.937 -38.726 1.00 91.69 343 GLU A C 1
ATOM 2654 O O . GLU A 1 343 ? 29.947 13.225 -38.168 1.00 91.69 343 GLU A O 1
ATOM 2659 N N . ARG A 1 344 ? 32.003 12.331 -38.067 1.00 88.50 344 ARG A N 1
ATOM 2660 C CA . ARG A 1 344 ? 31.932 12.026 -36.633 1.00 88.50 344 ARG A CA 1
ATOM 2661 C C . ARG A 1 344 ? 31.611 13.273 -35.818 1.00 88.50 344 ARG A C 1
ATOM 2663 O O . ARG A 1 344 ? 30.788 13.198 -34.913 1.00 88.50 344 ARG A O 1
ATOM 2670 N N . THR A 1 345 ? 32.248 14.399 -36.130 1.00 89.12 345 THR A N 1
ATOM 2671 C CA . THR A 1 345 ? 32.036 15.661 -35.411 1.00 89.12 345 THR A CA 1
ATOM 2672 C C . THR A 1 345 ? 30.602 16.161 -35.591 1.00 89.12 345 THR A C 1
ATOM 2674 O O . THR A 1 345 ? 29.972 16.555 -34.612 1.00 89.12 345 THR A O 1
ATOM 2677 N N . GLU A 1 346 ? 30.040 16.070 -36.799 1.00 89.44 346 GLU A N 1
ATOM 2678 C CA . GLU A 1 346 ? 28.638 16.427 -37.057 1.00 89.44 346 GLU A CA 1
ATOM 2679 C C . GLU A 1 346 ? 27.650 15.479 -36.362 1.00 89.44 346 GLU A C 1
ATOM 2681 O O . GLU A 1 346 ? 26.734 15.936 -35.675 1.00 89.44 346 GLU A O 1
ATOM 2686 N N . LYS A 1 347 ? 27.860 14.159 -36.454 1.00 86.62 347 LYS A N 1
ATOM 2687 C CA . LYS A 1 347 ? 27.004 13.149 -35.803 1.00 86.62 347 LYS A CA 1
ATOM 2688 C C . LYS A 1 347 ? 27.118 13.163 -34.272 1.00 86.62 347 LYS A C 1
ATOM 2690 O O . LYS A 1 347 ? 26.170 12.767 -33.594 1.00 86.62 347 LYS A O 1
ATOM 2695 N N . GLN A 1 348 ? 28.229 13.644 -33.710 1.00 85.56 348 GLN A N 1
ATOM 2696 C CA . GLN A 1 348 ? 28.422 13.765 -32.260 1.00 85.56 348 GLN A CA 1
ATOM 2697 C C . GLN A 1 348 ? 27.537 14.861 -31.645 1.00 85.56 348 GLN A C 1
ATOM 2699 O O . GLN A 1 348 ? 26.993 14.664 -30.558 1.00 85.56 348 GLN A O 1
ATOM 2704 N N . LYS A 1 349 ? 27.312 15.982 -32.347 1.00 88.75 349 LYS A N 1
ATOM 2705 C CA . LYS A 1 349 ? 26.493 17.109 -31.855 1.00 88.75 349 LYS A CA 1
ATOM 2706 C C . LYS A 1 349 ? 25.096 16.687 -31.356 1.00 88.75 349 LYS A C 1
ATOM 2708 O O . LYS A 1 349 ? 24.767 16.996 -30.206 1.00 88.75 349 LYS A O 1
ATOM 2713 N N . PRO A 1 350 ? 24.255 15.967 -32.134 1.00 88.38 350 PRO A N 1
ATOM 2714 C CA . PRO A 1 350 ? 22.939 15.542 -31.659 1.00 88.38 350 PRO A CA 1
ATOM 2715 C C . PRO A 1 350 ? 23.018 14.509 -30.526 1.00 88.38 350 PRO A C 1
ATOM 2717 O O . PRO A 1 350 ? 22.137 14.494 -29.662 1.00 88.38 350 PRO A O 1
ATOM 2720 N N . LEU A 1 351 ? 24.066 13.674 -30.481 1.00 83.88 351 LEU A N 1
ATOM 2721 C CA . LEU A 1 351 ? 24.287 12.740 -29.372 1.00 83.88 351 LEU A CA 1
ATOM 2722 C C . LEU A 1 351 ? 24.583 13.484 -28.069 1.00 83.88 351 LEU A C 1
ATOM 2724 O O . LEU A 1 351 ? 24.013 13.133 -27.038 1.00 83.88 351 LEU A O 1
ATOM 2728 N N . ASP A 1 352 ? 25.390 14.542 -28.111 1.00 86.38 352 ASP A N 1
ATOM 2729 C CA . ASP A 1 352 ? 25.699 15.355 -26.933 1.00 86.38 352 ASP A CA 1
ATOM 2730 C C . ASP A 1 352 ? 24.464 16.101 -26.418 1.00 86.38 352 ASP A C 1
ATOM 2732 O O . ASP A 1 352 ? 24.212 16.127 -25.211 1.00 86.38 352 ASP A O 1
ATOM 2736 N N . VAL A 1 353 ? 23.638 16.645 -27.318 1.00 92.19 353 VAL A N 1
ATOM 2737 C CA . VAL A 1 353 ? 22.350 17.261 -26.954 1.00 92.19 353 VAL A CA 1
ATOM 2738 C C . VAL A 1 353 ? 21.421 16.230 -2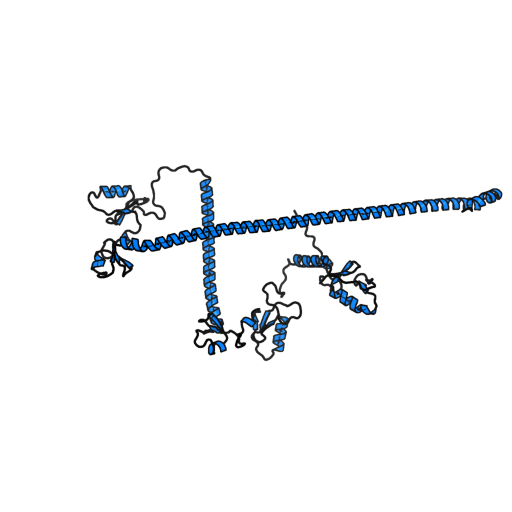6.312 1.00 92.19 353 VAL A C 1
ATOM 2740 O O . VAL A 1 353 ? 20.832 16.488 -25.258 1.00 92.19 353 VAL A O 1
ATOM 2743 N N . ARG A 1 354 ? 21.307 15.035 -26.904 1.00 91.31 354 ARG A N 1
ATOM 2744 C CA . ARG A 1 354 ? 20.473 13.954 -26.366 1.00 91.31 354 ARG A CA 1
ATOM 2745 C C . ARG A 1 354 ? 20.993 13.466 -25.014 1.00 91.31 354 ARG A C 1
ATOM 2747 O O . ARG A 1 354 ? 20.192 13.245 -24.110 1.00 91.31 354 ARG A O 1
ATOM 2754 N N . ARG A 1 355 ? 22.315 13.370 -24.841 1.00 89.69 355 ARG A N 1
ATOM 2755 C CA . ARG A 1 355 ? 22.969 13.020 -23.573 1.00 89.69 355 ARG A CA 1
ATOM 2756 C C . ARG A 1 355 ? 22.669 14.051 -22.488 1.00 89.69 355 ARG A C 1
ATOM 2758 O O . ARG A 1 355 ? 22.251 13.657 -21.403 1.00 89.69 355 ARG A O 1
ATOM 2765 N N . LYS A 1 356 ? 22.814 15.348 -22.784 1.00 93.00 356 LYS A N 1
ATOM 2766 C CA . LYS A 1 356 ? 22.458 16.437 -21.855 1.00 93.00 356 LYS A CA 1
ATOM 2767 C C . LYS A 1 356 ? 20.985 16.362 -21.446 1.00 93.00 356 LYS A C 1
ATOM 2769 O O . LYS A 1 356 ? 20.688 16.403 -20.258 1.00 93.00 356 LYS A O 1
ATOM 2774 N N . ARG A 1 357 ? 20.076 16.143 -22.405 1.00 95.00 357 ARG A N 1
ATOM 2775 C CA . ARG A 1 357 ? 18.639 15.959 -22.134 1.00 95.00 357 ARG A CA 1
ATOM 2776 C C . ARG A 1 357 ? 18.366 14.751 -21.233 1.00 95.00 357 ARG A C 1
ATOM 2778 O O . ARG A 1 357 ? 17.535 14.836 -20.337 1.00 95.00 357 ARG A O 1
ATOM 2785 N N . CYS A 1 358 ? 19.045 13.627 -21.459 1.00 90.75 358 CYS A N 1
ATOM 2786 C CA . CYS A 1 358 ? 18.912 12.455 -20.594 1.00 90.75 358 CYS A CA 1
ATOM 2787 C C . CYS A 1 358 ? 19.391 12.744 -19.167 1.00 90.75 358 CYS A C 1
ATOM 2789 O O . CYS A 1 358 ? 18.685 12.396 -18.229 1.00 90.75 358 CYS A O 1
ATOM 2791 N N . LEU A 1 359 ? 20.542 13.404 -19.000 1.00 87.31 359 LEU A N 1
ATOM 2792 C CA . LEU A 1 359 ? 21.060 13.773 -17.678 1.00 87.31 359 LEU A CA 1
ATOM 2793 C C . LEU A 1 359 ? 20.106 14.708 -16.930 1.00 87.31 359 LEU A C 1
ATOM 2795 O O . LEU A 1 359 ? 19.823 14.468 -15.761 1.00 87.31 359 LEU A O 1
ATOM 2799 N N . GLN A 1 360 ? 19.549 15.710 -17.613 1.00 93.31 360 GLN A N 1
ATOM 2800 C CA . GLN A 1 360 ? 18.557 16.606 -17.021 1.00 93.31 360 GLN A CA 1
ATOM 2801 C C . GLN A 1 360 ? 17.307 15.841 -16.560 1.00 93.31 360 GLN A C 1
ATOM 2803 O O . GLN A 1 360 ? 16.876 15.994 -15.422 1.00 93.31 360 GLN A O 1
ATOM 2808 N N . ARG A 1 361 ? 16.767 14.948 -17.402 1.00 94.75 361 ARG A N 1
ATOM 2809 C CA . ARG A 1 361 ? 15.613 14.112 -17.031 1.00 94.75 361 ARG A CA 1
ATOM 2810 C C . ARG A 1 361 ? 15.910 13.192 -15.849 1.00 94.75 361 ARG A C 1
ATOM 2812 O O . ARG A 1 361 ? 15.012 12.930 -15.060 1.00 94.75 361 ARG A O 1
ATOM 2819 N N . ILE A 1 362 ? 17.134 12.674 -15.741 1.00 92.06 362 ILE A N 1
ATOM 2820 C CA . ILE A 1 362 ? 17.549 11.868 -14.586 1.00 92.06 362 ILE A CA 1
ATOM 2821 C C . ILE A 1 362 ? 17.509 12.729 -13.323 1.00 92.06 362 ILE A C 1
ATOM 2823 O O . ILE A 1 362 ? 16.851 12.335 -12.370 1.00 92.06 362 ILE A O 1
ATOM 2827 N N . GLN A 1 363 ? 18.110 13.921 -13.346 1.00 93.44 363 GLN A N 1
ATOM 2828 C CA . GLN A 1 363 ? 18.111 14.839 -12.200 1.00 93.44 363 GLN A CA 1
ATOM 2829 C C . GLN A 1 363 ? 16.694 15.258 -11.780 1.00 93.44 363 GLN A C 1
ATOM 2831 O O . GLN A 1 363 ? 16.372 15.253 -10.594 1.00 93.44 363 GLN A O 1
ATOM 2836 N N . GLU A 1 364 ? 15.827 15.580 -12.744 1.00 95.19 364 GLU A N 1
ATOM 2837 C CA . GLU A 1 364 ? 14.415 15.893 -12.485 1.00 95.19 364 GLU A CA 1
ATOM 2838 C C . GLU A 1 364 ? 13.704 14.715 -11.805 1.00 95.19 364 GLU A C 1
ATOM 2840 O O . GLU A 1 364 ? 13.043 14.897 -10.783 1.00 95.19 364 GLU A O 1
ATOM 2845 N N . ARG A 1 365 ? 13.896 13.488 -12.308 1.00 94.38 365 ARG A N 1
ATOM 2846 C CA . ARG A 1 365 ? 13.283 12.287 -11.720 1.00 94.38 365 ARG A CA 1
ATOM 2847 C C . ARG A 1 365 ? 13.865 11.917 -10.363 1.00 94.38 365 ARG A C 1
ATOM 2849 O O . ARG A 1 365 ? 13.124 11.440 -9.511 1.00 94.38 365 ARG A O 1
ATOM 2856 N N . GLU A 1 366 ? 15.154 12.142 -10.133 1.00 92.44 366 GLU A N 1
ATOM 2857 C CA . GLU A 1 366 ? 15.779 11.962 -8.820 1.00 92.44 366 GLU A CA 1
ATOM 2858 C C . GLU A 1 366 ? 15.182 12.922 -7.786 1.00 92.44 366 GLU A C 1
ATOM 2860 O O . GLU A 1 366 ? 14.880 12.497 -6.668 1.00 92.44 366 GLU A O 1
ATOM 2865 N N . LYS A 1 367 ? 14.934 14.179 -8.176 1.00 96.31 367 LYS A N 1
ATOM 2866 C CA . LYS A 1 367 ? 14.259 15.167 -7.329 1.00 96.31 367 LYS A CA 1
ATOM 2867 C C . LYS A 1 367 ? 12.812 14.769 -7.033 1.00 96.31 367 LYS A C 1
ATOM 2869 O O . LYS A 1 367 ? 12.444 14.684 -5.866 1.00 96.31 367 LYS A O 1
ATOM 2874 N N . GLU A 1 368 ? 12.020 14.446 -8.057 1.00 94.88 368 GLU A N 1
ATOM 2875 C CA . GLU A 1 368 ? 10.633 13.983 -7.876 1.00 94.88 368 GLU A CA 1
ATOM 2876 C C . GLU A 1 368 ? 10.555 12.760 -6.949 1.00 94.88 368 GLU A C 1
ATOM 2878 O O . GLU A 1 368 ? 9.667 12.650 -6.105 1.00 94.88 368 GLU A O 1
ATOM 2883 N N . LEU A 1 369 ? 11.507 11.835 -7.077 1.00 91.44 369 LEU A N 1
ATOM 2884 C CA . LEU A 1 369 ? 11.577 10.643 -6.243 1.00 91.44 369 LEU A CA 1
ATOM 2885 C C . LEU A 1 369 ? 11.913 10.987 -4.785 1.00 91.44 369 LEU A C 1
ATOM 2887 O O . LEU A 1 369 ? 11.381 10.357 -3.867 1.00 91.44 369 LEU A O 1
ATOM 2891 N N . GLN A 1 370 ? 12.777 11.976 -4.551 1.00 95.19 370 GLN A N 1
ATOM 2892 C CA . GLN A 1 370 ? 13.064 12.480 -3.210 1.00 95.19 370 GLN A CA 1
ATOM 2893 C C . GLN A 1 370 ? 11.834 13.153 -2.583 1.00 95.19 370 GLN A C 1
ATOM 2895 O O . GLN A 1 370 ? 11.508 12.839 -1.435 1.00 95.19 370 GLN A O 1
ATOM 2900 N N . ASP A 1 371 ? 11.128 13.994 -3.337 1.00 94.50 371 ASP A N 1
ATOM 2901 C CA . ASP A 1 371 ? 9.904 14.665 -2.885 1.00 94.50 371 ASP A CA 1
ATOM 2902 C C . ASP A 1 371 ? 8.817 13.633 -2.537 1.00 94.50 371 ASP A C 1
ATOM 2904 O O . ASP A 1 371 ? 8.208 13.683 -1.465 1.00 94.50 371 ASP A O 1
ATOM 2908 N N . LEU A 1 372 ? 8.646 12.607 -3.379 1.00 90.06 372 LEU A N 1
ATOM 2909 C CA . LEU A 1 372 ? 7.703 11.517 -3.129 1.00 90.06 372 LEU A CA 1
ATOM 2910 C C . LEU A 1 372 ? 8.060 10.719 -1.866 1.00 90.06 372 LEU A C 1
ATOM 2912 O O . LEU A 1 372 ? 7.179 10.385 -1.073 1.00 90.06 372 LEU A O 1
ATOM 2916 N N . ARG A 1 373 ? 9.348 10.434 -1.634 1.00 91.94 373 ARG A N 1
ATOM 2917 C CA . ARG A 1 373 ? 9.799 9.767 -0.398 1.00 91.94 373 ARG A CA 1
ATOM 2918 C C . ARG A 1 373 ? 9.457 10.589 0.843 1.00 91.94 373 ARG A C 1
ATOM 2920 O O . ARG A 1 373 ? 9.028 10.011 1.841 1.00 91.94 373 ARG A O 1
ATOM 2927 N N . GLN A 1 374 ? 9.630 11.910 0.791 1.00 94.56 374 GLN A N 1
ATOM 2928 C CA . GLN A 1 374 ? 9.264 12.794 1.900 1.00 94.56 374 GLN A CA 1
ATOM 2929 C C . GLN A 1 374 ? 7.749 12.821 2.125 1.00 94.56 374 GLN A C 1
ATOM 2931 O O . GLN A 1 374 ? 7.306 12.718 3.270 1.00 94.56 374 GLN A O 1
ATOM 2936 N N . ALA A 1 375 ? 6.953 12.878 1.054 1.00 92.19 375 ALA A N 1
ATOM 2937 C CA . ALA A 1 375 ? 5.495 12.838 1.142 1.00 92.19 375 ALA A CA 1
ATOM 2938 C C . ALA A 1 375 ? 4.994 11.541 1.799 1.00 92.19 375 ALA A C 1
ATOM 2940 O O . ALA A 1 375 ? 4.180 11.592 2.720 1.00 92.19 375 ALA A O 1
ATOM 2941 N N . VAL A 1 376 ? 5.541 10.385 1.404 1.00 92.50 376 VAL A N 1
ATOM 2942 C CA . VAL A 1 376 ? 5.211 9.089 2.021 1.00 92.50 376 VAL A CA 1
ATOM 2943 C C . VAL A 1 376 ? 5.561 9.079 3.510 1.00 92.50 376 VAL A C 1
ATOM 2945 O O . VAL A 1 376 ? 4.736 8.679 4.326 1.00 92.50 376 VAL A O 1
ATOM 2948 N N . GLN A 1 377 ? 6.744 9.568 3.894 1.00 93.75 377 GLN A N 1
ATOM 2949 C CA . GLN A 1 377 ? 7.132 9.650 5.308 1.00 93.75 377 GLN A CA 1
ATOM 2950 C C . GLN A 1 377 ? 6.208 10.568 6.115 1.00 93.75 377 GLN A C 1
ATOM 2952 O O . GLN A 1 377 ? 5.882 10.252 7.259 1.00 93.75 377 GLN A O 1
ATOM 2957 N N . SER A 1 378 ? 5.783 11.689 5.530 1.00 93.00 378 SER A N 1
ATOM 2958 C CA . SER A 1 378 ? 4.827 12.607 6.151 1.00 93.00 378 SER A CA 1
ATOM 2959 C C . SER A 1 378 ? 3.475 11.930 6.388 1.00 93.00 378 SER A C 1
ATOM 2961 O O . SER A 1 378 ? 2.962 11.960 7.506 1.00 93.00 378 SER A O 1
ATOM 2963 N N . LEU A 1 379 ? 2.948 11.227 5.377 1.00 89.31 379 LEU A N 1
ATOM 2964 C CA . LEU A 1 379 ? 1.704 10.461 5.490 1.00 89.31 379 LEU A CA 1
ATOM 2965 C C . LEU A 1 379 ? 1.793 9.383 6.574 1.00 89.31 379 LEU A C 1
ATOM 2967 O O . LEU A 1 379 ? 0.888 9.275 7.396 1.00 89.31 379 LEU A O 1
ATOM 2971 N N . THR A 1 380 ? 2.897 8.630 6.636 1.00 90.62 380 THR A N 1
ATOM 2972 C CA . THR A 1 380 ? 3.106 7.626 7.690 1.00 90.62 380 THR A CA 1
ATOM 2973 C C . THR A 1 380 ? 3.104 8.255 9.083 1.00 90.62 380 THR A C 1
ATOM 2975 O O . THR A 1 380 ? 2.439 7.740 9.978 1.00 90.62 380 THR A O 1
ATOM 2978 N N . ARG A 1 381 ? 3.806 9.380 9.280 1.00 95.44 381 ARG A N 1
ATOM 2979 C CA . ARG A 1 381 ? 3.830 10.078 10.578 1.00 95.44 381 ARG A CA 1
ATOM 2980 C C . ARG A 1 381 ? 2.455 10.615 10.962 1.00 95.44 381 ARG A C 1
ATOM 2982 O O . ARG A 1 381 ? 2.063 10.493 12.115 1.00 95.44 381 ARG A O 1
ATOM 2989 N N . SER A 1 382 ? 1.724 11.182 10.004 1.00 95.56 382 SER A N 1
ATOM 2990 C CA . SER A 1 382 ? 0.381 11.707 10.247 1.00 95.56 382 SER A CA 1
ATOM 2991 C C . SER A 1 382 ? -0.609 10.600 10.606 1.00 95.56 382 SER A C 1
ATOM 2993 O O . SER A 1 382 ? -1.398 10.783 11.528 1.00 95.56 382 SER A O 1
ATOM 2995 N N . ALA A 1 383 ? -0.557 9.456 9.917 1.00 90.38 383 ALA A N 1
ATOM 2996 C CA . ALA A 1 383 ? -1.395 8.304 10.236 1.00 90.38 383 ALA A CA 1
ATOM 2997 C C . ALA A 1 383 ? -1.094 7.766 11.643 1.00 90.38 383 ALA A C 1
ATOM 2999 O O . ALA A 1 383 ? -2.018 7.529 12.415 1.00 90.38 383 ALA A O 1
ATOM 3000 N N . GLN A 1 384 ? 0.189 7.648 11.998 1.00 94.94 384 GLN A N 1
ATOM 3001 C CA . GLN A 1 384 ? 0.609 7.207 13.328 1.00 94.94 384 GLN A CA 1
ATOM 3002 C C . GLN A 1 384 ? 0.122 8.162 14.428 1.00 94.94 384 GLN A C 1
ATOM 3004 O O . GLN A 1 384 ? -0.449 7.715 15.417 1.00 94.94 384 GLN A O 1
ATOM 3009 N N . ALA A 1 385 ? 0.270 9.474 14.227 1.00 95.81 385 ALA A N 1
ATOM 3010 C CA . ALA A 1 385 ? -0.205 10.472 15.181 1.00 95.81 385 ALA A CA 1
ATOM 3011 C C . ALA A 1 385 ? -1.729 10.406 15.388 1.00 95.81 385 ALA A C 1
ATOM 3013 O O . ALA A 1 385 ? -2.201 10.537 16.513 1.00 95.81 385 ALA A O 1
ATOM 3014 N N . ALA A 1 386 ? -2.504 10.166 14.324 1.00 92.75 386 ALA A N 1
ATOM 3015 C CA . ALA A 1 386 ? -3.956 10.016 14.425 1.00 92.75 386 ALA A CA 1
ATOM 3016 C C . ALA A 1 386 ? -4.366 8.759 15.216 1.00 92.75 386 ALA A C 1
ATOM 3018 O O . ALA A 1 386 ? -5.338 8.797 15.974 1.00 92.75 386 ALA A O 1
ATOM 3019 N N . VAL A 1 387 ? -3.623 7.657 15.061 1.00 95.50 387 VAL A N 1
ATOM 3020 C CA . VAL A 1 387 ? -3.823 6.435 15.856 1.00 95.50 387 VAL A CA 1
ATOM 3021 C C . VAL A 1 387 ? -3.526 6.707 17.329 1.00 95.50 387 VAL A C 1
ATOM 3023 O O . VAL A 1 387 ? -4.379 6.444 18.170 1.00 95.50 387 VAL A O 1
ATOM 3026 N N . GLU A 1 388 ? -2.370 7.296 17.635 1.00 97.00 388 GLU A N 1
ATOM 3027 C CA . GLU A 1 388 ? -1.959 7.607 19.011 1.00 97.00 388 GLU A CA 1
ATOM 3028 C C . GLU A 1 388 ? -2.939 8.560 19.709 1.00 97.00 388 GLU A C 1
ATOM 3030 O O . GLU A 1 388 ? -3.287 8.358 20.874 1.00 97.00 388 GLU A O 1
ATOM 3035 N N . ASP A 1 389 ? -3.432 9.576 18.997 1.00 97.44 389 ASP A N 1
ATOM 3036 C CA . ASP A 1 389 ? -4.429 10.500 19.536 1.00 97.44 389 ASP A CA 1
ATOM 3037 C C . ASP A 1 389 ? -5.762 9.796 19.829 1.00 97.44 389 ASP A C 1
ATOM 3039 O O . ASP A 1 389 ? -6.340 9.962 20.905 1.00 97.44 389 ASP A O 1
ATOM 3043 N N . SER A 1 390 ? -6.209 8.932 18.913 1.00 95.38 390 SER A N 1
ATOM 3044 C CA . SER A 1 390 ? -7.422 8.132 19.103 1.00 95.38 390 SER A CA 1
ATOM 3045 C C . SER A 1 390 ? -7.291 7.196 20.309 1.00 95.38 390 SER A C 1
ATOM 3047 O O . SER A 1 390 ? -8.177 7.156 21.164 1.00 95.38 390 SER A O 1
ATOM 3049 N N . GLU A 1 391 ? -6.172 6.474 20.423 1.00 97.19 391 GLU A N 1
ATOM 3050 C CA . GLU A 1 391 ? -5.886 5.587 21.556 1.00 97.19 391 GLU A CA 1
ATOM 3051 C C . GLU A 1 391 ? -5.868 6.348 22.885 1.00 97.19 391 GLU A C 1
ATOM 3053 O O . GLU A 1 391 ? -6.442 5.884 23.877 1.00 97.19 391 GLU A O 1
ATOM 3058 N N . ARG A 1 392 ? -5.270 7.544 22.909 1.00 97.50 392 ARG A N 1
ATOM 3059 C CA . ARG A 1 392 ? -5.266 8.419 24.084 1.00 97.50 392 ARG A CA 1
ATOM 3060 C C . ARG A 1 392 ? -6.687 8.783 24.516 1.00 97.50 392 ARG A C 1
ATOM 3062 O O . ARG A 1 392 ? -7.019 8.587 25.686 1.00 97.50 392 ARG A O 1
ATOM 3069 N N . ILE A 1 393 ? -7.527 9.241 23.584 1.00 97.12 393 ILE A N 1
ATOM 3070 C CA . ILE A 1 393 ? -8.924 9.620 23.856 1.00 97.12 393 ILE A CA 1
ATOM 3071 C C . ILE A 1 393 ? -9.709 8.430 24.421 1.00 97.12 393 ILE A C 1
ATOM 3073 O O . ILE A 1 393 ? -10.388 8.557 25.443 1.00 97.12 393 ILE A O 1
ATOM 3077 N N . PHE A 1 394 ? -9.595 7.250 23.803 1.00 96.25 394 PHE A N 1
ATOM 3078 C CA . PHE A 1 394 ? -10.288 6.058 24.297 1.00 96.25 394 PHE A CA 1
ATOM 3079 C C . PHE A 1 394 ? -9.794 5.636 25.679 1.00 96.25 394 PHE A C 1
ATOM 3081 O O . PHE A 1 394 ? -10.602 5.276 26.536 1.00 96.25 394 PHE A O 1
ATOM 3088 N N . THR A 1 395 ? -8.492 5.736 25.934 1.00 97.38 395 THR A N 1
ATOM 3089 C CA . THR A 1 395 ? -7.921 5.420 27.246 1.00 97.38 395 THR A CA 1
ATOM 3090 C C . THR A 1 395 ? -8.458 6.361 28.329 1.00 97.38 395 THR A C 1
ATOM 3092 O O . THR A 1 395 ? -8.805 5.917 29.425 1.00 97.38 395 THR A O 1
ATOM 3095 N N . GLU A 1 396 ? -8.569 7.659 28.047 1.00 96.06 396 GLU A N 1
ATOM 3096 C CA . GLU A 1 396 ? -9.160 8.632 28.975 1.00 96.06 396 GLU A CA 1
ATOM 3097 C C . GLU A 1 396 ? -10.644 8.357 29.240 1.00 96.06 396 GLU A C 1
ATOM 3099 O O . GLU A 1 396 ? -11.085 8.404 30.395 1.00 96.06 396 GLU A O 1
ATOM 3104 N N . LEU A 1 397 ? -11.404 7.997 28.201 1.00 96.31 397 LEU A N 1
ATOM 3105 C CA . LEU A 1 397 ? -12.814 7.641 28.333 1.00 96.31 397 LEU A CA 1
ATOM 3106 C C . LEU A 1 397 ? -13.004 6.393 29.204 1.00 96.31 397 LEU A C 1
ATOM 3108 O O . LEU A 1 397 ? -13.836 6.409 30.113 1.00 96.31 397 LEU A O 1
ATOM 3112 N N . ILE A 1 398 ? -12.208 5.343 28.976 1.00 97.00 398 ILE A N 1
ATOM 3113 C CA . ILE A 1 398 ? -12.230 4.115 29.784 1.00 97.00 398 ILE A CA 1
ATOM 3114 C C . ILE A 1 398 ? -11.963 4.451 31.253 1.00 97.00 398 ILE A C 1
ATOM 3116 O O . ILE A 1 398 ? -12.773 4.101 32.111 1.00 97.00 398 ILE A O 1
ATOM 3120 N N . ARG A 1 399 ? -10.906 5.224 31.544 1.00 97.50 399 ARG A N 1
ATOM 3121 C CA . ARG A 1 399 ? -10.592 5.656 32.919 1.00 97.50 399 ARG A CA 1
ATOM 3122 C C . ARG A 1 399 ? -11.746 6.424 33.566 1.00 97.50 399 ARG A C 1
ATOM 3124 O O . ARG A 1 399 ? -12.010 6.260 34.755 1.00 97.50 399 ARG A O 1
ATOM 3131 N N . SER A 1 400 ? -12.435 7.275 32.804 1.00 97.62 400 SER A N 1
ATOM 3132 C CA . SER A 1 400 ? -13.594 8.028 33.294 1.00 97.62 400 SER A CA 1
ATOM 3133 C C . SER A 1 400 ? -14.770 7.116 33.652 1.00 97.62 400 SER A C 1
ATOM 3135 O O . SER A 1 400 ? -15.363 7.250 34.726 1.00 97.62 400 SER A O 1
ATOM 3137 N N . ILE A 1 401 ? -15.069 6.145 32.787 1.00 97.12 401 ILE A N 1
ATOM 3138 C CA . ILE A 1 401 ? -16.137 5.164 33.005 1.00 97.12 401 ILE A CA 1
ATOM 3139 C C . ILE A 1 401 ? -15.822 4.281 34.215 1.00 97.12 401 ILE A C 1
ATOM 3141 O O . ILE A 1 401 ? -16.695 4.064 35.053 1.00 97.12 401 ILE A O 1
ATOM 3145 N N . GLU A 1 402 ? -14.586 3.805 34.354 1.00 97.62 402 GLU A N 1
ATOM 3146 C CA . GLU A 1 402 ? -14.162 2.981 35.492 1.00 97.62 402 GLU A CA 1
ATOM 3147 C C . GLU A 1 402 ? -14.251 3.730 36.824 1.00 97.62 402 GLU A C 1
ATOM 3149 O O . GLU A 1 402 ? -14.693 3.160 37.829 1.00 97.62 402 GLU A O 1
ATOM 3154 N N . ARG A 1 403 ? -13.897 5.022 36.832 1.00 97.69 403 ARG A N 1
ATOM 3155 C CA . ARG A 1 403 ? -14.060 5.883 38.008 1.00 97.69 403 ARG A CA 1
ATOM 3156 C C . ARG A 1 403 ? -15.530 5.986 38.408 1.00 97.69 403 ARG A C 1
ATOM 3158 O O . ARG A 1 403 ? -15.873 5.618 39.528 1.00 97.69 403 ARG A O 1
ATOM 3165 N N . ARG A 1 404 ? -16.407 6.359 37.468 1.00 97.88 404 ARG A N 1
ATOM 3166 C CA . ARG A 1 404 ? -17.858 6.443 37.713 1.00 97.88 404 ARG A CA 1
ATOM 3167 C C . ARG A 1 404 ? -18.457 5.107 38.148 1.00 97.88 404 ARG A C 1
ATOM 3169 O O . ARG A 1 404 ? -19.316 5.075 39.023 1.00 97.88 404 ARG A O 1
ATOM 3176 N N . ARG A 1 405 ? -17.995 3.990 37.574 1.00 98.12 405 ARG A N 1
ATOM 3177 C CA . ARG A 1 405 ? -18.409 2.640 37.991 1.00 98.12 405 ARG A CA 1
ATOM 3178 C C . ARG A 1 405 ? -18.090 2.398 39.466 1.00 98.12 405 ARG A C 1
ATOM 3180 O O . ARG A 1 405 ? -18.897 1.805 40.175 1.00 98.12 405 ARG A O 1
ATOM 3187 N N . SER A 1 406 ? -16.914 2.832 39.907 1.00 97.81 406 SER A N 1
ATOM 3188 C CA . SER A 1 406 ? -16.453 2.657 41.286 1.00 97.81 406 SER A CA 1
ATOM 3189 C C . SER A 1 406 ? -17.247 3.542 42.249 1.00 97.81 406 SER A C 1
ATOM 3191 O O . SER A 1 406 ? -17.705 3.051 43.272 1.00 97.81 406 SER A O 1
ATOM 3193 N N . GLU A 1 407 ? -17.507 4.796 41.873 1.00 97.88 407 GLU A N 1
ATOM 3194 C CA . GLU A 1 407 ? -18.352 5.728 42.637 1.00 97.88 407 GLU A CA 1
ATOM 3195 C C . GLU A 1 407 ? -19.770 5.174 42.853 1.00 97.88 407 GLU A C 1
ATOM 3197 O O . GLU A 1 407 ? -20.259 5.135 43.979 1.00 97.88 407 GLU A O 1
ATOM 3202 N N . VAL A 1 408 ? -20.417 4.677 41.791 1.00 97.75 408 VAL A N 1
ATOM 3203 C CA . VAL A 1 408 ? -21.764 4.086 41.888 1.00 97.75 408 VAL A CA 1
ATOM 3204 C C . VAL A 1 408 ? -21.762 2.832 42.763 1.00 97.75 408 VAL A C 1
ATOM 3206 O O . VAL A 1 408 ? -22.688 2.622 43.543 1.00 97.75 408 VAL A O 1
ATOM 3209 N N . LYS A 1 409 ? -20.723 1.996 42.656 1.00 97.56 409 LYS A N 1
ATOM 3210 C CA . LYS A 1 409 ? -20.592 0.785 43.474 1.00 97.56 409 LYS A CA 1
ATOM 3211 C C . LYS A 1 409 ? -20.508 1.115 44.965 1.00 97.56 409 LYS A C 1
ATOM 3213 O O . LYS A 1 409 ? -21.166 0.446 45.757 1.00 97.56 409 LYS A O 1
ATOM 3218 N N . GLU A 1 410 ? -19.714 2.114 45.338 1.00 98.19 410 GLU A N 1
ATOM 3219 C CA . GLU A 1 410 ? -19.587 2.524 46.740 1.00 98.19 410 GLU A CA 1
ATOM 3220 C C . GLU A 1 410 ? -20.882 3.167 47.254 1.00 98.19 410 GLU A C 1
ATOM 3222 O O . GLU A 1 410 ? -21.336 2.804 48.332 1.00 98.19 410 GLU A O 1
ATOM 3227 N N . LEU A 1 411 ? -21.577 3.974 46.440 1.00 98.06 411 LEU A N 1
ATOM 3228 C CA . LEU A 1 411 ? -22.892 4.516 46.808 1.00 98.06 411 LEU A CA 1
ATOM 3229 C C . LEU A 1 411 ? -23.916 3.413 47.134 1.00 98.06 411 LEU A C 1
ATOM 3231 O O . LEU A 1 411 ? -24.641 3.512 48.123 1.00 98.06 411 LEU A O 1
ATOM 3235 N N . ILE A 1 412 ? -23.974 2.356 46.315 1.00 97.25 412 ILE A N 1
ATOM 3236 C CA . ILE A 1 412 ? -24.875 1.218 46.555 1.00 97.25 412 ILE A CA 1
ATOM 3237 C C . ILE A 1 412 ? -24.526 0.530 47.879 1.00 97.25 412 ILE A C 1
ATOM 3239 O O . ILE A 1 412 ? -25.427 0.227 48.658 1.00 97.25 412 ILE A O 1
ATOM 3243 N N . ARG A 1 413 ? -23.234 0.317 48.153 1.00 98.25 413 ARG A N 1
ATOM 3244 C CA . ARG A 1 413 ? -22.762 -0.307 49.399 1.00 98.25 413 ARG A CA 1
ATOM 3245 C C . ARG A 1 413 ? -23.086 0.534 50.626 1.00 98.25 413 ARG A C 1
ATOM 3247 O O . ARG A 1 413 ? -23.528 -0.011 51.634 1.00 98.25 413 ARG A O 1
ATOM 3254 N N . ASP A 1 414 ? -22.909 1.848 50.542 1.00 98.00 414 ASP A N 1
ATOM 3255 C CA . ASP A 1 414 ? -23.253 2.764 51.629 1.00 98.00 414 ASP A CA 1
ATOM 3256 C C . ASP A 1 414 ? -24.760 2.747 51.906 1.00 98.00 414 ASP A C 1
ATOM 3258 O O . ASP A 1 414 ? -25.192 2.710 53.062 1.00 98.00 414 ASP A O 1
ATOM 3262 N N . GLN A 1 415 ? -25.575 2.712 50.849 1.00 96.44 415 GLN A N 1
ATOM 3263 C CA . GLN A 1 415 ? -27.028 2.654 50.970 1.00 96.44 415 GLN A CA 1
ATOM 3264 C C . GLN A 1 415 ? -27.515 1.310 51.529 1.00 96.44 415 GLN A C 1
ATOM 3266 O O . GLN A 1 415 ? -28.403 1.301 52.386 1.00 96.44 415 GLN A O 1
ATOM 3271 N N . GLU A 1 416 ? -26.920 0.199 51.087 1.00 97.00 416 GLU A N 1
ATOM 3272 C CA . GLU A 1 416 ? -27.142 -1.142 51.636 1.00 97.00 416 GLU A CA 1
ATOM 3273 C C . GLU A 1 416 ? -26.808 -1.164 53.128 1.00 97.00 416 GLU A C 1
ATOM 3275 O O . GLU A 1 416 ? -27.674 -1.477 53.942 1.00 97.00 416 GLU A O 1
ATOM 3280 N N . LYS A 1 417 ? -25.598 -0.736 53.505 1.00 98.00 417 LYS A N 1
ATOM 3281 C CA . LYS A 1 417 ? -25.152 -0.689 54.902 1.00 98.00 417 LYS A CA 1
ATOM 3282 C C . LYS A 1 417 ? -26.093 0.144 55.769 1.00 98.00 417 LYS A C 1
ATOM 3284 O O . LYS A 1 417 ? -26.498 -0.299 56.838 1.00 98.00 417 LYS A O 1
ATOM 3289 N N . ALA A 1 418 ? -26.491 1.327 55.301 1.00 97.50 418 ALA A N 1
ATOM 3290 C CA . ALA A 1 418 ? -27.418 2.182 56.034 1.00 97.50 418 ALA A CA 1
ATOM 3291 C C . ALA A 1 418 ? -28.812 1.546 56.186 1.00 97.50 418 ALA A C 1
ATOM 3293 O O . ALA A 1 418 ? -29.464 1.735 57.213 1.00 97.50 418 ALA A O 1
ATOM 3294 N N . ALA A 1 419 ? -29.295 0.818 55.175 1.00 95.81 419 ALA A N 1
ATOM 3295 C CA . ALA A 1 419 ? -30.563 0.096 55.251 1.00 95.81 419 ALA A CA 1
ATOM 3296 C C . ALA A 1 419 ? -30.491 -1.087 56.223 1.00 95.81 419 ALA A C 1
ATOM 3298 O O . ALA A 1 419 ? -31.393 -1.234 57.047 1.00 95.81 419 ALA A O 1
ATOM 3299 N N . VAL A 1 420 ? -29.404 -1.860 56.174 1.00 97.38 420 VAL A N 1
ATOM 3300 C CA . VAL A 1 420 ? -29.142 -2.973 57.093 1.00 97.38 420 VAL A CA 1
ATOM 3301 C C . VAL A 1 420 ? -29.083 -2.471 58.533 1.00 97.38 420 VAL A C 1
ATOM 3303 O O . VAL A 1 420 ? -29.859 -2.949 59.351 1.00 97.38 420 VAL A O 1
ATOM 3306 N N . SER A 1 421 ? -28.304 -1.426 58.835 1.00 97.31 421 SER A N 1
ATOM 3307 C CA . SER A 1 421 ? -28.229 -0.883 60.201 1.00 97.31 421 SER A CA 1
ATOM 3308 C C . SER A 1 421 ? -29.574 -0.363 60.726 1.00 97.31 421 SER A C 1
ATOM 3310 O O . SER A 1 421 ? -29.866 -0.478 61.915 1.00 97.31 421 SER A O 1
ATOM 3312 N N . ARG A 1 422 ? -30.438 0.186 59.856 1.00 97.69 422 ARG A N 1
ATOM 3313 C CA . ARG A 1 422 ? -31.809 0.560 60.253 1.00 97.69 422 ARG A CA 1
ATOM 3314 C C . ARG A 1 422 ? -32.671 -0.660 60.582 1.00 97.69 422 ARG A C 1
ATOM 3316 O O . ARG A 1 422 ? -33.465 -0.591 61.517 1.00 97.69 422 ARG A O 1
ATOM 3323 N N . ALA A 1 423 ? -32.542 -1.738 59.810 1.00 95.50 423 ALA A N 1
ATOM 3324 C CA . ALA A 1 423 ? -33.271 -2.981 60.042 1.00 95.50 423 ALA A CA 1
ATOM 3325 C C . ALA A 1 423 ? -32.788 -3.688 61.318 1.00 95.50 423 ALA A C 1
ATOM 3327 O O . ALA A 1 423 ? -33.616 -4.104 62.121 1.00 95.50 423 ALA A O 1
ATOM 3328 N N . GLU A 1 424 ? -31.476 -3.740 61.552 1.00 96.19 424 GLU A N 1
ATOM 3329 C CA . GLU A 1 424 ? -30.873 -4.267 62.784 1.00 96.19 424 GLU A CA 1
ATOM 3330 C C . GLU A 1 424 ? -31.399 -3.527 64.024 1.00 96.19 424 GLU A C 1
ATOM 3332 O O . GLU A 1 424 ? -31.860 -4.163 64.965 1.00 96.19 424 GLU A O 1
ATOM 3337 N N . GLY A 1 425 ? -31.466 -2.190 63.994 1.00 96.44 425 GLY A N 1
ATOM 3338 C CA . GLY A 1 425 ? -32.039 -1.417 65.106 1.00 96.44 425 GLY A CA 1
ATOM 3339 C C . GLY A 1 425 ? -33.555 -1.601 65.304 1.00 96.44 425 GLY A C 1
ATOM 3340 O O . GLY A 1 425 ? -34.087 -1.316 66.377 1.00 96.44 425 GLY A O 1
ATOM 3341 N N . LEU A 1 426 ? -34.298 -2.046 64.284 1.00 96.44 426 LEU A N 1
ATOM 3342 C CA . LEU A 1 426 ? -35.699 -2.463 64.444 1.00 96.44 426 LEU A CA 1
ATOM 3343 C C . LEU A 1 426 ? -35.794 -3.859 65.062 1.00 96.44 426 LEU A C 1
ATOM 3345 O O . LEU A 1 426 ? -36.617 -4.056 65.952 1.00 96.44 426 LEU A O 1
ATOM 3349 N N . LEU A 1 427 ? -34.947 -4.789 64.616 1.00 95.75 427 LEU A N 1
ATOM 3350 C CA . LEU A 1 427 ? -34.865 -6.139 65.170 1.00 95.75 427 LEU A CA 1
ATOM 3351 C C . LEU A 1 427 ? -34.541 -6.100 66.664 1.00 95.75 427 LEU A C 1
ATOM 3353 O O . LEU A 1 427 ? -35.282 -6.685 67.443 1.00 95.75 427 LEU A O 1
ATOM 3357 N N . GLU A 1 428 ? -33.529 -5.334 67.072 1.00 97.31 428 GLU A N 1
ATOM 3358 C CA . GLU A 1 428 ? -33.128 -5.231 68.480 1.00 97.31 428 GLU A CA 1
ATOM 3359 C C . GLU A 1 428 ? -34.260 -4.682 69.370 1.00 97.31 428 GLU A C 1
ATOM 3361 O O . GLU A 1 428 ? -34.499 -5.188 70.466 1.00 97.31 428 GLU A O 1
ATOM 3366 N N . ARG A 1 429 ? -35.023 -3.690 68.885 1.00 97.38 429 ARG A N 1
ATOM 3367 C CA . ARG A 1 429 ? -36.204 -3.178 69.605 1.00 97.38 429 ARG A CA 1
ATOM 3368 C C . ARG A 1 429 ? -37.297 -4.231 69.754 1.00 97.38 429 ARG A C 1
ATOM 3370 O O . ARG A 1 429 ? -37.834 -4.386 70.846 1.00 97.38 429 ARG A O 1
ATOM 3377 N N . LEU A 1 430 ? -37.603 -4.965 68.686 1.00 96.69 430 LEU A N 1
ATOM 3378 C CA . LEU A 1 430 ? -38.595 -6.041 68.736 1.00 96.69 430 LEU A CA 1
ATOM 3379 C C . LEU A 1 430 ? -38.151 -7.176 69.665 1.00 96.69 430 LEU A C 1
ATOM 3381 O O . LEU A 1 430 ? -38.969 -7.713 70.406 1.00 96.69 430 LEU A O 1
ATOM 3385 N N . GLU A 1 431 ? -36.866 -7.527 69.668 1.00 96.50 431 GLU A N 1
ATOM 3386 C CA . GLU A 1 431 ? -36.310 -8.517 70.594 1.00 96.50 431 GLU A CA 1
ATOM 3387 C C . GLU A 1 431 ? -36.464 -8.076 72.055 1.00 96.50 431 GLU A C 1
ATOM 3389 O O . GLU A 1 431 ? -36.878 -8.881 72.893 1.00 96.50 431 GLU A O 1
ATOM 3394 N N . GLN A 1 432 ? -36.200 -6.800 72.359 1.00 96.81 432 GLN A N 1
ATOM 3395 C CA . GLN A 1 432 ? -36.405 -6.226 73.694 1.00 96.81 432 GLN A CA 1
ATOM 3396 C C . GLN A 1 432 ? -37.886 -6.228 74.102 1.00 96.81 432 GLN A C 1
ATOM 3398 O O . GLN A 1 432 ? -38.205 -6.662 75.210 1.00 96.81 432 GLN A O 1
ATOM 3403 N N . GLU A 1 433 ? -38.794 -5.813 73.213 1.00 96.00 433 GLU A N 1
ATOM 3404 C CA . GLU A 1 433 ? -40.242 -5.838 73.462 1.00 96.00 433 GLU A CA 1
ATOM 3405 C C . GLU A 1 433 ? -40.747 -7.266 73.714 1.00 96.00 433 GLU A C 1
ATOM 3407 O O . GLU A 1 433 ? -41.468 -7.509 74.682 1.00 96.00 433 GLU A O 1
ATOM 3412 N N . ILE A 1 434 ? -40.324 -8.240 72.900 1.00 95.44 434 ILE A N 1
ATOM 3413 C CA . ILE A 1 434 ? -40.674 -9.655 73.089 1.00 95.44 434 ILE A CA 1
ATOM 3414 C C . ILE A 1 434 ? -40.131 -10.175 74.425 1.00 95.44 434 ILE A C 1
ATOM 3416 O O . ILE A 1 434 ? -40.838 -10.898 75.129 1.00 95.44 434 ILE A O 1
ATOM 3420 N N . ALA A 1 435 ? -38.894 -9.833 74.791 1.00 96.44 435 ALA A N 1
ATOM 3421 C CA . ALA A 1 435 ? -38.306 -10.241 76.065 1.00 96.44 435 ALA A CA 1
ATOM 3422 C C . ALA A 1 435 ? -39.066 -9.647 77.263 1.00 96.44 435 ALA A C 1
ATOM 3424 O O . ALA A 1 435 ? -39.328 -10.354 78.239 1.00 96.44 435 ALA A O 1
ATOM 3425 N N . GLU A 1 436 ? -39.472 -8.378 77.181 1.00 94.25 436 GLU A N 1
ATOM 3426 C CA . GLU A 1 436 ? -40.293 -7.738 78.205 1.00 94.25 436 GLU A CA 1
ATOM 3427 C C . GLU A 1 436 ? -41.682 -8.379 78.313 1.00 94.25 436 GLU A C 1
ATOM 3429 O O . GLU A 1 436 ? -42.118 -8.677 79.429 1.00 94.25 436 GLU A O 1
ATOM 3434 N N . LEU A 1 437 ? -42.350 -8.636 77.184 1.00 93.56 437 LEU A N 1
ATOM 3435 C CA . LEU A 1 437 ? -43.646 -9.315 77.154 1.00 93.56 437 LEU A CA 1
ATOM 3436 C C . LEU A 1 437 ? -43.553 -10.720 77.760 1.00 93.56 437 LEU A C 1
ATOM 3438 O O . LEU A 1 437 ? -44.365 -11.054 78.616 1.00 93.56 437 LEU A O 1
ATOM 3442 N N . ARG A 1 438 ? -42.526 -11.507 77.405 1.00 94.38 438 ARG A N 1
ATOM 3443 C CA . ARG A 1 438 ? -42.275 -12.836 77.998 1.00 94.38 438 ARG A CA 1
ATOM 3444 C C . ARG A 1 438 ? -42.060 -12.777 79.510 1.00 94.38 438 ARG A C 1
ATOM 3446 O O . ARG A 1 438 ? -42.542 -13.645 80.229 1.00 94.38 438 ARG A O 1
ATOM 3453 N N . ARG A 1 439 ? -41.344 -11.765 80.012 1.00 93.19 439 ARG A N 1
ATOM 3454 C CA . ARG A 1 439 ? -41.160 -11.567 81.458 1.00 93.19 439 ARG A CA 1
ATOM 3455 C C . ARG A 1 439 ? -42.491 -11.255 82.150 1.00 93.19 439 ARG A C 1
ATOM 3457 O O . ARG A 1 439 ? -42.774 -11.847 83.185 1.00 93.19 439 ARG A O 1
ATOM 3464 N N . ARG A 1 440 ? -43.299 -10.347 81.589 1.00 89.31 440 ARG A N 1
ATOM 3465 C CA . ARG A 1 440 ? -44.621 -9.998 82.145 1.00 89.31 440 ARG A CA 1
ATOM 3466 C C . ARG A 1 440 ? -45.570 -11.198 82.137 1.00 89.31 440 ARG A C 1
ATOM 3468 O O . ARG A 1 440 ? -46.279 -11.407 83.112 1.00 89.31 440 ARG A O 1
ATOM 3475 N N . ASP A 1 441 ? -45.547 -11.993 81.071 1.00 89.88 441 ASP A N 1
ATOM 3476 C CA . ASP A 1 441 ? -46.313 -13.236 80.955 1.00 89.88 441 ASP A CA 1
ATOM 3477 C C . ASP A 1 441 ? -45.943 -14.235 82.065 1.00 89.88 441 ASP A C 1
ATOM 3479 O O . ASP A 1 441 ? -46.817 -14.706 82.788 1.00 89.88 441 ASP A O 1
ATOM 3483 N N . ALA A 1 442 ? -44.646 -14.444 82.318 1.00 90.81 442 ALA A N 1
ATOM 3484 C CA . ALA A 1 442 ? -44.184 -15.288 83.423 1.00 90.81 442 ALA A CA 1
ATOM 3485 C C . ALA A 1 442 ? -44.612 -14.762 84.812 1.00 90.81 442 ALA A C 1
ATOM 3487 O O . ALA A 1 442 ? -44.956 -15.550 85.695 1.00 90.81 442 ALA A O 1
ATOM 3488 N N . GLU A 1 443 ? -44.616 -13.439 85.028 1.00 89.19 443 GLU A N 1
ATOM 3489 C CA . GLU A 1 443 ? -45.136 -12.829 86.264 1.00 89.19 443 GLU A CA 1
ATOM 3490 C C . GLU A 1 443 ? -46.652 -13.054 86.422 1.00 89.19 443 GLU A C 1
ATOM 3492 O O . GLU A 1 443 ? -47.119 -13.344 87.528 1.00 89.19 443 GLU A O 1
ATOM 3497 N N . LEU A 1 444 ? -47.422 -12.955 85.330 1.00 88.19 444 LEU A N 1
ATOM 3498 C CA . LEU A 1 444 ? -48.857 -13.257 85.314 1.00 88.19 444 LEU A CA 1
ATOM 3499 C C . LEU A 1 444 ? -49.125 -14.734 85.617 1.00 88.19 444 LEU A C 1
ATOM 3501 O O . LEU A 1 444 ? -49.984 -15.028 86.451 1.00 88.19 444 LEU A O 1
ATOM 3505 N N . GLU A 1 445 ? -48.382 -15.654 84.997 1.00 88.88 445 GLU A N 1
ATOM 3506 C CA . GLU A 1 445 ? -48.490 -17.086 85.282 1.00 88.88 445 GLU A CA 1
ATOM 3507 C C . GLU A 1 445 ? -48.219 -17.372 86.763 1.00 88.88 445 GLU A C 1
ATOM 3509 O O . GLU A 1 445 ? -49.039 -18.026 87.411 1.00 88.88 445 GLU A O 1
ATOM 3514 N N . GLN A 1 446 ? -47.137 -16.836 87.339 1.00 87.62 446 GLN A N 1
ATOM 3515 C CA . GLN A 1 446 ? -46.828 -17.022 88.763 1.00 87.62 446 GLN A CA 1
ATOM 3516 C C . GLN A 1 446 ? -47.930 -16.482 89.681 1.00 87.62 446 GLN A C 1
ATOM 3518 O O . GLN A 1 446 ? -48.318 -17.154 90.637 1.00 87.62 446 GLN A O 1
ATOM 3523 N N . LEU A 1 447 ? -48.464 -15.290 89.392 1.00 86.56 447 LEU A N 1
ATOM 3524 C CA . LEU A 1 447 ? -49.570 -14.719 90.163 1.00 86.56 447 LEU A CA 1
ATOM 3525 C C . LEU A 1 447 ? -50.853 -15.543 90.028 1.00 86.56 447 LEU A C 1
ATOM 3527 O O . LEU A 1 447 ? -51.566 -15.691 91.012 1.00 86.56 447 LEU A O 1
ATOM 3531 N N . SER A 1 448 ? -51.153 -16.101 88.854 1.00 84.56 448 SER A N 1
ATOM 3532 C CA . SER A 1 448 ? -52.370 -16.901 88.646 1.00 84.56 448 SER A CA 1
ATOM 3533 C C . SER A 1 448 ? -52.393 -18.212 89.445 1.00 84.56 448 SER A C 1
ATOM 3535 O O . SER A 1 448 ? -53.472 -18.695 89.780 1.00 84.56 448 SER A O 1
ATOM 3537 N N . HIS A 1 449 ? -51.220 -18.751 89.794 1.00 87.31 449 HIS A N 1
ATOM 3538 C CA . HIS A 1 449 ? -51.071 -19.987 90.569 1.00 87.31 449 HIS A CA 1
ATOM 3539 C C . HIS A 1 449 ? -50.856 -19.748 92.077 1.00 87.31 449 HIS A C 1
ATOM 3541 O O . HIS A 1 449 ? -50.637 -20.709 92.814 1.00 87.31 449 HIS A O 1
ATOM 3547 N N . THR A 1 450 ? -50.885 -18.499 92.561 1.00 85.12 450 THR A N 1
ATOM 3548 C CA . THR A 1 450 ? -50.688 -18.214 93.992 1.00 85.12 450 THR A CA 1
ATOM 3549 C C . THR A 1 450 ? -51.960 -18.459 94.807 1.00 85.12 450 THR A C 1
ATOM 3551 O O . THR A 1 450 ? -53.045 -18.011 94.440 1.00 85.12 450 THR A O 1
ATOM 3554 N N . GLU A 1 451 ? -51.830 -19.134 95.951 1.00 84.75 451 GLU A N 1
ATOM 3555 C CA . GLU A 1 451 ? -52.935 -19.341 96.902 1.00 84.75 451 GLU A CA 1
ATOM 3556 C C . GLU A 1 451 ? -53.093 -18.163 97.890 1.00 84.75 451 GLU A C 1
ATOM 3558 O O . GLU A 1 451 ? -54.095 -18.070 98.600 1.00 84.75 451 GLU A O 1
ATOM 3563 N N . ASP A 1 452 ? -52.140 -17.219 97.924 1.00 88.50 452 ASP A N 1
ATOM 3564 C CA . ASP A 1 452 ? -52.206 -16.018 98.767 1.00 88.50 452 ASP A CA 1
ATOM 3565 C C . ASP A 1 452 ? -53.059 -14.921 98.105 1.00 88.50 452 ASP A C 1
ATOM 3567 O O . ASP A 1 452 ? -52.610 -14.152 97.246 1.00 88.50 452 ASP A O 1
ATOM 3571 N N . HIS A 1 453 ? -54.314 -14.833 98.547 1.00 83.69 453 HIS A N 1
ATOM 3572 C CA . HIS A 1 453 ? -55.293 -13.871 98.041 1.00 83.69 453 HIS A CA 1
ATOM 3573 C C . HIS A 1 453 ? -54.887 -12.401 98.244 1.00 83.69 453 HIS A C 1
ATOM 3575 O O . HIS A 1 453 ? -55.253 -11.555 97.425 1.00 83.69 453 HIS A O 1
ATOM 3581 N N . ILE A 1 454 ? -54.132 -12.067 99.299 1.00 83.12 454 ILE A N 1
ATOM 3582 C CA . ILE A 1 454 ? -53.693 -10.685 99.553 1.00 83.12 454 ILE A CA 1
ATOM 3583 C C . ILE A 1 454 ? -52.559 -10.328 98.590 1.00 83.12 454 ILE A C 1
ATOM 3585 O O . ILE A 1 454 ? -52.598 -9.262 97.967 1.00 83.12 454 ILE A O 1
ATOM 3589 N N . HIS A 1 455 ? -51.590 -11.230 98.416 1.00 82.56 455 HIS A N 1
ATOM 3590 C CA . HIS A 1 455 ? -50.497 -11.060 97.461 1.00 82.56 455 HIS A CA 1
ATOM 3591 C C . HIS A 1 455 ? -51.019 -10.900 96.025 1.00 82.56 455 HIS A C 1
ATOM 3593 O O . HIS A 1 455 ? -50.591 -9.977 95.324 1.00 82.56 455 HIS A O 1
ATOM 3599 N N . PHE A 1 456 ? -51.992 -11.729 95.617 1.00 86.56 456 PHE A N 1
ATOM 3600 C CA . PHE A 1 456 ? -52.662 -11.621 94.317 1.00 86.56 456 PHE A CA 1
ATOM 3601 C C . PHE A 1 456 ? -53.280 -10.232 94.115 1.00 86.56 456 PHE A C 1
ATOM 3603 O O . PHE A 1 456 ? -52.931 -9.541 93.162 1.00 86.56 456 PHE A O 1
ATOM 3610 N N . LEU A 1 457 ? -54.136 -9.773 95.034 1.00 81.69 457 LEU A N 1
ATOM 3611 C CA . LEU A 1 457 ? -54.844 -8.492 94.899 1.00 81.69 457 LEU A CA 1
ATOM 3612 C C . LEU A 1 457 ? -53.902 -7.275 94.908 1.00 81.69 457 LEU A C 1
ATOM 3614 O O . LEU A 1 457 ? -54.158 -6.294 94.206 1.00 81.69 457 LEU A O 1
ATOM 3618 N N . GLN A 1 458 ? -52.805 -7.325 95.672 1.00 81.56 458 GLN A N 1
ATOM 3619 C CA . GLN A 1 458 ? -51.812 -6.244 95.714 1.00 81.56 458 GLN A CA 1
ATOM 3620 C C . GLN A 1 458 ? -50.974 -6.160 94.430 1.00 81.56 458 GLN A C 1
ATOM 3622 O O . GLN A 1 458 ? -50.666 -5.057 93.975 1.00 81.56 458 GLN A O 1
ATOM 3627 N N . HIS A 1 459 ? -50.620 -7.300 93.829 1.00 80.81 459 HIS A N 1
ATOM 3628 C CA . HIS A 1 459 ? -49.714 -7.353 92.676 1.00 80.81 459 HIS A CA 1
ATOM 3629 C C . HIS A 1 459 ? -50.437 -7.408 91.323 1.00 80.81 459 HIS A C 1
ATOM 3631 O O . HIS A 1 459 ? -49.890 -6.917 90.334 1.00 80.81 459 HIS A O 1
ATOM 3637 N N . GLN A 1 460 ? -51.690 -7.879 91.273 1.00 79.75 460 GLN A N 1
ATOM 3638 C CA . GLN A 1 460 ? -52.528 -7.910 90.065 1.00 79.75 460 GLN A CA 1
ATOM 3639 C C . GLN A 1 460 ? -52.606 -6.531 89.394 1.00 79.75 460 GLN A C 1
ATOM 3641 O O . GLN A 1 460 ? -52.508 -6.410 88.175 1.00 79.75 460 GLN A O 1
ATOM 3646 N N . ARG A 1 461 ? -52.728 -5.465 90.192 1.00 73.62 461 ARG A N 1
ATOM 3647 C CA . ARG A 1 461 ? -52.829 -4.089 89.687 1.00 73.62 461 ARG A CA 1
ATOM 3648 C C . ARG A 1 461 ? -51.539 -3.581 89.036 1.00 73.62 461 ARG A C 1
ATOM 3650 O O . ARG A 1 461 ? -51.609 -2.723 88.165 1.00 73.62 461 ARG A O 1
ATOM 3657 N N . ARG A 1 462 ? -50.380 -4.092 89.464 1.00 76.00 462 ARG A N 1
ATOM 3658 C CA . ARG A 1 462 ? -49.061 -3.690 88.955 1.00 76.00 462 ARG A CA 1
ATOM 3659 C C . ARG A 1 462 ? -48.742 -4.363 87.624 1.00 76.00 462 ARG A C 1
ATOM 3661 O O . ARG A 1 462 ? -48.177 -3.718 86.754 1.00 76.00 462 ARG A O 1
ATOM 3668 N N . VAL A 1 463 ? -49.111 -5.634 87.470 1.00 74.31 463 VAL A N 1
ATOM 3669 C CA . VAL A 1 463 ? -48.799 -6.419 86.262 1.00 74.31 463 VAL A CA 1
ATOM 3670 C C . VAL A 1 463 ? -49.791 -6.141 85.119 1.00 74.31 463 VAL A C 1
ATOM 3672 O O . VAL A 1 463 ? -49.429 -6.255 83.953 1.00 74.31 463 VAL A O 1
ATOM 3675 N N . LEU A 1 464 ? -51.016 -5.695 85.431 1.00 71.56 464 LEU A N 1
ATOM 3676 C CA . LEU A 1 464 ? -52.030 -5.304 84.436 1.00 71.56 464 LEU A CA 1
ATOM 3677 C C . LEU A 1 464 ? -51.952 -3.835 83.977 1.00 71.56 464 LEU A C 1
ATOM 3679 O O . LEU A 1 464 ? -52.718 -3.436 83.101 1.00 71.56 464 LEU A O 1
ATOM 3683 N N . ALA A 1 465 ? -51.075 -3.017 84.563 1.00 64.75 465 ALA A N 1
ATOM 3684 C CA . ALA A 1 465 ? -50.862 -1.646 84.108 1.00 64.75 465 ALA A CA 1
ATOM 3685 C C . ALA A 1 465 ? -49.994 -1.663 82.836 1.00 64.75 465 ALA A C 1
ATOM 3687 O O . ALA A 1 465 ? -48.791 -1.914 82.909 1.00 64.75 465 ALA A O 1
ATOM 3688 N N . VAL A 1 466 ? -50.628 -1.450 81.679 1.00 55.50 466 VAL A N 1
ATOM 3689 C CA . VAL A 1 466 ? -49.966 -1.257 80.375 1.00 55.50 466 VAL A CA 1
ATOM 3690 C C . VAL A 1 466 ? -49.649 0.212 80.167 1.00 55.50 466 VAL A C 1
ATOM 3692 O O . VAL A 1 466 ? -50.576 1.035 80.359 1.00 55.50 466 VAL A O 1
#

InterPro domains:
  IPR000315 B-box-type zinc finger [PF00643] (150-188)
  IPR000315 B-box-type zinc finger [PF00643] (301-339)
  IPR000315 B-box-type zinc finger [PS50119] (149-189)
  IPR000315 B-box-type zinc finger [PS50119] (300-340)
  IPR000315 B-box-type zinc finger [SM00336] (149-189)
  IPR000315 B-box-type zinc finger [SM00336] (300-340)
  IPR001841 Zinc finger, RING-type [PS50089] (15-58)
  IPR001841 Zinc finger, RING-type [SM00184] (15-57)
  IPR013083 Zinc finger, RING/FYVE/PHD-type [G3DSA:3.30.40.10] (7-75)
  IPR017907 Zinc finger, RING-type, conserved site [PS00518] (30-39)
  IPR051051 E3 ubiquitin-protein ligase TRIM/RNF [PTHR25465] (10-226)
  IPR058030 TRIM8/14/16/25/29/45/65, coiled-coil region [PF25600] (362-460)